Protein AF-A0A9D5FPD2-F1 (afdb_monomer_lite)

Foldseek 3Di:
DDDDDDDDDDDDPPPPPPPPPPPPPPPPPPVDDFADWQFQPDFAAADPAFDWPFFKDWDWDDDPNATKIKIKTFTPTQFKKWKFFAAPVRFGQARFAIATAEQLGTPPADHHGRIGIGMDRCAGLLRDRDPTWKIKMFTAKDWWFDDWAQFDDDPLQFDDDPNHTFGGPVVHFLPDDPVLLVQLVWDWFAFPVGRTFTFQDLAGFFDVPDPSNVVSVVSSCVSRCVVPVPPGFPFDDDDDPHQPCLDPDDQFDLQWAAKAADQGQRWMWGTAQFIWIARNVVSDTPPQQPRGGQGFWQHWYQASNQKIKTQGFPPRQSQKIWIDHPNRHTDAQDPDQPQCVPDDPDPPDPPRPPDCQRRDPPSGNPDGSRGMAGLQADDDFLQSQQQWEHESLQKIKGKHAAGHPVVCVVQVHDPCSRHRQWIFMWMDGNSHHTLHSGAQHIGNQWFYQWYAYNSGKIKTWRFQKAAAPDQPAHRTDPDGQVPSRNQGWTKTWIAGRDDSDDHRQADFAGAINVGGGRRTSDIHGQFTNTDTPDRRSQGAHWDADNNRWIFTCRLNFQWTFIAHPSGYTNDTAEGDGEPSHDIRHASGFGHWYDHNFWIWTCRNSNRIITIITMDGPDMDMYTHD

Secondary structure (DSSP, 8-state):
---------------------------------PPP-PPP----BPPS---EEEEEEEEEEEETTEEEEEEEEEESSS-EEEEEEE-TTS-EEEEEEEEE-STTPPTTSPTT-SEEEEEE-SB-TTSSBP---EEEEEEEEEEEEEEEES----GGGEEEETTEEEEE-SSPPTTS-HHHHHHTT-EEEEBTT--EEEE-BTTBS--TT-HHHHHHHHHHHHHHHHHHTT---SSPPP----S---TT--SSSTTT--EEE-TTT--EEE-SSSBEEE-TTT--B-TT-TTTTBTTEEEEEE-TTS-EEEEE-GGG---EEEEE-TTS-B---SS----GGG----TT--GGGS-GGGSSTTSS--S-TTS-EE--B-S--TT-SS-EEEETTTEEEEEEESB-HHHHHHTT--GGGGSTT-EEEEEEETTS-EEES-SS--BTTB-S--EE-TT--EEEEEET--BTT--B-TTBSS-BTTSTTSS-EEEEEEEPPBTB---SS-SSEEEETTEEEETEEEEEEEEES--SSS--TT--B-EE-TT--EEEEEGGGTEEEEE-TTS-EEEEE-EE--TTSSSSEES-EEEEEE-SSEEEEEETTTTEEEEEEEEEEEEEEEE--

pLDDT: mean 80.16, std 19.78, range [22.2, 98.88]

Radius of gyration: 26.08 Å; chains: 1; bounding box: 73×92×73 Å

Sequence (625 aa):
MRSFVCCTVGVVFLLVVQSIAGEASKPAATGSQLAPVNEFKGAQDRTEVFAFAKKPSVRSVRSNGSARYEITFETTAKCDATVAILNKDGKVIRHLASGVLGVNAPYPFRQDSLSQKLEWDGLTDDFRVGTGTTVRVSLGLQAKHERDIGWMPVKTNCLEKDGKYFRTLWPPPAETPPEKLKEAGMRLATTTSGEKIPVSGWFGTYAPHCSEDEKLKPKALEILKPLFSDKAPPRKMDPTPAIPEVKGMPWYGSHNNRITADPFSDKFFYGATSVCRFDGKTGELDKTWPLNGMNHLSEYDYGPDGLIYFGCGPMGYSKYLFRTDTSGKLVPFTEDSEPTSNFVPRPDAGWWDHFPDQCYPNGKNPYTLKEVVRTGVKGHSNVHEKGFDVSVGGRIAWLYEGLDAGWAATNKAAKDATRGDVRGVAVRSMDGKLLTADAIGAARNWGHGMRMDRDGNIYIVAAGVMPAGQKKLDGITDVDIGYRVFGGHGSLVKFRGRGDSYPLNTGAGFKMDKGEMPGVLWAYGGMSNQMNPDCSCNHTRHDMDGFARSWIPARQLCSVVVLDSNGNRIARIGKYGNVDDEGIRFAHPRATAASDTALFVVDDANRRILKAALSYAVEENVTVQ

Structure (mmCIF, N/CA/C/O backbone):
data_AF-A0A9D5FPD2-F1
#
_entry.id   AF-A0A9D5FPD2-F1
#
loop_
_atom_site.group_PDB
_atom_site.id
_atom_site.type_symbol
_atom_site.label_atom_id
_atom_site.label_alt_id
_atom_site.label_comp_id
_atom_site.label_asym_id
_atom_site.label_entity_id
_atom_site.label_seq_id
_atom_site.pdbx_PDB_ins_code
_atom_site.Cartn_x
_atom_site.Cartn_y
_atom_site.Cartn_z
_atom_site.occupancy
_atom_site.B_iso_or_equiv
_atom_site.auth_seq_id
_atom_site.auth_comp_id
_atom_site.auth_asym_id
_atom_site.auth_atom_id
_atom_site.pdbx_PDB_model_num
ATOM 1 N N . MET A 1 1 ? -44.090 68.790 36.636 1.00 31.81 1 MET A N 1
ATOM 2 C CA . MET A 1 1 ? -43.567 69.676 35.569 1.00 31.81 1 MET A CA 1
ATOM 3 C C . MET A 1 1 ? -42.730 68.776 34.658 1.00 31.81 1 MET A C 1
ATOM 5 O O . MET A 1 1 ? -41.848 68.124 35.188 1.00 31.81 1 MET A O 1
ATOM 9 N N . ARG A 1 2 ? -43.149 68.420 33.426 1.00 27.70 2 ARG A N 1
ATOM 10 C CA . ARG A 1 2 ? -42.925 69.179 32.163 1.00 27.70 2 ARG A CA 1
ATOM 11 C C . ARG A 1 2 ? -41.494 69.754 32.140 1.00 27.70 2 ARG A C 1
ATOM 13 O O . ARG A 1 2 ? -41.195 70.512 33.048 1.00 27.70 2 ARG A O 1
ATOM 20 N N . SER A 1 3 ? -40.566 69.494 31.214 1.00 26.14 3 SER A N 1
ATOM 21 C CA . SER A 1 3 ? -40.598 69.194 29.768 1.00 26.14 3 SER A CA 1
ATOM 22 C C . SER A 1 3 ? -39.099 69.124 29.320 1.00 26.14 3 SER A C 1
ATOM 24 O O . SER A 1 3 ? -38.314 69.881 29.873 1.00 26.14 3 SER A O 1
ATOM 26 N N . PHE A 1 4 ? -38.611 68.150 28.528 1.00 25.72 4 PHE A N 1
ATOM 27 C CA . PHE A 1 4 ? -38.388 68.143 27.052 1.00 25.72 4 PHE A CA 1
ATOM 28 C C . PHE A 1 4 ? -36.917 68.311 26.562 1.00 25.72 4 PHE A C 1
ATOM 30 O O . PHE A 1 4 ? -36.205 69.166 27.070 1.00 25.72 4 PHE A O 1
ATOM 37 N N . VAL A 1 5 ? -36.601 67.590 25.458 1.00 26.64 5 VAL A N 1
ATOM 38 C CA . VAL A 1 5 ? -35.606 67.855 24.368 1.00 26.64 5 VAL A CA 1
ATOM 39 C C . VAL A 1 5 ? -34.102 67.659 24.719 1.00 26.64 5 VAL A C 1
ATOM 41 O O . VAL A 1 5 ? -33.676 68.061 25.786 1.00 26.64 5 VAL A O 1
ATOM 44 N N . CYS A 1 6 ? -33.194 67.061 23.922 1.00 23.09 6 CYS A N 1
ATOM 45 C CA . CYS A 1 6 ? -33.144 66.650 22.508 1.00 23.09 6 CYS A CA 1
ATOM 46 C C . CYS A 1 6 ? -32.185 65.459 22.309 1.00 23.09 6 CYS A C 1
ATOM 48 O O . CYS A 1 6 ? -31.279 65.229 23.106 1.00 23.09 6 CYS A O 1
ATOM 50 N N . CYS A 1 7 ? -32.351 64.790 21.171 1.00 22.20 7 CYS A N 1
ATOM 51 C CA . CYS A 1 7 ? -31.483 63.770 20.596 1.00 22.20 7 CYS A CA 1
ATOM 52 C C . CYS A 1 7 ? -30.140 64.327 20.098 1.00 22.20 7 CYS A C 1
ATOM 54 O O . CYS A 1 7 ? -30.121 65.395 19.489 1.00 22.20 7 CYS A O 1
ATOM 56 N N . THR A 1 8 ? -29.096 63.492 20.146 1.00 25.83 8 THR A N 1
ATOM 57 C CA . THR A 1 8 ? -28.123 63.406 19.046 1.00 25.83 8 THR A CA 1
ATOM 58 C C . THR A 1 8 ? -27.790 61.941 18.782 1.00 25.83 8 THR A C 1
ATOM 60 O O . THR A 1 8 ? -27.460 61.177 19.685 1.00 25.83 8 THR A O 1
ATOM 63 N N . VAL A 1 9 ? -27.958 61.563 17.521 1.00 26.06 9 VAL A N 1
ATOM 64 C CA . VAL A 1 9 ? -27.841 60.219 16.963 1.00 26.06 9 VAL A CA 1
ATOM 65 C C . VAL A 1 9 ? -26.369 59.908 16.686 1.00 26.06 9 VAL A C 1
ATOM 67 O O . VAL A 1 9 ? -25.708 60.657 15.973 1.00 26.06 9 VAL A O 1
ATOM 70 N N . GLY A 1 10 ? -25.879 58.783 17.203 1.00 24.28 10 GLY A N 1
ATOM 71 C CA . GLY A 1 10 ? -24.633 58.146 16.778 1.00 24.28 10 GLY A CA 1
ATOM 72 C C . GLY A 1 10 ? -24.927 56.698 16.407 1.00 24.28 10 GLY A C 1
ATOM 73 O O . GLY A 1 10 ? -25.006 55.836 17.276 1.00 24.28 10 GLY A O 1
ATOM 74 N N . VAL A 1 11 ? -25.156 56.442 15.119 1.00 25.19 11 VAL A N 1
ATOM 75 C CA . VAL A 1 11 ? -25.341 55.091 14.578 1.00 25.19 11 VAL A CA 1
ATOM 76 C C . VAL A 1 11 ? -23.979 54.399 14.558 1.00 25.19 11 VAL A C 1
ATOM 78 O O . VAL A 1 11 ? -23.129 54.732 13.738 1.00 25.19 11 VAL A O 1
ATOM 81 N N . VAL A 1 12 ? -23.776 53.422 15.442 1.00 25.66 12 VAL A N 1
ATOM 82 C CA . VAL A 1 12 ? -22.717 52.417 15.296 1.00 25.66 12 VAL A CA 1
ATOM 83 C C . VAL A 1 12 ? -23.383 51.150 14.774 1.00 25.66 12 VAL A C 1
ATOM 85 O O . VAL A 1 12 ? -24.119 50.478 15.494 1.00 25.66 12 VAL A O 1
ATOM 88 N N . PHE A 1 13 ? -23.152 50.842 13.498 1.00 23.50 13 PHE A N 1
ATOM 89 C CA . PHE A 1 13 ? -23.469 49.540 12.918 1.00 23.50 13 PHE A CA 1
ATOM 90 C C . PHE A 1 13 ? -22.569 48.491 13.584 1.00 23.50 13 PHE A C 1
ATOM 92 O O . PHE A 1 13 ? -21.401 48.343 13.226 1.00 23.50 13 PHE A O 1
ATOM 99 N N . LEU A 1 14 ? -23.101 47.764 14.568 1.00 23.72 14 LEU A N 1
ATOM 100 C CA . LEU A 1 14 ? -22.480 46.536 15.049 1.00 23.72 14 LEU A CA 1
ATOM 101 C C . LEU A 1 14 ? -22.782 45.438 14.018 1.00 23.72 14 LEU A C 1
ATOM 103 O O . LEU A 1 14 ? -23.853 44.833 14.016 1.00 23.72 14 LEU A O 1
ATOM 107 N N . LEU A 1 15 ? -21.845 45.213 13.098 1.00 24.27 15 LEU A N 1
ATOM 108 C CA . LEU A 1 15 ? -21.803 44.002 12.284 1.00 24.27 15 LEU A CA 1
ATOM 109 C C . LEU A 1 15 ? -21.573 42.815 13.227 1.00 24.27 15 LEU A C 1
ATOM 111 O O . LEU A 1 15 ? -20.451 42.551 13.655 1.00 24.27 15 LEU A O 1
ATOM 115 N N . VAL A 1 16 ? -22.648 42.101 13.563 1.00 24.67 16 VAL A N 1
ATOM 116 C CA . VAL A 1 16 ? -22.565 40.771 14.169 1.00 24.67 16 VAL A CA 1
ATOM 117 C C . VAL A 1 16 ? -22.064 39.820 13.084 1.00 24.67 16 VAL A C 1
ATOM 119 O O . VAL A 1 16 ? -22.839 39.217 12.347 1.00 24.67 16 VAL A O 1
ATOM 122 N N . VAL A 1 17 ? -20.743 39.706 12.954 1.00 25.19 17 VAL A N 1
ATOM 123 C CA . VAL A 1 17 ? -20.131 38.571 12.267 1.00 25.19 17 VAL A CA 1
ATOM 124 C C . VAL A 1 17 ? -20.227 37.398 13.236 1.00 25.19 17 VAL A C 1
ATOM 126 O O . VAL A 1 17 ? -19.428 37.274 14.162 1.00 25.19 17 VAL A O 1
ATOM 129 N N . GLN A 1 18 ? -21.241 36.552 13.053 1.00 23.97 18 GLN A N 1
ATOM 130 C CA . GLN A 1 18 ? -21.248 35.216 13.638 1.00 23.97 18 GLN A CA 1
ATOM 131 C C . GLN A 1 18 ? -20.057 34.449 13.056 1.00 23.97 18 GLN A C 1
ATOM 133 O O . GLN A 1 18 ? -20.115 33.900 11.959 1.00 23.97 18 GLN A O 1
ATOM 138 N N . SER A 1 19 ? -18.949 34.442 13.795 1.00 25.19 19 SER A N 1
ATOM 139 C CA . SER A 1 19 ? -17.886 33.467 13.607 1.00 25.19 19 SER A CA 1
ATOM 140 C C . SER A 1 19 ? -18.461 32.094 13.939 1.00 25.19 19 SER A C 1
ATOM 142 O O . SER A 1 19 ? -18.546 31.709 15.102 1.00 25.19 19 SER A O 1
ATOM 144 N N . ILE A 1 20 ? -18.850 31.355 12.904 1.00 28.42 20 ILE A N 1
ATOM 145 C CA . ILE A 1 20 ? -19.026 29.899 12.922 1.00 28.42 20 ILE A CA 1
ATOM 146 C C . ILE A 1 20 ? -17.641 29.257 13.101 1.00 28.42 20 ILE A C 1
ATOM 148 O O . ILE A 1 20 ? -17.074 28.655 12.196 1.00 28.42 20 ILE A O 1
ATOM 152 N N . ALA A 1 21 ? -17.067 29.429 14.289 1.00 26.83 21 ALA A N 1
ATOM 153 C CA . ALA A 1 21 ? -16.080 28.507 14.812 1.00 26.83 21 ALA A CA 1
ATOM 154 C C . ALA A 1 21 ? -16.895 27.385 15.451 1.00 26.83 21 ALA A C 1
ATOM 156 O O . ALA A 1 21 ? -17.377 27.520 16.572 1.00 26.83 21 ALA A O 1
ATOM 157 N N . GLY A 1 22 ? -17.141 26.315 14.693 1.00 26.09 22 GLY A N 1
ATOM 158 C CA . GLY A 1 22 ? -17.620 25.079 15.292 1.00 26.09 22 GLY A CA 1
ATOM 159 C C . GLY A 1 22 ? -16.583 24.649 16.321 1.00 26.09 22 GLY A C 1
ATOM 160 O O . GLY A 1 22 ? -15.460 24.314 15.949 1.00 26.09 22 GLY A O 1
ATOM 161 N N . GLU A 1 23 ? -16.936 24.719 17.603 1.00 25.64 23 GLU A N 1
ATOM 162 C CA . GLU A 1 23 ? -16.193 24.038 18.653 1.00 25.64 23 GLU A CA 1
ATOM 163 C C . GLU A 1 23 ? -16.089 22.573 18.235 1.00 25.64 23 GLU A C 1
ATOM 165 O O . GLU A 1 23 ? -17.083 21.846 18.188 1.00 25.64 23 GLU A O 1
ATOM 170 N N . ALA A 1 24 ? -14.882 22.148 17.866 1.00 29.27 24 ALA A N 1
ATOM 171 C CA . ALA A 1 24 ? -14.565 20.741 17.779 1.00 29.27 24 ALA A CA 1
ATOM 172 C C . ALA A 1 24 ? -14.770 20.183 19.189 1.00 29.27 24 ALA A C 1
ATOM 174 O O . ALA A 1 24 ? -13.946 20.391 20.080 1.00 29.27 24 ALA A O 1
ATOM 175 N N . SER A 1 25 ? -15.918 19.546 19.420 1.00 28.22 25 SER A N 1
ATOM 176 C CA . SER A 1 25 ? -16.164 18.810 20.649 1.00 28.22 25 SER A CA 1
ATOM 177 C C . SER A 1 25 ? -15.017 17.821 20.807 1.00 28.22 25 SER A C 1
ATOM 179 O O . SER A 1 25 ? -14.863 16.925 19.972 1.00 28.22 25 SER A O 1
ATOM 181 N N . LYS A 1 26 ? -14.196 18.012 21.847 1.00 29.12 26 LYS A N 1
ATOM 182 C CA . LYS A 1 26 ? -13.166 17.052 22.246 1.00 29.12 26 LYS A CA 1
ATOM 183 C C . LYS A 1 26 ? -13.781 15.653 22.215 1.00 29.12 26 LYS A C 1
ATOM 185 O O . LYS A 1 26 ? -14.861 15.489 22.795 1.00 29.12 26 LYS A O 1
ATOM 190 N N . PRO A 1 27 ? -13.131 14.643 21.610 1.00 32.03 27 PRO A N 1
ATOM 191 C CA . PRO A 1 27 ? -13.539 13.284 21.880 1.00 32.03 27 PRO A CA 1
ATOM 192 C C . PRO A 1 27 ? -13.389 13.102 23.386 1.00 32.03 27 PRO A C 1
ATOM 194 O O . PRO A 1 27 ? -12.298 13.225 23.949 1.00 32.03 27 PRO A O 1
ATOM 197 N N . ALA A 1 28 ? -14.515 12.884 24.061 1.00 25.94 28 ALA A N 1
ATOM 198 C CA . ALA A 1 28 ? -14.471 12.320 25.387 1.00 25.94 28 ALA A CA 1
ATOM 199 C C . ALA A 1 28 ? -13.601 11.069 25.268 1.00 25.94 28 ALA A C 1
ATOM 201 O O . ALA A 1 28 ? -13.852 10.213 24.418 1.00 25.94 28 ALA A O 1
ATOM 202 N N . ALA A 1 29 ? -12.584 10.972 26.118 1.00 31.52 29 ALA A N 1
ATOM 203 C CA . ALA A 1 29 ? -11.957 9.708 26.444 1.00 31.52 29 ALA A CA 1
ATOM 204 C C . ALA A 1 29 ? -13.018 8.829 27.132 1.00 31.52 29 ALA A C 1
ATOM 206 O O . ALA A 1 29 ? -12.962 8.565 28.328 1.00 31.52 29 ALA A O 1
ATOM 207 N N . THR A 1 30 ? -14.054 8.419 26.398 1.00 31.03 30 THR A N 1
ATOM 208 C CA . THR A 1 30 ? -14.843 7.258 26.766 1.00 31.03 30 THR A CA 1
ATOM 209 C C . THR A 1 30 ? -13.841 6.130 26.742 1.00 31.03 30 THR A C 1
ATOM 211 O O . THR A 1 30 ? -13.256 5.889 25.688 1.00 31.03 30 THR A O 1
ATOM 214 N N . GLY A 1 31 ? -13.575 5.523 27.899 1.00 34.94 31 GLY A N 1
ATOM 215 C CA . GLY A 1 31 ? -12.672 4.388 28.030 1.00 34.94 31 GLY A CA 1
ATOM 216 C C . GLY A 1 31 ? -13.087 3.286 27.064 1.00 34.94 31 GLY A C 1
ATOM 217 O O . GLY A 1 31 ? -13.904 2.433 27.402 1.00 34.94 31 GLY A O 1
ATOM 218 N N . SER A 1 32 ? -12.573 3.346 25.835 1.00 42.88 32 SER A N 1
ATOM 219 C CA . SER A 1 32 ? -12.909 2.401 24.793 1.00 42.88 32 SER A CA 1
ATOM 220 C C . SER A 1 32 ? -12.255 1.105 25.218 1.00 42.88 32 SER A C 1
ATOM 222 O O . SER A 1 32 ? -11.025 0.999 25.239 1.00 42.88 32 SER A O 1
ATOM 224 N N . GLN A 1 33 ? -13.076 0.133 25.601 1.00 54.69 33 GLN A N 1
ATOM 225 C CA . GLN A 1 33 ? -12.655 -1.254 25.638 1.00 54.69 33 GLN A CA 1
ATOM 226 C C . GLN A 1 33 ? -11.865 -1.523 24.353 1.00 54.69 33 GLN A C 1
ATOM 228 O O . GLN A 1 33 ? -12.334 -1.180 23.267 1.00 54.69 33 GLN A O 1
ATOM 233 N N . LEU A 1 34 ? -10.636 -2.030 24.498 1.00 67.88 34 LEU A N 1
ATOM 234 C CA . LEU A 1 34 ? -9.750 -2.291 23.364 1.00 67.88 34 LEU A CA 1
ATOM 235 C C . LEU A 1 34 ? -10.527 -3.038 22.285 1.00 67.88 34 LEU A C 1
ATOM 237 O O . LEU A 1 34 ? -11.207 -4.017 22.612 1.00 67.88 34 LEU A O 1
ATOM 241 N N . ALA A 1 35 ? -10.420 -2.585 21.033 1.00 69.06 35 ALA A N 1
ATOM 242 C CA . ALA A 1 35 ? -11.030 -3.290 19.918 1.00 69.06 35 ALA A CA 1
ATOM 243 C C . ALA A 1 35 ? -10.630 -4.778 19.998 1.00 69.06 35 ALA A C 1
ATOM 245 O O . ALA A 1 35 ? -9.447 -5.088 20.219 1.00 69.06 35 ALA A O 1
ATOM 246 N N . PRO A 1 36 ? -11.593 -5.713 19.904 1.00 82.62 36 PRO A N 1
ATOM 247 C CA . PRO A 1 36 ? -11.269 -7.121 19.788 1.00 82.62 36 PRO A CA 1
ATOM 248 C C . PRO A 1 36 ? -10.309 -7.331 18.619 1.00 82.62 36 PRO A C 1
ATOM 250 O O . PRO A 1 36 ? -10.413 -6.680 17.585 1.00 82.62 36 PRO A O 1
ATOM 253 N N . VAL A 1 37 ? -9.370 -8.254 18.783 1.00 81.06 37 VAL A N 1
ATOM 254 C CA . VAL A 1 37 ? -8.472 -8.649 17.702 1.00 81.06 37 VAL A CA 1
ATOM 255 C C . VAL A 1 37 ? -8.711 -10.120 17.441 1.00 81.06 37 VAL A C 1
ATOM 257 O O . VAL A 1 37 ? -8.620 -10.935 18.359 1.00 81.06 37 VAL A O 1
ATOM 260 N N . ASN A 1 38 ? -9.033 -10.438 16.193 1.00 91.44 38 ASN A N 1
ATOM 261 C CA . ASN A 1 38 ? -9.143 -11.812 15.738 1.00 91.44 38 ASN A CA 1
ATOM 262 C C . ASN A 1 38 ? -7.765 -12.484 15.796 1.00 91.44 38 ASN A C 1
ATOM 264 O O . ASN A 1 38 ? -6.758 -11.896 15.404 1.00 91.44 38 ASN A O 1
ATOM 268 N N . GLU A 1 39 ? -7.715 -13.711 16.311 1.00 92.62 39 GLU A N 1
ATOM 269 C CA . GLU A 1 39 ? -6.466 -14.462 16.423 1.00 92.62 39 GLU A CA 1
ATOM 270 C C . GLU A 1 39 ? -5.934 -14.820 15.030 1.00 92.62 39 GLU A C 1
ATOM 272 O O . GLU A 1 39 ? -6.699 -15.190 14.141 1.00 92.62 39 GLU A O 1
ATOM 277 N N . PHE A 1 40 ? -4.620 -14.752 14.832 1.00 95.44 40 PHE A N 1
ATOM 278 C CA . PHE A 1 40 ? -4.012 -15.193 13.583 1.00 95.44 40 PHE A CA 1
ATOM 279 C C . PHE A 1 40 ? -4.052 -16.727 13.468 1.00 95.44 40 PHE A C 1
ATOM 281 O O . PHE A 1 40 ? -3.460 -17.439 14.276 1.00 95.44 40 PHE A O 1
ATOM 288 N N . LYS A 1 41 ? -4.733 -17.239 12.441 1.00 95.31 41 LYS A N 1
ATOM 289 C CA . LYS A 1 41 ? -4.901 -18.670 12.128 1.00 95.31 41 LYS A CA 1
ATOM 290 C C . LYS A 1 41 ? -4.060 -19.134 10.933 1.00 95.31 41 LYS A C 1
ATOM 292 O O . LYS A 1 41 ? -4.254 -20.242 10.440 1.00 95.31 41 LYS A O 1
ATOM 297 N N . GLY A 1 42 ? -3.112 -18.307 10.494 1.00 93.69 42 GLY A N 1
ATOM 298 C CA . GLY A 1 42 ? -2.339 -18.520 9.273 1.00 93.69 42 GLY A CA 1
ATOM 299 C C . GLY A 1 42 ? -2.947 -17.766 8.094 1.00 93.69 42 GLY A C 1
ATOM 300 O O . GLY A 1 42 ? -4.164 -17.734 7.926 1.00 93.69 42 GLY A O 1
ATOM 301 N N . ALA A 1 43 ? -2.087 -17.149 7.285 1.00 92.88 43 ALA A N 1
ATOM 302 C CA . ALA A 1 43 ? -2.515 -16.397 6.114 1.00 92.88 43 ALA A CA 1
ATOM 303 C C . ALA A 1 43 ? -3.282 -17.301 5.136 1.00 92.88 43 ALA A C 1
ATOM 305 O O . ALA A 1 43 ? -2.883 -18.439 4.886 1.00 92.88 43 ALA A O 1
ATOM 306 N N . GLN A 1 44 ? -4.357 -16.770 4.560 1.00 95.25 44 GLN A N 1
ATOM 307 C CA . GLN A 1 44 ? -5.094 -17.394 3.461 1.00 95.25 44 GLN A CA 1
ATOM 308 C C . GLN A 1 44 ? -5.125 -16.472 2.241 1.00 95.25 44 GLN A C 1
ATOM 310 O O . GLN A 1 44 ? -5.046 -15.248 2.362 1.00 95.25 44 GLN A O 1
ATOM 315 N N . ASP A 1 45 ? -5.278 -17.079 1.069 1.00 95.94 45 ASP A N 1
ATOM 316 C CA . ASP A 1 45 ? -5.619 -16.375 -0.162 1.00 95.94 45 ASP A CA 1
ATOM 317 C C . ASP A 1 45 ? -7.146 -16.371 -0.343 1.00 95.94 45 ASP A C 1
ATOM 319 O O . ASP A 1 45 ? -7.862 -17.248 0.161 1.00 95.94 45 ASP A O 1
ATOM 323 N N . ARG A 1 46 ? -7.662 -15.379 -1.070 1.00 96.31 46 ARG A N 1
ATOM 324 C CA . ARG A 1 46 ? -9.080 -15.337 -1.443 1.00 96.31 46 ARG A CA 1
ATOM 325 C C . ARG A 1 46 ? -9.438 -16.402 -2.483 1.00 96.31 46 ARG A C 1
ATOM 327 O O . ARG A 1 46 ? -8.624 -16.796 -3.312 1.00 96.31 46 ARG A O 1
ATOM 334 N N . THR A 1 47 ? -10.703 -16.813 -2.489 1.00 97.44 47 THR A N 1
ATOM 335 C CA . THR A 1 47 ? -11.306 -17.542 -3.616 1.00 97.44 47 THR A CA 1
ATOM 336 C C . THR A 1 47 ? -11.780 -16.550 -4.680 1.00 97.44 47 THR A C 1
ATOM 338 O O . THR A 1 47 ? -12.472 -15.591 -4.347 1.00 97.44 47 THR A O 1
ATOM 341 N N . GLU A 1 48 ? -11.476 -16.807 -5.956 1.00 97.19 48 GLU A N 1
ATOM 342 C CA . GLU A 1 48 ? -11.899 -15.990 -7.112 1.00 97.19 48 GLU A CA 1
ATOM 343 C C . GLU A 1 48 ? -13.376 -16.247 -7.499 1.00 97.19 48 GLU A C 1
ATOM 345 O O . GLU A 1 48 ? -13.713 -16.527 -8.647 1.00 97.19 48 GLU A O 1
ATOM 350 N N . VAL A 1 49 ? -14.268 -16.203 -6.504 1.00 98.19 49 VAL A N 1
ATOM 351 C CA . VAL A 1 49 ? -15.726 -16.333 -6.640 1.00 98.19 49 VAL A CA 1
ATOM 352 C C . VAL A 1 49 ? -16.364 -15.208 -5.832 1.00 98.19 49 VAL A C 1
ATOM 354 O O . VAL A 1 49 ? -16.333 -15.228 -4.603 1.00 98.19 49 VAL A O 1
ATOM 357 N N . PHE A 1 50 ? -16.949 -14.232 -6.525 1.00 98.50 50 PHE A N 1
ATOM 358 C CA . PHE A 1 50 ? -17.475 -13.005 -5.925 1.00 98.50 50 PHE A CA 1
ATOM 359 C C . PHE A 1 50 ? -18.989 -12.960 -6.095 1.00 98.50 50 PHE A C 1
ATOM 361 O O . PHE A 1 50 ? -19.493 -12.551 -7.137 1.00 98.50 50 PHE A O 1
ATOM 368 N N . ALA A 1 51 ? -19.722 -13.429 -5.089 1.00 98.56 51 ALA A N 1
ATOM 369 C CA . ALA A 1 51 ? -21.177 -13.373 -5.090 1.00 98.56 51 ALA A CA 1
ATOM 370 C C . ALA A 1 51 ? -21.735 -13.346 -3.665 1.00 98.56 51 ALA A C 1
ATOM 372 O O . ALA A 1 51 ? -21.175 -13.939 -2.737 1.00 98.56 51 ALA A O 1
ATOM 373 N N . PHE A 1 52 ? -22.875 -12.676 -3.515 1.00 98.75 52 PHE A N 1
ATOM 374 C CA . PHE A 1 52 ? -23.650 -12.672 -2.283 1.00 98.75 52 PHE A CA 1
ATOM 375 C C . PHE A 1 52 ? -24.611 -13.865 -2.260 1.00 98.75 52 PHE A C 1
ATOM 377 O O . PHE A 1 52 ? -25.446 -14.009 -3.149 1.00 98.75 52 PHE A O 1
ATOM 384 N N . ALA A 1 53 ? -24.528 -14.685 -1.214 1.00 98.62 53 ALA A N 1
ATOM 385 C CA . ALA A 1 53 ? -25.580 -15.637 -0.861 1.00 98.62 53 ALA A CA 1
ATOM 386 C C . ALA A 1 53 ? -26.774 -14.908 -0.220 1.00 98.62 53 ALA A C 1
ATOM 388 O O . ALA A 1 53 ? -27.928 -15.266 -0.447 1.00 98.62 53 ALA A O 1
ATOM 389 N N . LYS A 1 54 ? -26.497 -13.841 0.545 1.00 98.69 54 LYS A N 1
ATOM 390 C CA . LYS A 1 54 ? -27.489 -12.877 1.036 1.00 98.69 54 LYS A CA 1
ATOM 391 C C . LYS A 1 54 ? -26.970 -11.469 0.799 1.00 98.69 54 LYS A C 1
ATOM 393 O O . LYS A 1 54 ? -25.868 -11.133 1.242 1.00 98.69 54 LYS A O 1
ATOM 398 N N . LYS A 1 55 ? -27.774 -10.663 0.101 1.00 98.38 55 LYS A N 1
ATOM 399 C CA . LYS A 1 55 ? -27.466 -9.255 -0.155 1.00 98.38 55 LYS A CA 1
ATOM 400 C C . LYS A 1 55 ? -27.279 -8.489 1.159 1.00 98.38 55 LYS A C 1
ATOM 402 O O . LYS A 1 55 ? -27.895 -8.864 2.162 1.00 98.38 55 LYS A O 1
ATOM 407 N N . PRO A 1 56 ? -26.466 -7.422 1.158 1.00 98.38 56 PRO A N 1
ATOM 408 C CA . PRO A 1 56 ? -26.299 -6.604 2.339 1.00 98.38 56 PRO A CA 1
ATOM 409 C C . PRO A 1 56 ? -27.613 -5.992 2.827 1.00 98.38 56 PRO A C 1
ATOM 411 O O . PRO A 1 56 ? -28.491 -5.650 2.036 1.00 98.38 56 PRO A O 1
ATOM 414 N N . SER A 1 57 ? -27.728 -5.820 4.138 1.00 97.38 57 SER A N 1
ATOM 415 C CA . SER A 1 57 ? -28.800 -5.059 4.774 1.00 97.38 57 SER A CA 1
ATOM 416 C C . SER A 1 57 ? -28.247 -4.232 5.928 1.00 97.38 57 SER A C 1
ATOM 418 O O . SER A 1 57 ? -27.240 -4.604 6.534 1.00 97.38 57 SER A O 1
ATOM 420 N N . VAL A 1 58 ? -28.903 -3.111 6.226 1.00 95.50 58 VAL A N 1
ATOM 421 C CA . VAL A 1 58 ? -28.585 -2.252 7.368 1.00 95.50 58 VAL A CA 1
ATOM 422 C C . VAL A 1 58 ? -29.853 -1.983 8.165 1.00 95.50 58 VAL A C 1
ATOM 424 O O . VAL A 1 58 ? -30.911 -1.737 7.588 1.00 95.50 58 VAL A O 1
ATOM 427 N N . ARG A 1 59 ? -29.755 -2.027 9.493 1.00 92.25 59 ARG A N 1
ATOM 428 C CA . ARG A 1 59 ? -30.834 -1.599 10.390 1.00 92.25 59 ARG A CA 1
ATOM 429 C C . ARG A 1 59 ? -30.291 -0.744 11.522 1.00 92.25 59 ARG A C 1
ATOM 431 O O . ARG A 1 59 ? -29.214 -1.023 12.052 1.00 92.25 59 ARG A O 1
ATOM 438 N N . SER A 1 60 ? -31.048 0.276 11.906 1.00 87.31 60 SER A N 1
ATOM 439 C CA . SER A 1 60 ? -30.747 1.054 13.100 1.00 87.31 60 SER A CA 1
ATOM 440 C C . SER A 1 60 ? -31.072 0.240 14.354 1.00 87.31 60 SER A C 1
ATOM 442 O O . SER A 1 60 ? -32.066 -0.484 14.442 1.00 87.31 60 SER A O 1
ATOM 444 N N . VAL A 1 61 ? -30.191 0.340 15.338 1.00 85.00 61 VAL A N 1
ATOM 445 C CA . VAL A 1 61 ? -30.292 -0.315 16.637 1.00 85.00 61 VAL A CA 1
ATOM 446 C C . VAL A 1 61 ? -30.070 0.759 17.694 1.00 85.00 61 VAL A C 1
ATOM 448 O O . VAL A 1 61 ? -29.167 1.590 17.571 1.00 85.00 61 VAL A O 1
ATOM 451 N N . ARG A 1 62 ? -30.897 0.782 18.741 1.00 74.75 62 ARG A N 1
ATOM 452 C CA . ARG A 1 62 ? -30.670 1.687 19.875 1.00 74.75 62 ARG A CA 1
ATOM 453 C C . ARG A 1 62 ? -29.728 1.028 20.872 1.00 74.75 62 ARG A C 1
ATOM 455 O O . ARG A 1 62 ? -30.018 -0.062 21.354 1.00 74.75 62 ARG A O 1
ATOM 462 N N . SER A 1 63 ? -28.644 1.717 21.216 1.00 61.75 63 SER A N 1
ATOM 463 C CA . SER A 1 63 ? -27.749 1.321 22.304 1.00 61.75 63 SER A CA 1
ATOM 464 C C . SER A 1 63 ? -27.357 2.558 23.107 1.00 61.75 63 SER A C 1
ATOM 466 O O . SER A 1 63 ? -26.846 3.526 22.547 1.00 61.75 63 SER A O 1
ATOM 468 N N . ASN A 1 64 ? -27.648 2.559 24.412 1.00 60.38 64 ASN A N 1
ATOM 469 C CA . ASN A 1 64 ? -27.297 3.633 25.355 1.00 60.38 64 ASN A CA 1
ATOM 470 C C . ASN A 1 64 ? -27.676 5.064 24.908 1.00 60.38 64 ASN A C 1
ATOM 472 O O . ASN A 1 64 ? -26.961 6.016 25.202 1.00 60.38 64 ASN A O 1
ATOM 476 N N . GLY A 1 65 ? -28.795 5.232 24.195 1.00 63.28 65 GLY A N 1
ATOM 477 C CA . GLY A 1 65 ? -29.272 6.546 23.739 1.00 63.28 65 GLY A CA 1
ATOM 478 C C . GLY A 1 65 ? -28.650 7.063 22.435 1.00 63.28 65 GLY A C 1
ATOM 479 O O . GLY A 1 65 ? -29.130 8.068 21.917 1.00 63.28 65 GLY A O 1
ATOM 480 N N . SER A 1 66 ? -27.672 6.356 21.858 1.00 66.75 66 SER A N 1
ATOM 481 C CA . SER A 1 66 ? -27.071 6.680 20.556 1.00 66.75 66 SER A CA 1
ATOM 482 C C . SER A 1 66 ? -27.544 5.710 19.469 1.00 66.75 66 SER A C 1
ATOM 484 O O . SER A 1 66 ? -27.756 4.520 19.725 1.00 66.75 66 SER A O 1
ATOM 486 N N . ALA A 1 67 ? -27.708 6.209 18.241 1.00 71.94 67 ALA A N 1
ATOM 487 C CA . ALA A 1 67 ? -27.984 5.361 17.084 1.00 71.94 67 ALA A CA 1
ATOM 488 C C . ALA A 1 67 ? -26.741 4.521 16.747 1.00 71.94 67 ALA A C 1
ATOM 490 O O . ALA A 1 67 ? -25.646 5.056 16.587 1.00 71.94 67 ALA A O 1
ATOM 491 N N . ARG A 1 68 ? -26.914 3.202 16.653 1.00 86.31 68 ARG A N 1
ATOM 492 C CA . ARG A 1 68 ? -25.941 2.252 16.099 1.00 86.31 68 ARG A CA 1
ATOM 493 C C . ARG A 1 68 ? -26.546 1.611 14.862 1.00 86.31 68 ARG A C 1
ATOM 495 O O . ARG A 1 68 ? -27.767 1.516 14.761 1.00 86.31 68 ARG A O 1
ATOM 502 N N . TYR A 1 69 ? -25.714 1.151 13.941 1.00 91.38 69 TYR A N 1
ATOM 503 C CA . TYR A 1 69 ? -26.184 0.506 12.718 1.00 91.38 69 TYR A CA 1
ATOM 504 C C . TYR A 1 69 ? -25.600 -0.894 12.621 1.00 91.38 69 TYR A C 1
ATOM 506 O O . TYR A 1 69 ? -24.384 -1.065 12.675 1.00 91.38 69 TYR A O 1
ATOM 514 N N . GLU A 1 70 ? -26.471 -1.889 12.491 1.00 95.12 70 GLU A N 1
ATOM 515 C CA . GLU A 1 70 ? -26.075 -3.276 12.265 1.00 95.12 70 GLU A CA 1
ATOM 516 C C . GLU A 1 70 ? -26.121 -3.560 10.767 1.00 95.12 70 GLU A C 1
ATOM 518 O O . GLU A 1 70 ? -27.162 -3.386 10.131 1.00 95.12 70 GLU A O 1
ATOM 523 N N . ILE A 1 71 ? -24.989 -3.991 10.217 1.00 97.25 71 ILE A N 1
ATOM 524 C CA . ILE A 1 71 ? -24.805 -4.319 8.804 1.00 97.25 71 ILE A CA 1
ATOM 525 C C . ILE A 1 71 ? -24.644 -5.830 8.696 1.00 97.25 71 ILE A C 1
ATOM 527 O O . ILE A 1 71 ? -23.766 -6.395 9.347 1.00 97.25 71 ILE A O 1
ATOM 531 N N . THR A 1 72 ? -25.450 -6.490 7.866 1.00 98.44 72 THR A N 1
ATOM 532 C CA . THR A 1 72 ? -25.336 -7.939 7.631 1.00 98.44 72 THR A CA 1
ATOM 533 C C . THR A 1 72 ? -25.228 -8.265 6.155 1.00 98.44 72 THR A C 1
ATOM 535 O O . THR A 1 72 ? -25.828 -7.578 5.337 1.00 98.44 72 THR A O 1
ATOM 538 N N . PHE A 1 73 ? -24.474 -9.307 5.811 1.00 98.81 73 PHE A N 1
ATOM 539 C CA . PHE A 1 73 ? -24.401 -9.878 4.463 1.00 98.81 73 PHE A CA 1
ATOM 540 C C . PHE A 1 73 ? -23.860 -11.312 4.529 1.00 98.81 73 PHE A C 1
ATOM 542 O O . PHE A 1 73 ? -23.348 -11.744 5.563 1.00 98.81 73 PHE A O 1
ATOM 549 N N . GLU A 1 74 ? -23.963 -12.066 3.438 1.00 98.81 74 GLU A N 1
ATOM 550 C CA . GLU A 1 74 ? -23.372 -13.404 3.340 1.00 98.81 74 GLU A CA 1
ATOM 551 C C . GLU A 1 74 ? -22.791 -13.630 1.947 1.00 98.81 74 GLU A C 1
ATOM 553 O O . GLU A 1 74 ? -23.464 -13.347 0.955 1.00 98.81 74 GLU A O 1
ATOM 558 N N . THR A 1 75 ? -21.562 -14.140 1.859 1.00 98.75 75 THR A N 1
ATOM 559 C CA . THR A 1 75 ? -20.912 -14.484 0.583 1.00 98.75 75 THR A CA 1
ATOM 560 C C . THR A 1 75 ? -21.052 -15.971 0.264 1.00 98.75 75 THR A C 1
ATOM 562 O O . THR A 1 75 ? -21.254 -16.799 1.148 1.00 98.75 75 THR A O 1
ATOM 565 N N . THR A 1 76 ? -20.928 -16.336 -1.012 1.00 98.44 76 THR A N 1
ATOM 566 C CA . THR A 1 76 ? -20.955 -17.747 -1.443 1.00 98.44 76 THR A CA 1
ATOM 567 C C . THR A 1 76 ? -19.607 -18.454 -1.280 1.00 98.44 76 THR A C 1
ATOM 569 O O . THR A 1 76 ? -19.540 -19.678 -1.364 1.00 98.44 76 THR A O 1
ATOM 572 N N . ALA A 1 77 ? -18.522 -17.699 -1.092 1.00 98.06 77 ALA A N 1
ATOM 573 C CA . ALA A 1 77 ? -17.160 -18.212 -1.010 1.00 98.06 77 ALA A CA 1
ATOM 574 C C . ALA A 1 77 ? -16.285 -17.367 -0.071 1.00 98.06 77 ALA A C 1
ATOM 576 O O . ALA A 1 77 ? -16.655 -16.262 0.333 1.00 98.06 77 ALA A O 1
ATOM 577 N N . LYS A 1 78 ? -15.090 -17.888 0.236 1.00 98.06 78 LYS A N 1
ATOM 578 C CA . LYS A 1 78 ? -14.028 -17.223 1.012 1.00 98.06 78 LYS A CA 1
ATOM 579 C C . LYS A 1 78 ? -13.319 -16.147 0.172 1.00 98.06 78 LYS A C 1
ATOM 581 O O . LYS A 1 78 ? -12.118 -16.234 -0.078 1.00 98.06 78 LYS A O 1
ATOM 586 N N . CYS A 1 79 ? -14.077 -15.192 -0.358 1.00 98.38 79 CYS A N 1
ATOM 587 C CA . CYS A 1 79 ? -13.551 -14.051 -1.102 1.00 98.38 79 CYS A CA 1
ATOM 588 C C . CYS A 1 79 ? -13.186 -12.892 -0.162 1.00 98.38 79 CYS A C 1
ATOM 590 O O . CYS A 1 79 ? -13.447 -12.949 1.042 1.00 98.38 79 CYS A O 1
ATOM 592 N N . ASP A 1 80 ? -12.581 -11.834 -0.702 1.00 98.69 80 ASP A N 1
ATOM 593 C CA . ASP A 1 80 ? -12.450 -10.573 0.022 1.00 98.69 80 ASP A CA 1
ATOM 594 C C . ASP A 1 80 ? -13.756 -9.773 0.012 1.00 98.69 80 ASP A C 1
ATOM 596 O O . ASP A 1 80 ? -14.530 -9.834 -0.947 1.00 98.69 80 ASP A O 1
ATOM 600 N N . ALA A 1 81 ? -13.981 -9.037 1.099 1.00 98.81 81 ALA A N 1
ATOM 601 C CA . ALA A 1 81 ? -15.073 -8.091 1.258 1.00 98.81 81 ALA A CA 1
ATOM 602 C C . ALA A 1 81 ? -14.549 -6.767 1.824 1.00 98.81 81 ALA A C 1
ATOM 604 O O . ALA A 1 81 ? -13.691 -6.764 2.710 1.00 98.81 81 ALA A O 1
ATOM 605 N N . THR A 1 82 ? -15.106 -5.654 1.355 1.00 98.81 82 THR A N 1
ATOM 606 C CA . THR A 1 82 ? -14.853 -4.301 1.862 1.00 98.81 82 THR A CA 1
ATOM 607 C C . THR A 1 82 ? -16.183 -3.641 2.210 1.00 98.81 82 THR A C 1
ATOM 609 O O . THR A 1 82 ? -17.114 -3.665 1.408 1.00 98.81 82 THR A O 1
ATOM 612 N N . VAL A 1 83 ? -16.280 -3.053 3.403 1.00 98.56 83 VAL A N 1
ATOM 613 C CA . VAL A 1 83 ? -17.477 -2.360 3.897 1.00 98.56 83 VAL A CA 1
ATOM 614 C C . VAL A 1 83 ? -17.138 -0.901 4.170 1.00 98.56 83 VAL A C 1
ATOM 616 O O . VAL A 1 83 ? -16.254 -0.605 4.976 1.00 98.56 83 VAL A O 1
ATOM 619 N N . ALA A 1 84 ? -17.858 0.006 3.517 1.00 97.38 84 ALA A N 1
ATOM 620 C CA . ALA A 1 84 ? -17.664 1.448 3.614 1.00 97.38 84 ALA A CA 1
ATOM 621 C C . ALA A 1 84 ? -18.993 2.165 3.869 1.00 97.38 84 ALA A C 1
ATOM 623 O O . ALA A 1 84 ? -20.043 1.707 3.416 1.00 97.38 84 ALA A O 1
ATOM 624 N N . ILE A 1 85 ? -18.946 3.313 4.544 1.00 95.94 85 ILE A N 1
ATOM 625 C CA . ILE A 1 85 ? -20.094 4.222 4.639 1.00 95.94 85 ILE A CA 1
ATOM 626 C C . ILE A 1 85 ? -19.845 5.408 3.727 1.00 95.94 85 ILE A C 1
ATOM 628 O O . ILE A 1 85 ? -18.770 6.013 3.776 1.00 95.94 85 ILE A O 1
ATOM 632 N N . LEU A 1 86 ? -20.844 5.738 2.915 1.00 95.00 86 LEU A N 1
ATOM 633 C CA . LEU A 1 86 ? -20.784 6.817 1.945 1.00 95.00 86 LEU A CA 1
ATOM 634 C C . LEU A 1 86 ? -21.680 7.987 2.357 1.00 95.00 86 LEU A C 1
ATOM 636 O O . LEU A 1 86 ? -22.751 7.807 2.949 1.00 95.00 86 LEU A O 1
ATOM 640 N N . ASN A 1 87 ? -21.256 9.196 1.997 1.00 91.62 87 ASN A N 1
ATOM 641 C CA . ASN A 1 87 ? -22.129 10.365 2.013 1.00 91.62 87 ASN A CA 1
ATOM 642 C C . ASN A 1 87 ? -23.040 10.409 0.769 1.00 91.62 87 ASN A C 1
ATOM 644 O O . ASN A 1 87 ? -22.953 9.573 -0.131 1.00 91.62 87 ASN A O 1
ATOM 648 N N . LYS A 1 88 ? -23.891 11.438 0.695 1.00 90.56 88 LYS A N 1
ATOM 649 C CA . LYS A 1 88 ? -24.799 11.688 -0.439 1.00 90.56 88 LYS A CA 1
ATOM 650 C C . LYS A 1 88 ? -24.103 11.863 -1.799 1.00 90.56 88 LYS A C 1
ATOM 652 O O . LYS A 1 88 ? -24.744 11.663 -2.823 1.00 90.56 88 LYS A O 1
ATOM 657 N N . ASP A 1 89 ? -22.824 12.236 -1.801 1.00 89.69 89 ASP A N 1
ATOM 658 C CA . ASP A 1 89 ? -22.024 12.455 -3.010 1.00 89.69 89 ASP A CA 1
ATOM 659 C C . ASP A 1 89 ? -21.263 11.177 -3.423 1.00 89.69 89 ASP A C 1
ATOM 661 O O . ASP A 1 89 ? -20.453 11.208 -4.348 1.00 89.69 89 ASP A O 1
ATOM 665 N N . GLY A 1 90 ? -21.485 10.057 -2.720 1.00 90.44 90 GLY A N 1
ATOM 666 C CA . GLY A 1 90 ? -20.832 8.772 -2.974 1.00 90.44 90 GLY A CA 1
ATOM 667 C C . GLY A 1 90 ? -19.397 8.667 -2.447 1.00 90.44 90 GLY A C 1
ATOM 668 O O . GLY A 1 90 ? -18.720 7.684 -2.740 1.00 90.44 90 GLY A O 1
ATOM 669 N N . LYS A 1 91 ? -18.914 9.645 -1.668 1.00 90.94 91 LYS A N 1
ATOM 670 C CA . LYS A 1 91 ? -17.574 9.603 -1.061 1.00 90.94 91 LYS A CA 1
ATOM 671 C C . LYS A 1 91 ? -17.574 8.771 0.209 1.00 90.94 91 LYS A C 1
ATOM 673 O O . LYS A 1 91 ? -18.511 8.884 1.003 1.00 90.94 91 LYS A O 1
ATOM 678 N N . VAL A 1 92 ? -16.508 8.003 0.431 1.00 93.38 92 VAL A N 1
ATOM 679 C CA . VAL A 1 92 ? -16.307 7.293 1.695 1.00 93.38 92 VAL A CA 1
ATOM 680 C C . VAL A 1 92 ? -16.112 8.318 2.807 1.00 93.38 92 VAL A C 1
ATOM 682 O O . VAL A 1 92 ? -15.291 9.224 2.708 1.00 93.38 92 VAL A O 1
ATOM 685 N N . ILE A 1 93 ? -16.907 8.179 3.860 1.00 92.25 93 ILE A N 1
ATOM 686 C CA . ILE A 1 93 ? -16.776 8.951 5.101 1.00 92.25 93 ILE A CA 1
ATOM 687 C C . ILE A 1 93 ? -16.419 8.062 6.288 1.00 92.25 93 ILE A C 1
ATOM 689 O O . ILE A 1 93 ? -16.083 8.569 7.357 1.00 92.25 93 ILE A O 1
ATOM 693 N N . ARG A 1 94 ? -16.548 6.740 6.118 1.00 93.25 94 ARG A N 1
ATOM 694 C CA . ARG A 1 94 ? -16.120 5.748 7.093 1.00 93.25 94 ARG A CA 1
ATOM 695 C C . ARG A 1 94 ? -15.565 4.515 6.400 1.00 93.25 94 ARG A C 1
ATOM 697 O O . ARG A 1 94 ? -16.300 3.795 5.717 1.00 93.25 94 ARG A O 1
ATOM 704 N N . HIS A 1 95 ? -14.304 4.228 6.673 1.00 95.06 95 HIS A N 1
ATOM 705 C CA . HIS A 1 95 ? -13.671 2.963 6.332 1.00 95.06 95 HIS A CA 1
ATOM 706 C C . HIS A 1 95 ? -13.975 1.934 7.428 1.00 95.06 95 HIS A C 1
ATOM 708 O O . HIS A 1 95 ? -13.422 2.034 8.523 1.00 95.06 95 HIS A O 1
ATOM 714 N N . LEU A 1 96 ? -14.911 0.999 7.212 1.00 94.75 96 LEU A N 1
ATOM 715 C CA . LEU A 1 96 ? -15.392 0.126 8.295 1.00 94.75 96 LEU A CA 1
ATOM 716 C C . LEU A 1 96 ? -14.615 -1.191 8.400 1.00 94.75 96 LEU A C 1
ATOM 718 O O . LEU A 1 96 ? -14.220 -1.571 9.499 1.00 94.75 96 LEU A O 1
ATOM 722 N N . ALA A 1 97 ? -14.423 -1.895 7.283 1.00 96.94 97 ALA A N 1
ATOM 723 C CA . ALA A 1 97 ? -13.731 -3.184 7.263 1.00 96.94 97 ALA A CA 1
ATOM 724 C C . ALA A 1 97 ? -13.219 -3.532 5.864 1.00 96.94 97 ALA A C 1
ATOM 726 O O . ALA A 1 97 ? -13.876 -3.212 4.874 1.00 96.94 97 ALA A O 1
ATOM 727 N N . SER A 1 98 ? -12.101 -4.255 5.776 1.00 98.31 98 SER A N 1
ATOM 728 C CA . SER A 1 98 ? -11.700 -4.944 4.549 1.00 98.31 98 SER A CA 1
ATOM 729 C C . SER A 1 98 ? -10.852 -6.179 4.839 1.00 98.31 98 SER A C 1
ATOM 731 O O . SER A 1 98 ? -10.001 -6.151 5.724 1.00 98.31 98 SER A O 1
ATOM 733 N N . GLY A 1 99 ? -11.042 -7.245 4.059 1.00 98.38 99 GLY A N 1
ATOM 734 C CA . GLY A 1 99 ? -10.209 -8.444 4.140 1.00 98.38 99 GLY A CA 1
ATOM 735 C C . GLY A 1 99 ? -10.858 -9.715 3.624 1.00 98.38 99 GLY A C 1
ATOM 736 O O . GLY A 1 99 ? -11.993 -9.698 3.150 1.00 98.38 99 GLY A O 1
ATOM 737 N N . VAL A 1 100 ? -10.112 -10.818 3.697 1.00 98.81 100 VAL A N 1
ATOM 738 C CA . VAL A 1 100 ? -10.545 -12.126 3.189 1.00 98.81 100 VAL A CA 1
ATOM 739 C C . VAL A 1 100 ? -11.423 -12.827 4.222 1.00 98.81 100 VAL A C 1
ATOM 741 O O . VAL A 1 100 ? -11.019 -13.015 5.367 1.00 98.81 100 VAL A O 1
ATOM 744 N N . LEU A 1 101 ? -12.625 -13.248 3.824 1.00 98.69 101 LEU A N 1
ATOM 745 C CA . LEU A 1 101 ? -13.536 -13.988 4.697 1.00 98.69 101 LEU A CA 1
ATOM 746 C C . LEU A 1 101 ? -13.093 -15.447 4.874 1.00 98.69 101 LEU A C 1
ATOM 748 O O . LEU A 1 101 ? -12.469 -16.049 3.999 1.00 98.69 101 LEU A O 1
ATOM 752 N N . GLY A 1 102 ? -13.451 -16.049 6.007 1.00 97.19 102 GLY A N 1
ATOM 753 C CA . GLY A 1 102 ? -13.086 -17.424 6.347 1.00 97.19 102 GLY A CA 1
ATOM 754 C C . GLY A 1 102 ? -12.334 -17.527 7.669 1.00 97.19 102 GLY A C 1
ATOM 755 O O . GLY A 1 102 ? -12.537 -16.722 8.576 1.00 97.19 102 GLY A O 1
ATOM 756 N N . VAL A 1 103 ? -11.491 -18.553 7.791 1.00 97.31 103 VAL A N 1
ATOM 757 C CA . VAL A 1 103 ? -10.882 -18.980 9.062 1.00 97.31 103 VAL A CA 1
ATOM 758 C C . VAL A 1 103 ? -10.015 -17.879 9.676 1.00 97.31 103 VAL A C 1
ATOM 760 O O . VAL A 1 103 ? -10.081 -17.662 10.881 1.00 97.31 103 VAL A O 1
ATOM 763 N N . ASN A 1 104 ? -9.251 -17.151 8.858 1.00 97.81 104 ASN A N 1
ATOM 764 C CA . ASN A 1 104 ? -8.345 -16.096 9.314 1.00 97.81 104 ASN A CA 1
ATOM 765 C C . ASN A 1 104 ? -8.887 -14.675 9.066 1.00 97.81 104 ASN A C 1
ATOM 767 O O . ASN A 1 104 ? -8.106 -13.724 9.008 1.00 97.81 104 ASN A O 1
ATOM 771 N N . ALA A 1 105 ? -10.203 -14.497 8.912 1.00 98.06 105 ALA A N 1
ATOM 772 C CA . ALA A 1 105 ? -10.780 -13.185 8.608 1.00 98.06 105 ALA A CA 1
ATOM 773 C C . ALA A 1 105 ? -10.369 -12.102 9.632 1.00 98.06 105 ALA A C 1
ATOM 775 O O . ALA A 1 105 ? -10.333 -12.387 10.838 1.00 98.06 105 ALA A O 1
ATOM 776 N N . PRO A 1 106 ? -10.051 -10.869 9.193 1.00 96.88 106 PRO A N 1
ATOM 777 C CA . PRO A 1 106 ? -9.676 -9.787 10.096 1.00 96.88 106 PRO A CA 1
ATOM 778 C C . PRO A 1 106 ? -10.883 -9.239 10.852 1.00 96.88 106 PRO A C 1
ATOM 780 O O . PRO A 1 106 ? -12.004 -9.268 10.354 1.00 96.88 106 PRO A O 1
ATOM 783 N N . TYR A 1 107 ? -10.651 -8.682 12.038 1.00 94.06 107 TYR A N 1
ATOM 784 C CA . TYR A 1 107 ? -11.682 -7.910 12.733 1.00 94.06 107 TYR A CA 1
ATOM 785 C C . TYR A 1 107 ? -12.064 -6.676 11.882 1.00 94.06 107 TYR A C 1
ATOM 787 O O . TYR A 1 107 ? -11.171 -6.090 11.264 1.00 94.06 107 TYR A O 1
ATOM 795 N N . PRO A 1 108 ? -13.346 -6.265 11.813 1.00 95.25 108 PRO A N 1
ATOM 796 C CA . PRO A 1 108 ? -14.516 -6.777 12.537 1.00 95.25 108 PRO A CA 1
ATOM 797 C C . PRO A 1 108 ? -15.261 -7.938 11.862 1.00 95.25 108 PRO A C 1
ATOM 799 O O . PRO A 1 108 ? -16.357 -8.285 12.302 1.00 95.25 108 PRO A O 1
ATOM 802 N N . PHE A 1 109 ? -14.714 -8.559 10.814 1.00 97.88 109 PHE A N 1
ATOM 803 C CA . PHE A 1 109 ? -15.340 -9.758 10.265 1.00 97.88 109 PHE A CA 1
ATOM 804 C C . PHE A 1 109 ? -15.285 -10.907 11.268 1.00 97.88 109 PHE A C 1
ATOM 806 O O . PHE A 1 109 ? -14.306 -11.124 11.985 1.00 97.88 109 PHE A O 1
ATOM 813 N N . ARG A 1 110 ? -16.363 -11.681 11.301 1.00 97.38 110 ARG A N 1
ATOM 814 C CA . ARG A 1 110 ? -16.442 -12.917 12.060 1.00 97.38 110 ARG A CA 1
ATOM 815 C C . ARG A 1 110 ? -15.567 -13.971 11.384 1.00 97.38 110 ARG A C 1
ATOM 817 O O . ARG A 1 110 ? -15.813 -14.324 10.228 1.00 97.38 110 ARG A O 1
ATOM 824 N N . GLN A 1 111 ? -14.595 -14.495 12.129 1.00 97.25 111 GLN A N 1
ATOM 825 C CA . GLN A 1 111 ? -13.793 -15.641 11.703 1.00 97.25 111 GLN A CA 1
ATOM 826 C C . GLN A 1 111 ? -14.642 -16.893 11.506 1.00 97.25 111 GLN A C 1
ATOM 828 O O . GLN A 1 111 ? -15.672 -17.083 12.154 1.00 97.25 111 GLN A O 1
ATOM 833 N N . ASP A 1 112 ? -14.164 -17.740 10.601 1.00 96.88 112 ASP A N 1
ATOM 834 C CA . ASP A 1 112 ? -14.758 -19.020 10.220 1.00 96.88 112 ASP A CA 1
ATOM 835 C C . ASP A 1 112 ? -16.238 -18.909 9.812 1.00 96.88 112 ASP A C 1
ATOM 837 O O . ASP A 1 112 ? -17.069 -19.769 10.090 1.00 96.88 112 ASP A O 1
ATOM 841 N N . SER A 1 113 ? -16.589 -17.798 9.159 1.00 98.12 113 SER A N 1
ATOM 842 C CA . SER A 1 113 ? -17.946 -17.535 8.693 1.00 98.12 113 SER A CA 1
ATOM 843 C C . SER A 1 113 ? -17.941 -16.797 7.360 1.00 98.12 113 SER A C 1
ATOM 845 O O . SER A 1 113 ? -17.138 -15.893 7.133 1.00 98.12 113 SER A O 1
ATOM 847 N N . LEU A 1 114 ? -18.882 -17.151 6.485 1.00 98.56 114 LEU A N 1
ATOM 848 C CA . LEU A 1 114 ? -19.223 -16.357 5.298 1.00 98.56 114 LEU A CA 1
ATOM 849 C C . LEU A 1 114 ? -20.392 -15.400 5.564 1.00 98.56 114 LEU A C 1
ATOM 851 O O . LEU A 1 114 ? -20.575 -14.436 4.828 1.00 98.56 114 LEU A O 1
ATOM 855 N N . SER A 1 115 ? -21.151 -15.637 6.640 1.00 98.69 115 SER A N 1
ATOM 856 C CA . SER A 1 115 ? -22.203 -14.748 7.126 1.00 98.69 115 SER A CA 1
ATOM 857 C C . SER A 1 115 ? -21.611 -13.742 8.108 1.00 98.69 115 SER A C 1
ATOM 859 O O . SER A 1 115 ? -21.016 -14.118 9.125 1.00 98.69 115 SER A O 1
ATOM 861 N N . GLN A 1 116 ? -21.746 -12.465 7.777 1.00 98.69 116 GLN A N 1
ATOM 862 C CA . GLN A 1 116 ? -21.083 -11.361 8.448 1.00 98.69 116 GLN A CA 1
ATOM 863 C C . GLN A 1 116 ? -22.103 -10.432 9.091 1.00 98.69 116 GLN A C 1
ATOM 865 O O . GLN A 1 116 ? -23.184 -10.195 8.551 1.00 98.69 116 GLN A O 1
ATOM 870 N N . LYS A 1 117 ? -21.732 -9.916 10.263 1.00 97.81 117 LYS A N 1
ATOM 871 C CA . LYS A 1 117 ? -22.495 -8.930 11.021 1.00 97.81 117 LYS A CA 1
ATOM 872 C C . LYS A 1 117 ? -21.527 -7.928 11.629 1.00 97.81 117 LYS A C 1
ATOM 874 O O . LYS A 1 117 ? -20.710 -8.311 12.460 1.00 97.81 117 LYS A O 1
ATOM 879 N N . LEU A 1 118 ? -21.614 -6.680 11.193 1.00 95.88 118 LEU A N 1
ATOM 880 C CA . LEU A 1 118 ? -20.748 -5.590 11.623 1.00 95.88 118 LEU A CA 1
ATOM 881 C C . LEU A 1 118 ? -21.585 -4.501 12.283 1.00 95.88 118 LEU A C 1
ATOM 883 O O . LEU A 1 118 ? -22.765 -4.335 11.974 1.00 95.88 118 LEU A O 1
ATOM 887 N N . GLU A 1 119 ? -20.947 -3.733 13.155 1.00 93.06 119 GLU A N 1
ATOM 888 C CA . GLU A 1 119 ? -21.555 -2.574 13.794 1.00 93.06 119 GLU A CA 1
ATOM 889 C C . GLU A 1 119 ? -20.855 -1.294 13.349 1.00 93.06 119 GLU A C 1
ATOM 891 O O . GLU A 1 119 ? -19.626 -1.215 13.315 1.00 93.06 119 GLU A O 1
ATOM 896 N N . TRP A 1 120 ? -21.652 -0.274 13.047 1.00 92.12 120 TRP A N 1
ATOM 897 C CA . TRP A 1 120 ? -21.186 1.088 12.841 1.00 92.12 120 TRP A CA 1
ATOM 898 C C . TRP A 1 120 ? -21.719 2.001 13.949 1.00 92.12 120 TRP A C 1
ATOM 900 O O . TRP A 1 120 ? -22.882 1.937 14.354 1.00 92.12 120 TRP A O 1
ATOM 910 N N . ASP A 1 121 ? -20.828 2.846 14.459 1.00 88.62 121 ASP A N 1
ATOM 911 C CA . ASP A 1 121 ? -21.042 3.789 15.555 1.00 88.62 121 ASP A CA 1
ATOM 912 C C . ASP A 1 121 ? -21.772 5.075 15.151 1.00 88.62 121 ASP A C 1
ATOM 914 O O . ASP A 1 121 ? -22.073 5.893 16.016 1.00 88.62 121 ASP A O 1
ATOM 918 N N . GLY A 1 122 ? -22.062 5.251 13.860 1.00 88.44 122 GLY A N 1
ATOM 919 C CA . GLY A 1 122 ? -22.607 6.495 13.324 1.00 88.44 122 GLY A CA 1
ATOM 920 C C . GLY A 1 122 ? -21.548 7.583 13.128 1.00 88.44 122 GLY A C 1
ATOM 921 O O . GLY A 1 122 ? -21.903 8.700 12.756 1.00 88.44 122 GLY A O 1
ATOM 922 N N . LEU A 1 123 ? -20.265 7.286 13.368 1.00 88.81 123 LEU A N 1
ATOM 923 C CA . LEU A 1 123 ? -19.176 8.249 13.242 1.00 88.81 123 LEU A CA 1
ATOM 924 C C . LEU A 1 123 ? -18.432 8.105 11.915 1.00 88.81 123 LEU A C 1
ATOM 926 O O . LEU A 1 123 ? -18.295 7.013 11.357 1.00 88.81 123 LEU A O 1
ATOM 930 N N . THR A 1 124 ? -17.927 9.222 11.422 1.00 89.88 124 THR A N 1
ATOM 931 C CA . THR A 1 124 ? -16.989 9.302 10.302 1.00 89.88 124 THR A CA 1
ATOM 932 C C . THR A 1 124 ? -15.561 8.980 10.746 1.00 89.88 124 THR A C 1
ATOM 934 O O . THR A 1 124 ? -15.286 8.711 11.919 1.00 89.88 124 THR A O 1
ATOM 937 N N . ASP A 1 125 ? -14.631 8.950 9.799 1.00 88.75 125 ASP A N 1
ATOM 938 C CA . ASP A 1 125 ? -13.203 8.750 10.061 1.00 88.75 125 ASP A CA 1
ATOM 939 C C . ASP A 1 125 ? -12.573 9.887 10.879 1.00 88.75 125 ASP A C 1
ATOM 941 O O . ASP A 1 125 ? -11.690 9.631 11.689 1.00 88.75 125 ASP A O 1
ATOM 945 N N . ASP A 1 126 ? -13.072 11.117 10.736 1.00 84.19 126 ASP A N 1
ATOM 946 C CA . ASP A 1 126 ? -12.667 12.297 11.515 1.00 84.19 126 ASP A CA 1
ATOM 947 C C . ASP A 1 126 ? -13.432 12.437 12.845 1.00 84.19 126 ASP A C 1
ATOM 949 O O . ASP A 1 126 ? -13.452 13.509 13.452 1.00 84.19 126 ASP A O 1
ATOM 953 N N . PHE A 1 127 ? -14.056 11.348 13.311 1.00 84.31 127 PHE A N 1
ATOM 954 C CA . PHE A 1 127 ? -14.757 11.248 14.597 1.00 84.31 127 PHE A CA 1
ATOM 955 C C . PHE A 1 127 ? -15.963 12.187 14.756 1.00 84.31 127 PHE A C 1
ATOM 957 O O . PHE A 1 127 ? -16.404 12.454 15.876 1.00 84.31 127 PHE A O 1
ATOM 964 N N . ARG A 1 128 ? -16.538 12.667 13.649 1.00 86.31 128 ARG A N 1
ATOM 965 C CA . ARG A 1 128 ? -17.770 13.467 13.642 1.00 86.31 128 ARG A CA 1
ATOM 966 C C . ARG A 1 128 ? -18.993 12.574 13.448 1.00 86.31 128 ARG A C 1
ATOM 968 O O . ARG A 1 128 ? -18.892 11.451 12.963 1.00 86.31 128 ARG A O 1
ATOM 975 N N . VAL A 1 129 ? -20.174 13.067 13.819 1.00 85.25 129 VAL A N 1
ATOM 976 C CA . VAL A 1 129 ? -21.431 12.370 13.501 1.00 85.25 129 VAL A CA 1
ATOM 977 C C . VAL A 1 129 ? -21.617 12.380 11.987 1.00 85.25 129 VAL A C 1
ATOM 979 O O . VAL A 1 129 ? -21.713 13.441 11.369 1.00 85.25 129 VAL A O 1
ATOM 982 N N . GLY A 1 130 ? -21.661 11.195 11.388 1.00 74.62 130 GLY A N 1
ATOM 983 C CA . GLY A 1 130 ? -21.854 11.046 9.958 1.00 74.62 130 GLY A CA 1
ATOM 984 C C . GLY A 1 130 ? -23.303 11.290 9.566 1.00 74.62 130 GLY A C 1
ATOM 985 O O . GLY A 1 130 ? -24.218 10.687 10.115 1.00 74.62 130 GLY A O 1
ATOM 986 N N . THR A 1 131 ? -23.514 12.097 8.530 1.00 70.31 131 THR A N 1
ATOM 987 C CA . THR A 1 131 ? -24.788 12.169 7.792 1.00 70.31 131 THR A CA 1
ATOM 988 C C . THR A 1 131 ? -24.859 11.092 6.699 1.00 70.31 131 THR A C 1
ATOM 990 O O . THR A 1 131 ? -25.489 11.285 5.660 1.00 70.31 131 THR A O 1
ATOM 993 N N . GLY A 1 132 ? -24.150 9.975 6.913 1.00 65.88 132 GLY A N 1
ATOM 994 C CA . GLY A 1 132 ? -23.970 8.890 5.954 1.00 65.88 132 GLY A CA 1
ATOM 995 C C . GLY A 1 132 ? -25.299 8.310 5.505 1.00 65.88 132 GLY A C 1
ATOM 996 O O . GLY A 1 132 ? -26.155 7.995 6.326 1.00 65.88 132 GLY A O 1
ATOM 997 N N . THR A 1 133 ? -25.464 8.177 4.194 1.00 78.31 133 THR A N 1
ATOM 998 C CA . THR A 1 133 ? -26.737 7.769 3.593 1.00 78.31 133 THR A CA 1
ATOM 999 C C . THR A 1 133 ? -26.705 6.336 3.093 1.00 78.31 133 THR A C 1
ATOM 1001 O O . THR A 1 133 ? -27.763 5.757 2.875 1.00 78.31 133 THR A O 1
ATOM 1004 N N . THR A 1 134 ? -25.515 5.760 2.887 1.00 94.81 134 THR A N 1
ATOM 1005 C CA . THR A 1 134 ? -25.365 4.484 2.181 1.00 94.81 134 THR A CA 1
ATOM 1006 C C . THR A 1 134 ? -24.269 3.623 2.796 1.00 94.81 134 THR A C 1
ATOM 1008 O O . THR A 1 134 ? -23.142 4.078 2.979 1.00 94.81 134 THR A O 1
ATOM 1011 N N . VAL A 1 135 ? -24.589 2.361 3.067 1.00 97.00 135 VAL A N 1
ATOM 1012 C CA . VAL A 1 135 ? -23.620 1.293 3.322 1.00 97.00 135 VAL A CA 1
ATOM 1013 C C . VAL A 1 135 ? -23.279 0.642 1.991 1.00 97.00 135 VAL A C 1
ATOM 1015 O O . VAL A 1 135 ? -24.165 0.117 1.318 1.00 97.00 135 VAL A O 1
ATOM 1018 N N . ARG A 1 136 ? -21.998 0.643 1.635 1.00 98.25 136 ARG A N 1
ATOM 1019 C CA . ARG A 1 136 ? -21.470 -0.068 0.474 1.00 98.25 136 ARG A CA 1
ATOM 1020 C C . ARG A 1 136 ? -20.757 -1.333 0.927 1.00 98.25 136 ARG A C 1
ATOM 1022 O O . ARG A 1 136 ? -19.845 -1.249 1.751 1.00 98.25 136 ARG A O 1
ATOM 1029 N N . VAL A 1 137 ? -21.133 -2.477 0.359 1.00 98.75 137 VAL A N 1
ATOM 1030 C CA . VAL A 1 137 ? -20.386 -3.734 0.502 1.00 98.75 137 VAL A CA 1
ATOM 1031 C C . VAL A 1 137 ? -19.897 -4.174 -0.869 1.00 98.75 137 VAL A C 1
ATOM 1033 O O . VAL A 1 137 ? -20.697 -4.415 -1.774 1.00 98.75 137 VAL A O 1
ATOM 1036 N N . SER A 1 138 ? -18.583 -4.303 -1.000 1.00 98.81 138 SER A N 1
ATOM 1037 C CA . SER A 1 138 ? -17.923 -4.651 -2.254 1.00 98.81 138 SER A CA 1
ATOM 1038 C C . SER A 1 138 ? -17.123 -5.945 -2.104 1.00 98.81 138 SER A C 1
ATOM 1040 O O . SER A 1 138 ? -16.499 -6.167 -1.067 1.00 98.81 138 SER A O 1
ATOM 1042 N N . LEU A 1 139 ? -17.145 -6.804 -3.125 1.00 98.88 139 LEU A N 1
ATOM 1043 C CA . LEU A 1 139 ? -16.435 -8.085 -3.166 1.00 98.88 139 LEU A CA 1
ATOM 1044 C C . LEU A 1 139 ? -15.450 -8.112 -4.334 1.00 98.88 139 LEU A C 1
ATOM 1046 O O . LEU A 1 139 ? -15.785 -7.684 -5.441 1.00 98.88 139 LEU A O 1
ATOM 1050 N N . GLY A 1 140 ? -14.267 -8.683 -4.114 1.00 98.50 140 GLY A N 1
ATOM 1051 C CA . GLY A 1 140 ? -13.298 -8.923 -5.179 1.00 98.50 140 GLY A CA 1
ATOM 1052 C C . GLY A 1 140 ? -12.598 -7.662 -5.650 1.00 98.50 140 GLY A C 1
ATOM 1053 O O . GLY A 1 140 ? -12.846 -7.218 -6.768 1.00 98.50 140 GLY A O 1
ATOM 1054 N N . LEU A 1 141 ? -11.711 -7.100 -4.824 1.00 98.69 141 LEU A N 1
ATOM 1055 C CA . LEU A 1 141 ? -10.858 -5.971 -5.195 1.00 98.69 141 LEU A CA 1
ATOM 1056 C C . LEU A 1 141 ? -10.117 -6.255 -6.511 1.00 98.69 141 LEU A C 1
ATOM 1058 O O . LEU A 1 141 ? -9.468 -7.297 -6.673 1.00 98.69 141 LEU A O 1
ATOM 1062 N N . GLN A 1 142 ? -10.196 -5.296 -7.426 1.00 98.19 142 GLN A N 1
ATOM 1063 C CA . GLN A 1 142 ? -9.594 -5.306 -8.751 1.00 98.19 142 GLN A CA 1
ATOM 1064 C C . GLN A 1 142 ? -8.768 -4.041 -8.971 1.00 98.19 142 GLN A C 1
ATOM 1066 O O . GLN A 1 142 ? -9.012 -2.996 -8.370 1.00 98.19 142 GLN A O 1
ATOM 1071 N N . ALA A 1 143 ? -7.796 -4.149 -9.873 1.00 98.38 143 ALA A N 1
ATOM 1072 C CA . ALA A 1 143 ? -7.006 -3.023 -10.335 1.00 98.38 143 ALA A CA 1
ATOM 1073 C C . ALA A 1 143 ? -6.845 -3.090 -11.852 1.00 98.38 143 ALA A C 1
ATOM 1075 O O . ALA A 1 143 ? -6.551 -4.151 -12.410 1.00 98.38 143 ALA A O 1
ATOM 1076 N N . LYS A 1 144 ? -6.989 -1.946 -12.517 1.00 97.75 144 LYS A N 1
ATOM 1077 C CA . LYS A 1 144 ? -6.768 -1.804 -13.957 1.00 97.75 144 LYS A CA 1
ATOM 1078 C C . LYS A 1 144 ? -5.779 -0.678 -14.206 1.00 97.75 144 LYS A C 1
ATOM 1080 O O . LYS A 1 144 ? -5.897 0.380 -13.601 1.00 97.75 144 LYS A O 1
ATOM 1085 N N . HIS A 1 145 ? -4.814 -0.895 -15.101 1.00 96.00 145 HIS A N 1
ATOM 1086 C CA . HIS A 1 145 ? -3.933 0.185 -15.551 1.00 96.00 145 HIS A CA 1
ATOM 1087 C C . HIS A 1 145 ? -4.784 1.349 -16.080 1.00 96.00 145 HIS A C 1
ATOM 1089 O O . HIS A 1 145 ? -5.666 1.136 -16.913 1.00 96.00 145 HIS A O 1
ATOM 1095 N N . GLU A 1 146 ? -4.547 2.548 -15.550 1.00 93.56 146 GLU A N 1
ATOM 1096 C CA . GLU A 1 146 ? -5.248 3.762 -15.969 1.00 93.56 146 GLU A CA 1
ATOM 1097 C C . GLU A 1 146 ? -4.306 4.678 -16.747 1.00 93.56 146 GLU A C 1
ATOM 1099 O O . GLU A 1 146 ? -4.634 5.114 -17.849 1.00 93.56 146 GLU A O 1
ATOM 1104 N N . ARG A 1 147 ? -3.130 4.977 -16.180 1.00 90.19 147 ARG A N 1
ATOM 1105 C CA . ARG A 1 147 ? -2.134 5.850 -16.810 1.00 90.19 147 ARG A CA 1
ATOM 1106 C C . ARG A 1 147 ? -0.761 5.717 -16.181 1.00 90.19 147 ARG A C 1
ATOM 1108 O O . ARG A 1 147 ? -0.586 5.142 -15.112 1.00 90.19 147 ARG A O 1
ATOM 1115 N N . ASP A 1 148 ? 0.201 6.323 -16.851 1.00 88.25 148 ASP A N 1
ATOM 1116 C CA . ASP A 1 148 ? 1.532 6.560 -16.326 1.00 88.25 148 ASP A CA 1
ATOM 1117 C C . ASP A 1 148 ? 1.762 8.063 -16.219 1.00 88.25 148 ASP A C 1
ATOM 1119 O O . ASP A 1 148 ? 1.317 8.832 -17.071 1.00 88.25 148 ASP A O 1
ATOM 1123 N N . ILE A 1 149 ? 2.432 8.473 -15.153 1.00 86.19 149 ILE A N 1
ATOM 1124 C CA . ILE A 1 149 ? 2.623 9.865 -14.775 1.00 86.19 149 ILE A CA 1
ATOM 1125 C C . ILE A 1 149 ? 4.122 10.127 -14.670 1.00 86.19 149 ILE A C 1
ATOM 1127 O O . ILE A 1 149 ? 4.863 9.364 -14.045 1.00 86.19 149 ILE A O 1
ATOM 1131 N N . GLY A 1 150 ? 4.557 11.222 -15.296 1.00 80.06 150 GLY A N 1
ATOM 1132 C CA . GLY A 1 150 ? 5.907 11.749 -15.141 1.00 80.06 150 GLY A CA 1
ATOM 1133 C C . GLY A 1 150 ? 7.015 10.888 -15.741 1.00 80.06 150 GLY A C 1
ATOM 1134 O O . GLY A 1 150 ? 8.133 10.912 -15.223 1.00 80.06 150 GLY A O 1
ATOM 1135 N N . TRP A 1 151 ? 6.725 10.105 -16.783 1.00 84.62 151 TRP A N 1
ATOM 1136 C CA . TRP A 1 151 ? 7.715 9.197 -17.356 1.00 84.62 151 TRP A CA 1
ATOM 1137 C C . TRP A 1 151 ? 8.943 9.931 -17.890 1.00 84.62 151 TRP A C 1
ATOM 1139 O O . TRP A 1 151 ? 8.829 10.929 -18.602 1.00 84.62 151 TRP A O 1
ATOM 1149 N N . MET A 1 152 ? 10.127 9.410 -17.564 1.00 79.31 152 MET A N 1
ATOM 1150 C CA . MET A 1 152 ? 11.395 10.012 -17.962 1.00 79.31 152 MET A CA 1
ATOM 1151 C C . MET A 1 152 ? 12.315 8.968 -18.620 1.00 79.31 152 MET A C 1
ATOM 1153 O O . MET A 1 152 ? 13.059 8.272 -17.916 1.00 79.31 152 MET A O 1
ATOM 1157 N N . PRO A 1 153 ? 12.295 8.838 -19.963 1.00 78.81 153 PRO A N 1
ATOM 1158 C CA . PRO A 1 153 ? 13.081 7.826 -20.659 1.00 78.81 153 PRO A CA 1
ATOM 1159 C C . PRO A 1 153 ? 14.582 8.069 -20.513 1.00 78.81 153 PRO A C 1
ATOM 1161 O O . PRO A 1 153 ? 15.079 9.193 -20.610 1.00 78.81 153 PRO A O 1
ATOM 1164 N N . VAL A 1 154 ? 15.339 6.984 -20.364 1.00 79.25 154 VAL A N 1
ATOM 1165 C CA . VAL A 1 154 ? 16.795 7.016 -20.534 1.00 79.25 154 VAL A CA 1
ATOM 1166 C C . VAL A 1 154 ? 17.089 6.753 -22.001 1.00 79.25 154 VAL A C 1
ATOM 1168 O O . VAL A 1 154 ? 16.830 5.653 -22.484 1.00 79.25 154 VAL A O 1
ATOM 1171 N N . LYS A 1 155 ? 17.667 7.725 -22.714 1.00 80.81 155 LYS A N 1
ATOM 1172 C CA . LYS A 1 155 ? 17.955 7.586 -24.155 1.00 80.81 155 LYS A CA 1
ATOM 1173 C C . LYS A 1 155 ? 18.735 6.309 -24.487 1.00 80.81 155 LYS A C 1
ATOM 1175 O O . LYS A 1 155 ? 18.382 5.595 -25.413 1.00 80.81 155 LYS A O 1
ATOM 1180 N N . THR A 1 156 ? 19.736 5.957 -23.674 1.00 83.94 156 THR A N 1
ATOM 1181 C CA . THR A 1 156 ? 20.544 4.738 -23.880 1.00 83.94 156 THR A CA 1
ATOM 1182 C C . THR A 1 156 ? 19.795 3.428 -23.616 1.00 83.94 156 THR A C 1
ATOM 1184 O O . THR A 1 156 ? 20.323 2.364 -23.923 1.00 83.94 156 THR A O 1
ATOM 1187 N N . ASN A 1 157 ? 18.584 3.483 -23.058 1.00 86.88 157 ASN A N 1
ATOM 1188 C CA . ASN A 1 157 ? 17.720 2.322 -22.846 1.00 86.88 157 ASN A CA 1
ATOM 1189 C C . ASN A 1 157 ? 16.725 2.103 -23.990 1.00 86.88 157 ASN A C 1
ATOM 1191 O O . ASN A 1 157 ? 16.014 1.099 -23.976 1.00 86.88 157 ASN A O 1
ATOM 1195 N N . CYS A 1 158 ? 16.621 3.040 -24.930 1.00 88.62 158 CYS A N 1
ATOM 1196 C CA . CYS A 1 158 ? 15.555 3.063 -25.919 1.00 88.62 158 CYS A CA 1
ATOM 1197 C C . CYS A 1 158 ? 16.109 2.912 -27.338 1.00 88.62 158 CYS A C 1
ATOM 1199 O O . CYS A 1 158 ? 17.260 3.243 -27.622 1.00 88.62 158 CYS A O 1
ATOM 1201 N N . LEU A 1 159 ? 15.260 2.427 -28.236 1.00 90.12 159 LEU A N 1
ATOM 1202 C CA . LEU A 1 159 ? 15.403 2.591 -29.671 1.00 90.12 159 LEU A CA 1
ATOM 1203 C C . LEU A 1 159 ? 14.712 3.882 -30.090 1.00 90.12 159 LEU A C 1
ATOM 1205 O O . LEU A 1 159 ? 13.591 4.174 -29.660 1.00 90.12 159 LEU A O 1
ATOM 1209 N N . GLU A 1 160 ? 15.372 4.614 -30.977 1.00 89.25 160 GLU A N 1
ATOM 1210 C CA . GLU A 1 160 ? 14.795 5.744 -31.690 1.00 89.25 160 GLU A CA 1
ATOM 1211 C C . GLU A 1 160 ? 14.686 5.395 -33.177 1.00 89.25 160 GLU A C 1
ATOM 1213 O O . GLU A 1 160 ? 15.545 4.707 -33.731 1.00 89.25 160 GLU A O 1
ATOM 1218 N N . LYS A 1 161 ? 13.623 5.879 -33.819 1.00 87.69 161 LYS A N 1
ATOM 1219 C CA . LYS A 1 161 ? 13.413 5.804 -35.265 1.00 87.69 161 LYS A CA 1
ATOM 1220 C C . LYS A 1 161 ? 13.028 7.195 -35.750 1.00 87.69 161 LYS A C 1
ATOM 1222 O O . LYS A 1 161 ? 12.160 7.831 -35.154 1.00 87.69 161 LYS A O 1
ATOM 1227 N N . ASP A 1 162 ? 13.727 7.691 -36.767 1.00 88.38 162 ASP A N 1
ATOM 1228 C CA . ASP A 1 162 ? 13.532 9.038 -37.325 1.00 88.38 162 ASP A CA 1
ATOM 1229 C C . ASP A 1 162 ? 13.611 10.160 -36.266 1.00 88.38 162 ASP A C 1
ATOM 1231 O O . ASP A 1 162 ? 12.832 11.114 -36.270 1.00 88.38 162 ASP A O 1
ATOM 1235 N N . GLY A 1 163 ? 14.529 10.014 -35.301 1.00 84.12 163 GLY A N 1
ATOM 1236 C CA . GLY A 1 163 ? 14.729 10.971 -34.205 1.00 84.12 163 GLY A CA 1
ATOM 1237 C C . GLY A 1 163 ? 13.609 10.993 -33.158 1.00 84.12 163 GLY A C 1
ATOM 1238 O O . GLY A 1 163 ? 13.536 11.924 -32.357 1.00 84.12 163 GLY A O 1
ATOM 1239 N N . LYS A 1 164 ? 12.714 9.998 -33.164 1.00 86.00 164 LYS A N 1
ATOM 1240 C CA . LYS A 1 164 ? 11.611 9.865 -32.205 1.00 86.00 164 LYS A CA 1
ATOM 1241 C C . LYS A 1 164 ? 11.714 8.559 -31.436 1.00 86.00 164 LYS A C 1
ATOM 1243 O O . LYS A 1 164 ? 12.173 7.549 -31.965 1.00 86.00 164 LYS A O 1
ATOM 1248 N N . TYR A 1 165 ? 11.204 8.570 -30.205 1.00 88.31 165 TYR A N 1
ATOM 1249 C CA . TYR A 1 165 ? 11.039 7.359 -29.406 1.00 88.31 165 TYR A CA 1
ATOM 1250 C C . TYR A 1 165 ? 10.303 6.272 -30.204 1.00 88.31 165 TYR A C 1
ATOM 1252 O O . TYR A 1 165 ? 9.196 6.492 -30.722 1.00 88.31 165 TYR A O 1
ATOM 1260 N N . PHE A 1 166 ? 10.932 5.101 -30.292 1.00 89.81 166 PHE A N 1
ATOM 1261 C CA . PHE A 1 166 ? 10.358 3.916 -30.911 1.00 89.81 166 PHE A CA 1
ATOM 1262 C C . PHE A 1 166 ? 9.977 2.873 -29.861 1.00 89.81 166 PHE A C 1
ATOM 1264 O O . PHE A 1 166 ? 8.827 2.437 -29.859 1.00 89.81 166 PHE A O 1
ATOM 1271 N N . ARG A 1 167 ? 10.917 2.490 -28.983 1.00 91.44 167 ARG A N 1
ATOM 1272 C CA . ARG A 1 167 ? 10.716 1.393 -28.024 1.00 91.44 167 ARG A CA 1
ATOM 1273 C C . ARG A 1 167 ? 11.706 1.403 -26.862 1.00 91.44 167 ARG A C 1
ATOM 1275 O O . ARG A 1 167 ? 12.875 1.717 -27.060 1.00 91.44 167 ARG A O 1
ATOM 1282 N N . THR A 1 168 ? 11.287 0.956 -25.685 1.00 91.75 168 THR A N 1
ATOM 1283 C CA . THR A 1 168 ? 12.169 0.663 -24.548 1.00 91.75 168 THR A CA 1
ATOM 1284 C C . THR A 1 168 ? 12.757 -0.748 -24.654 1.00 91.75 168 THR A C 1
ATOM 1286 O O . THR A 1 168 ? 12.034 -1.733 -24.799 1.00 91.75 168 THR A O 1
ATOM 1289 N N . LEU A 1 169 ? 14.085 -0.855 -24.550 1.00 91.38 169 LEU A N 1
ATOM 1290 C CA . LEU A 1 169 ? 14.832 -2.120 -24.480 1.00 91.38 169 LEU A CA 1
ATOM 1291 C C . LEU A 1 169 ? 15.382 -2.419 -23.083 1.00 91.38 169 LEU A C 1
ATOM 1293 O O . LEU A 1 169 ? 15.772 -3.553 -22.813 1.00 91.38 169 LEU A O 1
ATOM 1297 N N . TRP A 1 170 ? 15.466 -1.409 -22.212 1.00 87.81 170 TRP A N 1
ATOM 1298 C CA . TRP A 1 170 ? 15.924 -1.578 -20.837 1.00 87.81 170 TRP A CA 1
ATOM 1299 C C . TRP A 1 170 ? 15.042 -0.802 -19.840 1.00 87.81 170 TRP A C 1
ATOM 1301 O O . TRP A 1 170 ? 15.005 0.429 -19.905 1.00 87.81 170 TRP A O 1
ATOM 1311 N N . PRO A 1 171 ? 14.375 -1.471 -18.884 1.00 90.50 171 PRO A N 1
ATOM 1312 C CA . PRO A 1 171 ? 14.337 -2.921 -18.667 1.00 90.50 171 PRO A CA 1
ATOM 1313 C C . PRO A 1 171 ? 13.882 -3.710 -19.916 1.00 90.50 171 PRO A C 1
ATOM 1315 O O . PRO A 1 171 ? 13.128 -3.164 -20.725 1.00 90.50 171 PRO A O 1
ATOM 1318 N N . PRO A 1 172 ? 14.377 -4.945 -20.125 1.00 92.44 172 PRO A N 1
ATOM 1319 C CA . PRO A 1 172 ? 13.948 -5.812 -21.215 1.00 92.44 172 PRO A CA 1
ATOM 1320 C C . PRO A 1 172 ? 12.419 -5.915 -21.292 1.00 92.44 172 PRO A C 1
ATOM 1322 O O . PRO A 1 172 ? 11.763 -5.974 -20.251 1.00 92.44 172 PRO A O 1
ATOM 1325 N N . PRO A 1 173 ? 11.835 -5.942 -22.501 1.00 94.00 173 PRO A N 1
ATOM 1326 C CA . PRO A 1 173 ? 10.407 -6.202 -22.670 1.00 94.00 173 PRO A CA 1
ATOM 1327 C C . PRO A 1 173 ? 9.992 -7.530 -22.027 1.00 94.00 173 PRO A C 1
ATOM 1329 O O . PRO A 1 173 ? 10.762 -8.495 -22.068 1.00 94.00 173 PRO A O 1
ATOM 1332 N N . ALA A 1 174 ? 8.768 -7.623 -21.504 1.00 93.81 174 ALA A N 1
ATOM 1333 C CA . ALA A 1 174 ? 8.251 -8.863 -20.913 1.00 93.81 174 ALA A CA 1
ATOM 1334 C C . ALA A 1 174 ? 8.219 -10.034 -21.912 1.00 93.81 174 ALA A C 1
ATOM 1336 O O . ALA A 1 174 ? 8.357 -11.190 -21.518 1.00 93.81 174 ALA A O 1
ATOM 1337 N N . GLU A 1 175 ? 8.081 -9.736 -23.207 1.00 94.06 175 GLU A N 1
ATOM 1338 C CA . GLU A 1 175 ? 8.129 -10.717 -24.299 1.00 94.06 175 GLU A CA 1
ATOM 1339 C C . GLU A 1 175 ? 9.544 -11.225 -24.631 1.00 94.06 175 GLU A C 1
ATOM 1341 O O . GLU A 1 175 ? 9.711 -12.046 -25.533 1.00 94.06 175 GLU A O 1
ATOM 1346 N N . THR A 1 176 ? 10.577 -10.752 -23.925 1.00 94.50 176 THR A N 1
ATOM 1347 C CA . THR A 1 176 ? 11.949 -11.218 -24.144 1.00 94.50 176 THR A CA 1
ATOM 1348 C C . THR A 1 176 ? 12.074 -12.695 -23.765 1.00 94.50 176 THR A C 1
ATOM 1350 O O . THR A 1 176 ? 11.808 -13.054 -22.613 1.00 94.50 176 THR A O 1
ATOM 1353 N N . PRO A 1 177 ? 12.547 -13.560 -24.678 1.00 94.62 177 PRO A N 1
ATOM 1354 C CA . PRO A 1 177 ? 12.697 -14.972 -24.372 1.00 94.62 177 PRO A CA 1
ATOM 1355 C C . PRO A 1 177 ? 13.687 -15.235 -23.215 1.00 94.62 177 PRO A C 1
ATOM 1357 O O . PRO A 1 177 ? 14.771 -14.635 -23.181 1.00 94.62 177 PRO A O 1
ATOM 1360 N N . PRO A 1 178 ? 13.368 -16.143 -22.269 1.00 92.50 178 PRO A N 1
ATOM 1361 C CA . PRO A 1 178 ? 14.220 -16.458 -21.120 1.00 92.50 178 PRO A CA 1
ATOM 1362 C C . PRO A 1 178 ? 15.669 -16.829 -21.463 1.00 92.50 178 PRO A C 1
ATOM 1364 O O . PRO A 1 178 ? 16.588 -16.500 -20.714 1.00 92.50 178 PRO A O 1
ATOM 1367 N N . GLU A 1 179 ? 15.899 -17.517 -22.578 1.00 94.25 179 GLU A N 1
ATOM 1368 C CA . GLU A 1 179 ? 17.228 -17.893 -23.057 1.00 94.25 179 GLU A CA 1
ATOM 1369 C C . GLU A 1 179 ? 18.061 -16.680 -23.479 1.00 94.25 179 GLU A C 1
ATOM 1371 O O . GLU A 1 179 ? 19.255 -16.649 -23.193 1.00 94.25 179 GLU A O 1
ATOM 1376 N N . LYS A 1 180 ? 17.433 -15.644 -24.050 1.00 94.06 180 LYS A N 1
ATOM 1377 C CA . LYS A 1 180 ? 18.107 -14.385 -24.398 1.00 94.06 180 LYS A CA 1
ATOM 1378 C C . LYS A 1 180 ? 18.467 -13.569 -23.164 1.00 94.06 180 LYS A C 1
ATOM 1380 O O . LYS A 1 180 ? 19.550 -12.993 -23.100 1.00 94.06 180 LYS A O 1
ATOM 1385 N N . LEU A 1 181 ? 17.614 -13.588 -22.140 1.00 90.81 181 LEU A N 1
ATOM 1386 C CA . LEU A 1 181 ? 17.925 -12.981 -20.842 1.00 90.81 181 LEU A CA 1
ATOM 1387 C C . LEU A 1 181 ? 19.118 -13.683 -20.171 1.00 90.81 181 LEU A C 1
ATOM 1389 O O . LEU A 1 181 ? 20.021 -13.022 -19.659 1.00 90.81 181 LEU A O 1
ATOM 1393 N N . LYS A 1 182 ? 19.177 -15.019 -20.228 1.00 90.44 182 LYS A N 1
ATOM 1394 C CA . LYS A 1 182 ? 20.333 -15.788 -19.732 1.00 90.44 182 LYS A CA 1
ATOM 1395 C C . LYS A 1 182 ? 21.600 -15.525 -20.545 1.00 90.44 182 LYS A C 1
ATOM 1397 O O . LYS A 1 182 ? 22.667 -15.370 -19.959 1.00 90.44 182 LYS A O 1
ATOM 1402 N N . GLU A 1 183 ? 21.492 -15.434 -21.871 1.00 91.56 183 GLU A N 1
ATOM 1403 C CA . GLU A 1 183 ? 22.599 -15.067 -22.767 1.00 91.56 183 GLU A CA 1
ATOM 1404 C C . GLU A 1 183 ? 23.175 -13.691 -22.391 1.00 91.56 183 GLU A C 1
ATOM 1406 O O . GLU A 1 183 ? 24.395 -13.527 -22.303 1.00 91.56 183 GLU A O 1
ATOM 1411 N N . ALA A 1 184 ? 22.307 -12.738 -22.036 1.00 85.69 184 ALA A N 1
ATOM 1412 C CA . ALA A 1 184 ? 22.677 -11.423 -21.513 1.00 85.69 184 ALA A CA 1
ATOM 1413 C C . ALA A 1 184 ? 23.293 -11.449 -20.097 1.00 85.69 184 ALA A C 1
ATOM 1415 O O . ALA A 1 184 ? 23.728 -10.412 -19.606 1.00 85.69 184 ALA A O 1
ATOM 1416 N N . GLY A 1 185 ? 23.376 -12.616 -19.448 1.00 84.75 185 GLY A N 1
ATOM 1417 C CA . GLY A 1 185 ? 23.951 -12.793 -18.112 1.00 84.75 185 GLY A CA 1
ATOM 1418 C C . GLY A 1 185 ? 22.960 -12.595 -16.963 1.00 84.75 185 GLY A C 1
ATOM 1419 O O . GLY A 1 185 ? 23.373 -12.551 -15.804 1.00 84.75 185 GLY A O 1
ATOM 1420 N N . MET A 1 186 ? 21.661 -12.483 -17.255 1.00 84.44 186 MET A N 1
ATOM 1421 C CA . MET A 1 186 ? 20.631 -12.294 -16.234 1.00 84.44 186 MET A CA 1
ATOM 1422 C C . MET A 1 186 ? 20.258 -13.616 -15.560 1.00 84.44 186 MET A C 1
ATOM 1424 O O . MET A 1 186 ? 20.236 -14.681 -16.184 1.00 84.44 186 MET A O 1
ATOM 1428 N N . ARG A 1 187 ? 19.904 -13.542 -14.274 1.00 84.75 187 ARG A N 1
ATOM 1429 C CA . ARG A 1 187 ? 19.308 -14.668 -13.540 1.00 84.75 187 ARG A CA 1
ATOM 1430 C C . ARG A 1 187 ? 17.792 -14.607 -13.663 1.00 84.75 187 ARG A C 1
ATOM 1432 O O . ARG A 1 187 ? 17.236 -13.534 -13.867 1.00 84.75 187 ARG A O 1
ATOM 1439 N N . LEU A 1 188 ? 17.128 -15.747 -13.503 1.00 87.88 188 LEU A N 1
ATOM 1440 C CA . LEU A 1 188 ? 15.670 -15.821 -13.461 1.00 87.88 188 LEU A CA 1
ATOM 1441 C C . LEU A 1 188 ? 15.239 -16.406 -12.119 1.00 87.88 188 LEU A C 1
ATOM 1443 O O . LEU A 1 188 ? 15.782 -17.429 -11.709 1.00 87.88 188 LEU A O 1
ATOM 1447 N N . ALA A 1 189 ? 14.267 -15.768 -11.477 1.00 89.00 189 ALA A N 1
ATOM 1448 C CA . ALA A 1 189 ? 13.520 -16.337 -10.362 1.00 89.00 189 ALA A CA 1
ATOM 1449 C C . ALA A 1 189 ? 12.163 -16.846 -10.862 1.00 89.00 189 ALA A C 1
ATOM 1451 O O . ALA A 1 189 ? 11.604 -16.299 -11.816 1.00 89.00 189 ALA A O 1
ATOM 1452 N N . THR A 1 190 ? 11.636 -17.883 -10.222 1.00 92.56 190 THR A N 1
ATOM 1453 C CA . THR A 1 190 ? 10.336 -18.472 -10.543 1.00 92.56 190 THR A CA 1
ATOM 1454 C C . THR A 1 190 ? 9.333 -18.146 -9.452 1.00 92.56 190 THR A C 1
ATOM 1456 O O . THR A 1 190 ? 9.597 -18.348 -8.263 1.00 92.56 190 THR A O 1
ATOM 1459 N N . THR A 1 191 ? 8.171 -17.639 -9.855 1.00 93.38 191 THR A N 1
ATOM 1460 C CA . THR A 1 191 ? 7.073 -17.386 -8.923 1.00 93.38 191 THR A CA 1
ATOM 1461 C C . THR A 1 191 ? 6.279 -18.659 -8.635 1.00 93.38 191 THR A C 1
ATOM 1463 O O . THR A 1 191 ? 6.339 -19.635 -9.384 1.00 93.38 191 THR A O 1
ATOM 1466 N N . THR A 1 192 ? 5.445 -18.638 -7.597 1.00 92.25 192 THR A N 1
ATOM 1467 C CA . THR A 1 192 ? 4.474 -19.712 -7.315 1.00 92.25 192 THR A CA 1
ATOM 1468 C C . THR A 1 192 ? 3.467 -19.935 -8.445 1.00 92.25 192 THR A C 1
ATOM 1470 O O . THR A 1 192 ? 2.936 -21.034 -8.572 1.00 92.25 192 THR A O 1
ATOM 1473 N N . SER A 1 193 ? 3.239 -18.933 -9.301 1.00 89.75 193 SER A N 1
ATOM 1474 C CA . SER A 1 193 ? 2.425 -19.048 -10.518 1.00 89.75 193 SER A CA 1
ATOM 1475 C C . SER A 1 193 ? 3.210 -19.519 -11.753 1.00 89.75 193 SER A C 1
ATOM 1477 O O . SER A 1 193 ? 2.641 -19.603 -12.838 1.00 89.75 193 SER A O 1
ATOM 1479 N N . GLY A 1 194 ? 4.507 -19.819 -11.616 1.00 92.62 194 GLY A N 1
ATOM 1480 C CA . GLY A 1 194 ? 5.376 -20.294 -12.699 1.00 92.62 194 GLY A CA 1
ATOM 1481 C C . GLY A 1 194 ? 5.991 -19.195 -13.574 1.00 92.62 194 GLY A C 1
ATOM 1482 O O . GLY A 1 194 ? 6.710 -19.505 -14.525 1.00 92.62 194 GLY A O 1
ATOM 1483 N N . GLU A 1 195 ? 5.754 -17.918 -13.264 1.00 92.50 195 GLU A N 1
ATOM 1484 C CA . GLU A 1 195 ? 6.300 -16.783 -14.017 1.00 92.50 195 GLU A CA 1
ATOM 1485 C C . GLU A 1 195 ? 7.815 -16.687 -13.823 1.00 92.50 195 GLU A C 1
ATOM 1487 O O . GLU A 1 195 ? 8.327 -16.933 -12.729 1.00 92.50 195 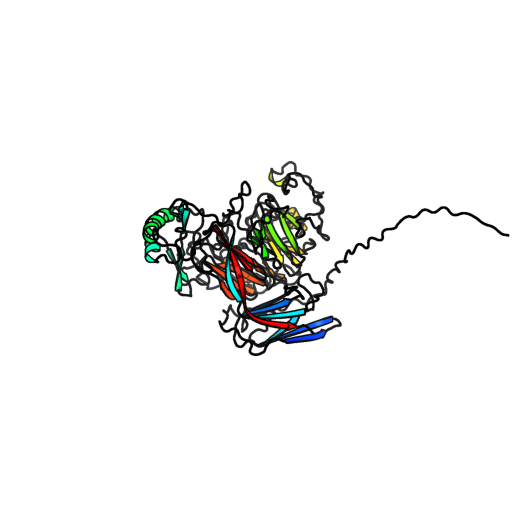GLU A O 1
ATOM 1492 N N . LYS A 1 196 ? 8.537 -16.302 -14.881 1.00 91.12 196 LYS A N 1
ATOM 1493 C CA . LYS A 1 196 ? 9.984 -16.071 -14.833 1.00 91.12 196 LYS A CA 1
ATOM 1494 C C . LYS A 1 196 ? 10.263 -14.582 -14.698 1.00 91.12 196 LYS A C 1
ATOM 1496 O O . LYS A 1 196 ? 9.925 -13.806 -15.585 1.00 91.12 196 LYS A O 1
ATOM 1501 N N . ILE A 1 197 ? 10.892 -14.202 -13.594 1.00 90.00 197 ILE A N 1
ATOM 1502 C CA . ILE A 1 197 ? 11.236 -12.819 -13.274 1.00 90.00 197 ILE A CA 1
ATOM 1503 C C . ILE A 1 197 ? 12.738 -12.623 -13.495 1.00 90.00 197 ILE A C 1
ATOM 1505 O O . ILE A 1 197 ? 13.530 -13.310 -12.840 1.00 90.00 197 ILE A O 1
ATOM 1509 N N . PRO A 1 198 ? 13.163 -11.723 -14.396 1.00 87.81 198 PRO A N 1
ATOM 1510 C CA . PRO A 1 198 ? 14.574 -11.442 -14.586 1.00 87.81 198 PRO A CA 1
ATOM 1511 C C . PRO A 1 198 ? 15.141 -10.614 -13.444 1.00 87.81 198 PRO A C 1
ATOM 1513 O O . PRO A 1 198 ? 14.569 -9.612 -13.021 1.00 87.81 198 PRO A O 1
ATOM 1516 N N . VAL A 1 199 ? 16.313 -11.026 -12.979 1.00 79.75 199 VAL A N 1
ATOM 1517 C CA . VAL A 1 199 ? 17.036 -10.385 -11.889 1.00 79.75 199 VAL A CA 1
ATOM 1518 C C . VAL A 1 199 ? 18.413 -9.959 -12.381 1.00 79.75 199 VAL A C 1
ATOM 1520 O O . VAL A 1 199 ? 19.174 -10.776 -12.909 1.00 79.75 199 VAL A O 1
ATOM 1523 N N . SER A 1 200 ? 18.717 -8.669 -12.228 1.00 65.56 200 SER A N 1
ATOM 1524 C CA . SER A 1 200 ? 19.877 -8.012 -12.840 1.00 65.56 200 SER A CA 1
ATOM 1525 C C . SER A 1 200 ? 21.040 -7.761 -11.875 1.00 65.56 200 SER A C 1
ATOM 1527 O O . SER A 1 200 ? 22.103 -7.329 -12.302 1.00 65.56 200 SER A O 1
ATOM 1529 N N . GLY A 1 201 ? 20.915 -8.110 -10.590 1.00 63.28 201 GLY A N 1
ATOM 1530 C CA . GLY A 1 201 ? 22.046 -8.007 -9.674 1.00 63.28 201 GLY A CA 1
ATOM 1531 C C . GLY A 1 201 ? 21.682 -8.109 -8.201 1.00 63.28 201 GLY A C 1
ATOM 1532 O O . GLY A 1 201 ? 20.728 -8.778 -7.810 1.00 63.28 201 GLY A O 1
ATOM 1533 N N . TRP A 1 202 ? 22.491 -7.436 -7.383 1.00 55.19 202 TRP A N 1
ATOM 1534 C CA . TRP A 1 202 ? 22.467 -7.518 -5.921 1.00 55.19 202 TRP A CA 1
ATOM 1535 C C . TRP A 1 202 ? 21.194 -6.947 -5.283 1.00 55.19 202 TRP A C 1
ATOM 1537 O O . TRP A 1 202 ? 20.839 -7.324 -4.174 1.00 55.19 202 TRP A O 1
ATOM 1547 N N . PHE A 1 203 ? 20.490 -6.053 -5.978 1.00 54.28 203 PHE A N 1
ATOM 1548 C CA . PHE A 1 203 ? 19.295 -5.380 -5.463 1.00 54.28 203 PHE A CA 1
ATOM 1549 C C . PHE A 1 203 ? 17.972 -5.938 -6.012 1.00 54.28 203 PHE A C 1
ATOM 1551 O O . PHE A 1 203 ? 16.924 -5.392 -5.702 1.00 54.28 203 PHE A O 1
ATOM 1558 N N . GLY A 1 204 ? 17.959 -7.024 -6.787 1.00 60.78 204 GLY A N 1
ATOM 1559 C CA . GLY A 1 204 ? 16.724 -7.523 -7.406 1.00 60.78 204 GLY A CA 1
ATOM 1560 C C . GLY A 1 204 ? 16.548 -7.069 -8.842 1.00 60.78 204 GLY A C 1
ATOM 1561 O O . GLY A 1 204 ? 17.511 -6.925 -9.594 1.00 60.78 204 GLY A O 1
ATOM 1562 N N . THR A 1 205 ? 15.291 -6.914 -9.246 1.00 55.69 205 THR A N 1
ATOM 1563 C CA . THR A 1 205 ? 14.919 -6.484 -10.590 1.00 55.69 205 THR A CA 1
ATOM 1564 C C . THR A 1 205 ? 15.302 -5.014 -10.776 1.00 55.69 205 THR A C 1
ATOM 1566 O O . THR A 1 205 ? 14.746 -4.144 -10.108 1.00 55.69 205 THR A O 1
ATOM 1569 N N . TYR A 1 206 ? 16.291 -4.748 -11.630 1.00 62.91 206 TYR A N 1
ATOM 1570 C CA . TYR A 1 206 ? 16.703 -3.440 -12.157 1.00 62.91 206 TYR A CA 1
ATOM 1571 C C . TYR A 1 206 ? 16.809 -2.323 -11.105 1.00 62.91 206 TYR A C 1
ATOM 1573 O O . TYR A 1 206 ? 15.841 -1.634 -10.789 1.00 62.91 206 TYR A O 1
ATOM 1581 N N . ALA A 1 207 ? 17.991 -2.122 -10.531 1.00 58.91 207 ALA A N 1
ATOM 1582 C CA . ALA A 1 207 ? 18.275 -0.992 -9.655 1.00 58.91 207 ALA A CA 1
ATOM 1583 C C . ALA A 1 207 ? 19.072 0.065 -10.436 1.00 58.91 207 ALA A C 1
ATOM 1585 O O . ALA A 1 207 ? 20.275 -0.132 -10.646 1.00 58.91 207 ALA A O 1
ATOM 1586 N N . PRO A 1 208 ? 18.462 1.205 -10.829 1.00 51.41 208 PRO A N 1
ATOM 1587 C CA . PRO A 1 208 ? 19.252 2.316 -11.344 1.00 51.41 208 PRO A CA 1
ATOM 1588 C C . PRO A 1 208 ? 20.325 2.659 -10.298 1.00 51.41 208 PRO A C 1
ATOM 1590 O O . PRO A 1 208 ? 20.025 2.715 -9.106 1.00 51.41 208 PRO A O 1
ATOM 1593 N N . HIS A 1 209 ? 21.576 2.836 -10.735 1.00 53.34 209 HIS A N 1
ATOM 1594 C CA . HIS A 1 209 ? 22.760 3.064 -9.884 1.00 53.34 209 HIS A CA 1
ATOM 1595 C C . HIS A 1 209 ? 23.384 1.825 -9.209 1.00 53.34 209 HIS A C 1
ATOM 1597 O O . HIS A 1 209 ? 24.299 1.977 -8.400 1.00 53.34 209 HIS A O 1
ATOM 1603 N N . CYS A 1 210 ? 22.971 0.599 -9.557 1.00 59.94 210 CYS A N 1
ATOM 1604 C CA . CYS A 1 210 ? 23.732 -0.602 -9.201 1.00 59.94 210 CYS A CA 1
ATOM 1605 C C . CYS A 1 210 ? 24.822 -0.890 -10.244 1.00 59.94 210 CYS A C 1
ATOM 1607 O O . CYS A 1 210 ? 24.553 -0.948 -11.442 1.00 59.94 210 CYS A O 1
ATOM 1609 N N . SER A 1 211 ? 26.052 -1.128 -9.783 1.00 58.75 211 SER A N 1
ATOM 1610 C CA . SER A 1 211 ? 27.202 -1.430 -10.646 1.00 58.75 211 SER A CA 1
ATOM 1611 C C . SER A 1 211 ? 27.036 -2.705 -11.479 1.00 58.75 211 SER A C 1
ATOM 1613 O O . SER A 1 211 ? 27.682 -2.831 -12.513 1.00 58.75 211 SER A O 1
ATOM 1615 N N . GLU A 1 212 ? 26.187 -3.645 -11.061 1.00 67.56 212 GLU A N 1
ATOM 1616 C CA . GLU A 1 212 ? 25.923 -4.883 -11.805 1.00 67.56 212 GLU A CA 1
ATOM 1617 C C . GLU A 1 212 ? 25.000 -4.650 -13.011 1.00 67.56 212 GLU A C 1
ATOM 1619 O O . GLU A 1 212 ? 25.280 -5.150 -14.100 1.00 67.56 212 GLU A O 1
ATOM 1624 N N . ASP A 1 213 ? 23.970 -3.812 -12.867 1.00 69.88 213 ASP A N 1
ATOM 1625 C CA . ASP A 1 213 ? 23.088 -3.443 -13.980 1.00 69.88 213 ASP A CA 1
ATOM 1626 C C . ASP A 1 213 ? 23.872 -2.725 -15.086 1.00 69.88 213 ASP A C 1
ATOM 1628 O O . ASP A 1 213 ? 23.702 -3.032 -16.266 1.00 69.88 213 ASP A O 1
ATOM 1632 N N . GLU A 1 214 ? 24.781 -1.820 -14.709 1.00 73.56 214 GLU A N 1
ATOM 1633 C CA . GLU A 1 214 ? 25.656 -1.107 -15.652 1.00 73.56 214 GLU A CA 1
ATOM 1634 C C . GLU A 1 214 ? 26.627 -2.049 -16.389 1.00 73.56 214 GLU A C 1
ATOM 1636 O O . GLU A 1 214 ? 27.006 -1.773 -17.527 1.00 73.56 214 GLU A O 1
ATOM 1641 N N . LYS A 1 215 ? 26.995 -3.193 -15.792 1.00 77.94 215 LYS A N 1
ATOM 1642 C CA . LYS A 1 215 ? 27.820 -4.224 -16.451 1.00 77.94 215 LYS A CA 1
ATOM 1643 C C . LYS A 1 215 ? 27.013 -5.098 -17.411 1.00 77.94 215 LYS A C 1
ATOM 1645 O O . LYS A 1 215 ? 27.517 -5.455 -18.473 1.00 77.94 215 LYS A O 1
ATOM 1650 N N . LEU A 1 216 ? 25.786 -5.474 -17.044 1.00 81.38 216 LEU A N 1
ATOM 1651 C CA . LEU A 1 216 ? 24.944 -6.367 -17.853 1.00 81.38 216 LEU A CA 1
ATOM 1652 C C . LEU A 1 216 ? 24.291 -5.646 -19.033 1.00 81.38 216 LEU A C 1
ATOM 1654 O O . LEU A 1 216 ? 24.128 -6.222 -20.111 1.00 81.38 216 LEU A O 1
ATOM 1658 N N . LYS A 1 217 ? 23.915 -4.380 -18.836 1.00 84.88 217 LYS A N 1
ATOM 1659 C CA . LYS A 1 217 ? 23.132 -3.607 -19.798 1.00 84.88 217 LYS A CA 1
ATOM 1660 C C . LYS A 1 217 ? 23.763 -3.537 -21.199 1.00 84.88 217 LYS A C 1
ATOM 1662 O O . LYS A 1 217 ? 23.016 -3.766 -22.147 1.00 84.88 217 LYS A O 1
ATOM 1667 N N . PRO A 1 218 ? 25.073 -3.278 -21.400 1.00 88.88 218 PRO A N 1
ATOM 1668 C CA . PRO A 1 218 ? 25.656 -3.243 -22.744 1.00 88.88 218 PRO A CA 1
ATOM 1669 C C . PRO A 1 218 ? 25.447 -4.550 -23.520 1.00 88.88 218 PRO A C 1
ATOM 1671 O O . PRO A 1 218 ? 24.961 -4.518 -24.650 1.00 88.88 218 PRO A O 1
ATOM 1674 N N . LYS A 1 219 ? 25.719 -5.693 -22.875 1.00 89.44 219 LYS A N 1
ATOM 1675 C CA . LYS A 1 219 ? 25.531 -7.026 -23.460 1.00 89.44 219 LYS A CA 1
ATOM 1676 C C . LYS A 1 219 ? 24.058 -7.317 -23.744 1.00 89.44 219 LYS A C 1
ATOM 1678 O O . LYS A 1 219 ? 23.716 -7.839 -24.800 1.00 89.44 219 LYS A O 1
ATOM 1683 N N . ALA A 1 220 ? 23.170 -6.950 -22.819 1.00 88.75 220 ALA A N 1
ATOM 1684 C CA . ALA A 1 220 ? 21.735 -7.086 -23.033 1.00 88.75 220 ALA A CA 1
ATOM 1685 C C . ALA A 1 220 ? 21.277 -6.268 -24.247 1.00 88.75 220 ALA A C 1
ATOM 1687 O O . ALA A 1 220 ? 20.587 -6.789 -25.113 1.00 88.75 220 ALA A O 1
ATOM 1688 N N . LEU A 1 221 ? 21.698 -5.009 -24.364 1.00 91.12 221 LEU A N 1
ATOM 1689 C CA . LEU A 1 221 ? 21.323 -4.163 -25.495 1.00 91.12 221 LEU A CA 1
ATOM 1690 C C . LEU A 1 221 ? 21.853 -4.699 -26.833 1.00 91.12 221 LEU A C 1
ATOM 1692 O O . LEU A 1 221 ? 21.146 -4.584 -27.828 1.00 91.12 221 LEU A O 1
ATOM 1696 N N . GLU A 1 222 ? 23.043 -5.301 -26.876 1.00 93.62 222 GLU A N 1
ATOM 1697 C CA . GLU A 1 222 ? 23.572 -5.965 -28.079 1.00 93.62 222 GLU A CA 1
ATOM 1698 C C . GLU A 1 222 ? 22.661 -7.105 -28.562 1.00 93.62 222 GLU A C 1
ATOM 1700 O O . GLU A 1 222 ? 22.381 -7.206 -29.754 1.00 93.62 222 GLU A O 1
ATOM 1705 N N . ILE A 1 223 ? 22.127 -7.904 -27.634 1.00 93.88 223 ILE A N 1
ATOM 1706 C CA . ILE A 1 223 ? 21.221 -9.025 -27.928 1.00 93.88 223 ILE A CA 1
ATOM 1707 C C . ILE A 1 223 ? 19.807 -8.535 -28.280 1.00 93.88 223 ILE A C 1
ATOM 1709 O O . ILE A 1 223 ? 19.165 -9.060 -29.190 1.00 93.88 223 ILE A O 1
ATOM 1713 N N . LEU A 1 224 ? 19.296 -7.537 -27.551 1.00 93.75 224 LEU A N 1
ATOM 1714 C CA . LEU A 1 224 ? 17.900 -7.096 -27.649 1.00 93.75 224 LEU A CA 1
ATOM 1715 C C . LEU A 1 224 ? 17.647 -6.172 -28.844 1.00 93.75 224 LEU A C 1
ATOM 1717 O O . LEU A 1 224 ? 16.564 -6.219 -29.424 1.00 93.75 224 LEU A O 1
ATOM 1721 N N . LYS A 1 225 ? 18.627 -5.351 -29.241 1.00 94.38 225 LYS A N 1
ATOM 1722 C CA . LYS A 1 225 ? 18.504 -4.455 -30.404 1.00 94.38 225 LYS A CA 1
ATOM 1723 C C . LYS A 1 225 ? 18.074 -5.185 -31.685 1.00 94.38 225 LYS A C 1
ATOM 1725 O O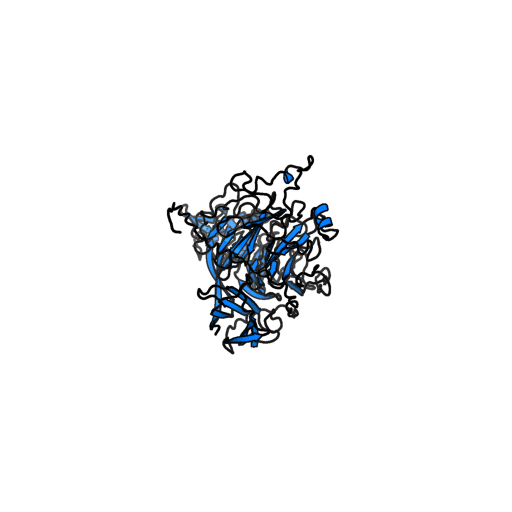 . LYS A 1 225 ? 17.045 -4.794 -32.225 1.00 94.38 225 LYS A O 1
ATOM 1730 N N . PRO A 1 226 ? 18.771 -6.235 -32.166 1.00 94.50 226 PRO A N 1
ATOM 1731 C CA . PRO A 1 226 ? 18.360 -6.943 -33.381 1.00 94.50 226 PRO A CA 1
ATOM 1732 C C . PRO A 1 226 ? 17.049 -7.722 -33.207 1.00 94.50 226 PRO A C 1
ATOM 1734 O O . PRO A 1 226 ? 16.353 -7.981 -34.182 1.00 94.50 226 PRO A O 1
ATOM 1737 N N . LEU A 1 227 ? 16.680 -8.093 -31.975 1.00 94.56 227 LEU A N 1
ATOM 1738 C CA . LEU A 1 227 ? 15.438 -8.821 -31.706 1.00 94.56 227 LEU A CA 1
ATOM 1739 C C . LEU A 1 227 ? 14.187 -7.937 -31.856 1.00 94.56 227 LEU A C 1
ATOM 1741 O O . LEU A 1 227 ? 13.110 -8.442 -32.195 1.00 94.56 227 LEU A O 1
ATOM 1745 N N . PHE A 1 228 ? 14.332 -6.636 -31.584 1.00 94.50 228 PHE A N 1
ATOM 1746 C CA . PHE A 1 228 ? 13.223 -5.689 -31.464 1.00 94.50 228 PHE A CA 1
ATOM 1747 C C . PHE A 1 228 ? 13.325 -4.458 -32.378 1.00 94.50 228 PHE A C 1
ATOM 1749 O O . PHE A 1 228 ? 12.410 -3.637 -32.352 1.00 94.50 228 PHE A O 1
ATOM 1756 N N . SER A 1 229 ? 14.375 -4.326 -33.200 1.00 89.94 229 SER A N 1
ATOM 1757 C CA . SER A 1 229 ? 14.603 -3.175 -34.096 1.00 89.94 229 SER A CA 1
ATOM 1758 C C . SER A 1 229 ? 13.405 -2.839 -34.978 1.00 89.94 229 SER A C 1
ATOM 1760 O O . SER A 1 229 ? 13.087 -1.668 -35.167 1.00 89.94 229 SER A O 1
ATOM 1762 N N . ASP A 1 230 ? 12.713 -3.870 -35.461 1.00 89.62 230 ASP A N 1
ATOM 1763 C CA . ASP A 1 230 ? 11.601 -3.745 -36.406 1.00 89.62 230 ASP A CA 1
ATOM 1764 C C . ASP A 1 230 ? 10.243 -4.096 -35.785 1.00 89.62 230 ASP A C 1
ATOM 1766 O O . ASP A 1 230 ? 9.222 -4.124 -36.470 1.00 89.62 230 ASP A O 1
ATOM 1770 N N . LYS A 1 231 ? 10.208 -4.349 -34.470 1.00 91.56 231 LYS A N 1
ATOM 1771 C CA . LYS A 1 231 ? 8.989 -4.712 -33.741 1.00 91.56 231 LYS A CA 1
ATOM 1772 C C . LYS A 1 231 ? 8.498 -3.531 -32.920 1.00 91.56 231 LYS A C 1
ATOM 1774 O O . LYS A 1 231 ? 9.122 -3.162 -31.924 1.00 91.56 231 LYS A O 1
ATOM 1779 N N . ALA A 1 232 ? 7.351 -2.978 -33.301 1.00 90.38 232 ALA A N 1
ATOM 1780 C CA . ALA A 1 232 ? 6.670 -1.977 -32.489 1.00 90.38 232 ALA A CA 1
ATOM 1781 C C . ALA A 1 232 ? 6.309 -2.550 -31.101 1.00 90.38 232 ALA A C 1
ATOM 1783 O O . ALA A 1 232 ? 6.032 -3.749 -30.994 1.00 90.38 232 ALA A O 1
ATOM 1784 N N . PRO A 1 233 ? 6.336 -1.729 -30.037 1.00 91.25 233 PRO A N 1
ATOM 1785 C CA . PRO A 1 233 ? 5.891 -2.165 -28.722 1.00 91.25 233 PRO A CA 1
ATOM 1786 C C . PRO A 1 233 ? 4.380 -2.463 -28.695 1.00 91.25 233 PRO A C 1
ATOM 1788 O O . PRO A 1 233 ? 3.636 -1.793 -29.416 1.00 91.25 233 PRO A O 1
ATOM 1791 N N . PRO A 1 234 ? 3.913 -3.397 -27.837 1.00 88.94 234 PRO A N 1
ATOM 1792 C CA . PRO A 1 234 ? 2.485 -3.670 -27.637 1.00 88.94 234 PRO A CA 1
ATOM 1793 C C . PRO A 1 234 ? 1.697 -2.411 -27.272 1.00 88.94 234 PRO A C 1
ATOM 1795 O O . PRO A 1 234 ? 0.635 -2.135 -27.824 1.00 88.94 234 PRO A O 1
ATOM 1798 N N . ARG A 1 235 ? 2.274 -1.593 -26.390 1.00 87.56 235 ARG A N 1
ATOM 1799 C CA . ARG A 1 235 ? 1.779 -0.271 -26.046 1.00 87.56 235 ARG A CA 1
ATOM 1800 C C . ARG A 1 235 ? 2.888 0.739 -26.288 1.00 87.56 235 ARG A C 1
ATOM 1802 O O . ARG A 1 235 ? 3.949 0.657 -25.682 1.00 87.56 235 ARG A O 1
ATOM 1809 N N . LYS A 1 236 ? 2.639 1.736 -27.137 1.00 78.12 236 LYS A N 1
ATOM 1810 C CA . LYS A 1 236 ? 3.559 2.866 -27.274 1.00 78.12 236 LYS A CA 1
ATOM 1811 C C . LYS A 1 236 ? 3.270 3.876 -26.176 1.00 78.12 236 LYS A C 1
ATOM 1813 O O . LYS A 1 236 ? 2.162 4.403 -26.104 1.00 78.12 236 LYS A O 1
ATOM 1818 N N . MET A 1 237 ? 4.249 4.141 -25.321 1.00 75.81 237 MET A N 1
ATOM 1819 C CA . MET A 1 237 ? 4.093 5.210 -24.349 1.00 75.81 237 MET A CA 1
ATOM 1820 C C . MET A 1 237 ? 4.226 6.584 -25.014 1.00 75.81 237 MET A C 1
ATOM 1822 O O . MET A 1 237 ? 5.191 6.841 -25.738 1.00 75.81 237 MET A O 1
ATOM 1826 N N . ASP A 1 238 ? 3.278 7.474 -24.727 1.00 66.25 238 ASP A N 1
ATOM 1827 C CA . ASP A 1 238 ? 3.407 8.885 -25.064 1.00 66.25 238 ASP A CA 1
ATOM 1828 C C . ASP A 1 238 ? 4.345 9.566 -24.057 1.00 66.25 238 ASP A C 1
ATOM 1830 O O . ASP A 1 238 ? 4.103 9.486 -22.845 1.00 66.25 238 ASP A O 1
ATOM 1834 N N . PRO A 1 239 ? 5.409 10.254 -24.515 1.00 61.31 239 PRO A N 1
ATOM 1835 C CA . PRO A 1 239 ? 6.226 11.077 -23.641 1.00 61.31 239 PRO A CA 1
ATOM 1836 C C . PRO A 1 239 ? 5.345 12.173 -23.042 1.00 61.31 239 PRO A C 1
ATOM 1838 O O . PRO A 1 239 ? 4.955 13.119 -23.724 1.00 61.31 239 PRO A O 1
ATOM 1841 N N . THR A 1 240 ? 5.010 12.050 -21.762 1.00 60.31 240 THR A N 1
ATOM 1842 C CA . THR A 1 240 ? 4.447 13.172 -21.010 1.00 60.31 240 THR A CA 1
ATOM 1843 C C . THR A 1 240 ? 5.567 14.189 -20.794 1.00 60.31 240 THR A C 1
ATOM 1845 O O . THR A 1 240 ? 6.730 13.778 -20.703 1.00 60.31 240 THR A O 1
ATOM 1848 N N . PRO A 1 241 ? 5.281 15.507 -20.730 1.00 52.16 241 PRO A N 1
ATOM 1849 C CA . PRO A 1 241 ? 6.296 16.469 -20.329 1.00 52.16 241 PRO A CA 1
ATOM 1850 C C . PRO A 1 241 ? 6.888 15.949 -19.027 1.00 52.16 241 PRO A C 1
ATOM 1852 O O . PRO A 1 241 ? 6.138 15.685 -18.081 1.00 52.16 241 PRO A O 1
ATOM 1855 N N . ALA A 1 242 ? 8.203 15.711 -19.030 1.00 52.88 242 ALA A N 1
ATOM 1856 C CA . ALA A 1 242 ? 8.918 15.280 -17.845 1.00 52.88 242 ALA A CA 1
ATOM 1857 C C . ALA A 1 242 ? 8.438 16.144 -16.682 1.00 52.88 242 ALA A C 1
ATOM 1859 O O . ALA A 1 242 ? 8.217 17.349 -16.864 1.00 52.88 242 ALA A O 1
ATOM 1860 N N . ILE A 1 243 ? 8.234 15.527 -15.51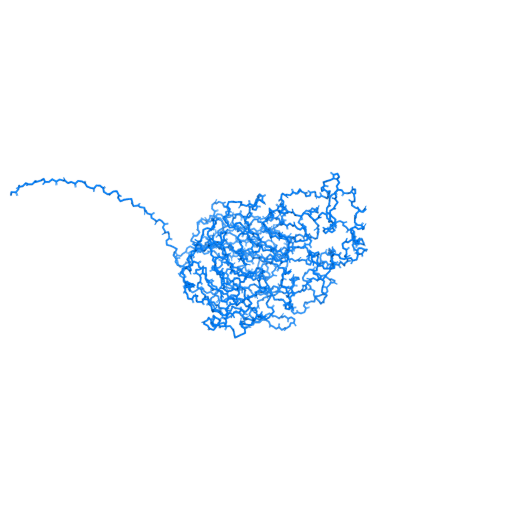8 1.00 57.72 243 ILE A N 1
ATOM 1861 C CA . ILE A 1 243 ? 7.926 16.291 -14.317 1.00 57.72 243 ILE A CA 1
ATOM 1862 C C . ILE A 1 243 ? 8.964 17.419 -14.268 1.00 57.72 243 ILE A C 1
ATOM 1864 O O . ILE A 1 243 ? 10.155 17.092 -14.343 1.00 57.72 243 ILE A O 1
ATOM 1868 N N . PRO A 1 244 ? 8.554 18.708 -14.308 1.00 52.59 244 PRO A N 1
ATOM 1869 C CA . PRO A 1 244 ? 9.481 19.794 -14.592 1.00 52.59 244 PRO A CA 1
ATOM 1870 C C . PRO A 1 244 ? 10.689 19.649 -13.681 1.00 52.59 244 PRO A C 1
ATOM 1872 O O . PRO A 1 244 ? 10.523 19.298 -12.513 1.00 52.59 244 PRO A O 1
ATOM 1875 N N . GLU A 1 245 ? 11.894 19.826 -14.226 1.00 50.31 245 GLU A N 1
ATOM 1876 C CA . GLU A 1 245 ? 13.123 19.784 -13.439 1.00 50.31 245 GLU A CA 1
ATOM 1877 C C . GLU A 1 245 ? 12.988 20.802 -12.301 1.00 50.31 245 GLU A C 1
ATOM 1879 O O . GLU A 1 245 ? 13.217 21.999 -12.471 1.00 50.31 245 GLU A O 1
ATOM 1884 N N . VAL A 1 246 ? 12.565 20.340 -11.125 1.00 50.44 246 VAL A N 1
ATOM 1885 C CA . VAL A 1 246 ? 12.665 21.121 -9.903 1.00 50.44 246 VAL A CA 1
ATOM 1886 C C . VAL A 1 246 ? 14.161 21.198 -9.666 1.00 50.44 246 VAL A C 1
ATOM 1888 O O . VAL A 1 246 ? 14.816 20.183 -9.429 1.00 50.44 246 VAL A O 1
ATOM 1891 N N . LYS A 1 247 ? 14.716 22.391 -9.888 1.00 39.59 247 LYS A N 1
ATOM 1892 C CA . LYS A 1 247 ? 16.153 22.668 -9.941 1.00 39.59 247 LYS A CA 1
ATOM 1893 C C . LYS A 1 247 ? 16.888 21.935 -8.808 1.00 39.59 247 LYS A C 1
ATOM 1895 O O . LYS A 1 247 ? 16.709 22.270 -7.643 1.00 39.59 247 LYS A O 1
ATOM 1900 N N . GLY A 1 248 ? 17.712 20.944 -9.164 1.00 42.31 248 GLY A N 1
ATOM 1901 C CA . GLY A 1 248 ? 18.512 20.152 -8.218 1.00 42.31 248 GLY A CA 1
ATOM 1902 C C . GLY A 1 248 ? 17.913 18.815 -7.754 1.00 42.31 248 GLY A C 1
ATOM 1903 O O . GLY A 1 248 ? 18.560 18.139 -6.959 1.00 42.31 248 GLY A O 1
ATOM 1904 N N . MET A 1 249 ? 16.736 18.397 -8.240 1.00 46.91 249 MET A N 1
ATOM 1905 C CA . MET A 1 249 ? 16.076 17.172 -7.774 1.00 46.91 249 MET A CA 1
ATOM 1906 C C . MET A 1 249 ? 15.957 16.099 -8.875 1.00 46.91 249 MET A C 1
ATOM 1908 O O . MET A 1 249 ? 15.174 16.263 -9.811 1.00 46.91 249 MET A O 1
ATOM 1912 N N . PRO A 1 250 ? 16.682 14.966 -8.786 1.00 55.66 250 PRO A N 1
ATOM 1913 C CA . PRO A 1 250 ? 16.400 13.822 -9.645 1.00 55.66 250 PRO A CA 1
ATOM 1914 C C . PRO A 1 250 ? 15.084 13.163 -9.200 1.00 55.66 250 PRO A C 1
ATOM 1916 O O . PRO A 1 250 ? 14.999 12.633 -8.094 1.00 55.66 250 PRO A O 1
ATOM 1919 N N . TRP A 1 251 ? 14.057 13.190 -10.056 1.00 54.94 251 TRP A N 1
ATOM 1920 C CA . TRP A 1 251 ? 12.726 12.601 -9.805 1.00 54.94 251 TRP A CA 1
ATOM 1921 C C . TRP A 1 251 ? 12.730 11.080 -9.605 1.00 54.94 251 TRP A C 1
ATOM 1923 O O . TRP A 1 251 ? 11.765 10.529 -9.081 1.00 54.94 251 TRP A O 1
ATOM 1933 N N . TYR A 1 252 ? 13.818 10.422 -10.005 1.00 60.78 252 TYR A N 1
ATOM 1934 C CA . TYR A 1 252 ? 14.028 8.985 -9.897 1.00 60.78 252 TYR A CA 1
ATOM 1935 C C . TYR A 1 252 ? 15.411 8.738 -9.301 1.00 60.78 252 TYR A C 1
ATOM 1937 O O . TYR A 1 252 ? 16.411 9.238 -9.824 1.00 60.78 252 TYR A O 1
ATOM 1945 N N . GLY A 1 253 ? 15.461 8.014 -8.184 1.00 57.12 253 GLY A N 1
ATOM 1946 C CA . GLY A 1 253 ? 16.695 7.755 -7.452 1.00 57.12 253 GLY A CA 1
ATOM 1947 C C . GLY A 1 253 ? 16.464 7.393 -5.987 1.00 57.12 253 GLY A C 1
ATOM 1948 O O . GLY A 1 253 ? 15.408 7.643 -5.403 1.00 57.12 253 GLY A O 1
ATOM 1949 N N . SER A 1 254 ? 17.499 6.827 -5.367 1.00 57.06 254 SER A N 1
ATOM 1950 C CA . SER A 1 254 ? 17.431 6.175 -4.054 1.00 57.06 254 SER A CA 1
ATOM 1951 C C . SER A 1 254 ? 16.871 7.053 -2.920 1.00 57.06 254 SER A C 1
ATOM 1953 O O . SER A 1 254 ? 16.234 6.561 -1.992 1.00 57.06 254 SER A O 1
ATOM 1955 N N . HIS A 1 255 ? 17.013 8.372 -2.998 1.00 60.50 255 HIS A N 1
ATOM 1956 C CA . HIS A 1 255 ? 16.617 9.256 -1.900 1.00 60.50 255 HIS A CA 1
ATOM 1957 C C . HIS A 1 255 ? 15.227 9.894 -2.084 1.00 60.50 255 HIS A C 1
ATOM 1959 O O . HIS A 1 255 ? 14.674 10.372 -1.100 1.00 60.50 255 HIS A O 1
ATOM 1965 N N . ASN A 1 256 ? 14.616 9.845 -3.283 1.00 64.25 256 ASN A N 1
ATOM 1966 C CA . ASN A 1 256 ? 13.528 10.771 -3.657 1.00 64.25 256 ASN A CA 1
ATOM 1967 C C . ASN A 1 256 ? 12.123 10.166 -3.834 1.00 64.25 256 ASN A C 1
ATOM 1969 O O . ASN A 1 256 ? 11.154 10.904 -3.990 1.00 64.25 256 ASN A O 1
ATOM 1973 N N . ASN A 1 257 ? 11.983 8.842 -3.738 1.00 74.50 257 ASN A N 1
ATOM 1974 C CA . ASN A 1 257 ? 10.734 8.140 -4.072 1.00 74.50 257 ASN A CA 1
ATOM 1975 C C . ASN A 1 257 ? 9.724 8.069 -2.899 1.00 74.50 257 ASN A C 1
ATOM 1977 O O . ASN A 1 257 ? 9.340 6.966 -2.496 1.00 74.50 257 ASN A O 1
ATOM 1981 N N . ARG A 1 258 ? 9.368 9.197 -2.271 1.00 81.69 258 ARG A N 1
ATOM 1982 C CA . ARG A 1 258 ? 8.288 9.247 -1.258 1.00 81.69 258 ARG A CA 1
ATOM 1983 C C . ARG A 1 258 ? 6.987 9.632 -1.947 1.00 81.69 258 ARG A C 1
ATOM 1985 O O . ARG A 1 258 ? 7.013 10.476 -2.836 1.00 81.69 258 ARG A O 1
ATOM 1992 N N . ILE A 1 259 ? 5.893 8.973 -1.576 1.00 87.88 259 ILE A N 1
ATOM 1993 C CA . ILE A 1 259 ? 4.576 9.196 -2.170 1.00 87.88 259 ILE A CA 1
ATOM 1994 C C . ILE A 1 259 ? 3.480 9.000 -1.123 1.00 87.88 259 ILE A C 1
ATOM 1996 O O . ILE A 1 259 ? 3.513 8.016 -0.390 1.00 87.88 259 ILE A O 1
ATOM 2000 N N . THR A 1 260 ? 2.500 9.894 -1.070 1.00 90.12 260 THR A N 1
ATOM 2001 C CA . THR A 1 260 ? 1.230 9.667 -0.356 1.00 90.12 260 THR A CA 1
ATOM 2002 C C . THR A 1 260 ? 0.078 10.198 -1.200 1.00 90.12 260 THR A C 1
ATOM 2004 O O . THR A 1 260 ? 0.284 11.095 -2.022 1.00 90.12 260 THR A O 1
ATOM 2007 N N . ALA A 1 261 ? -1.113 9.636 -1.033 1.00 92.00 261 ALA A N 1
ATOM 2008 C CA . ALA A 1 261 ? -2.309 10.035 -1.758 1.00 92.00 261 ALA A CA 1
ATOM 2009 C C . ALA A 1 261 ? -3.337 10.602 -0.779 1.00 92.00 261 ALA A C 1
ATOM 2011 O O . ALA A 1 261 ? -3.520 10.087 0.317 1.00 92.00 261 ALA A O 1
ATOM 2012 N N . ASP A 1 262 ? -4.020 11.661 -1.198 1.00 90.88 262 ASP A N 1
ATOM 2013 C CA . ASP A 1 262 ? -5.267 12.082 -0.577 1.00 90.88 262 ASP A CA 1
ATOM 2014 C C . ASP A 1 262 ? -6.328 11.013 -0.896 1.00 90.88 262 ASP A C 1
ATOM 2016 O O . ASP A 1 262 ? -6.651 10.814 -2.079 1.00 90.88 262 ASP A O 1
ATOM 2020 N N . PRO A 1 263 ? -6.881 10.331 0.123 1.00 84.69 263 PRO A N 1
ATOM 2021 C CA . PRO A 1 263 ? -7.832 9.250 -0.092 1.00 84.69 263 PRO A CA 1
ATOM 2022 C C . PRO A 1 263 ? -9.119 9.714 -0.788 1.00 84.69 263 PRO A C 1
ATOM 2024 O O . PRO A 1 263 ? -9.761 8.915 -1.465 1.00 84.69 263 PRO A O 1
ATOM 2027 N N . PHE A 1 264 ? -9.464 11.006 -0.702 1.00 81.19 264 PHE A N 1
ATOM 2028 C CA . PHE A 1 264 ? -10.755 11.546 -1.135 1.00 81.19 264 PHE A CA 1
ATOM 2029 C C . PHE A 1 264 ? -10.749 12.229 -2.505 1.00 81.19 264 PHE A C 1
ATOM 2031 O O . PHE A 1 264 ? -11.823 12.493 -3.064 1.00 81.19 264 PHE A O 1
ATOM 2038 N N . SER A 1 265 ? -9.580 12.626 -3.016 1.00 85.06 265 SER A N 1
ATOM 2039 C CA . SER A 1 265 ? -9.488 13.440 -4.239 1.00 85.06 265 SER A CA 1
ATOM 2040 C C . SER A 1 265 ? -8.594 12.867 -5.334 1.00 85.06 265 SER A C 1
ATOM 2042 O O . SER A 1 265 ? -8.531 13.463 -6.412 1.00 85.06 265 SER A O 1
ATOM 2044 N N . ASP A 1 266 ? -7.926 11.738 -5.082 1.00 86.06 266 ASP A N 1
ATOM 2045 C CA . ASP A 1 266 ? -6.861 11.169 -5.922 1.00 86.06 266 ASP A CA 1
ATOM 2046 C C . ASP A 1 266 ? -5.670 12.114 -6.148 1.00 86.06 266 ASP A C 1
ATOM 2048 O O . ASP A 1 266 ? -4.760 11.787 -6.907 1.00 86.06 266 ASP A O 1
ATOM 2052 N N . LYS A 1 267 ? -5.619 13.287 -5.508 1.00 91.50 267 LYS A N 1
ATOM 2053 C CA . LYS A 1 267 ? -4.391 14.083 -5.496 1.00 91.50 267 LYS A CA 1
ATOM 2054 C C . LYS A 1 267 ? -3.320 13.302 -4.760 1.00 91.50 267 LYS A C 1
ATOM 2056 O O . LYS A 1 267 ? -3.598 12.657 -3.758 1.00 91.50 267 LYS A O 1
ATOM 2061 N N . PHE A 1 268 ? -2.087 13.392 -5.223 1.00 91.44 268 PHE A N 1
ATOM 2062 C CA . PHE A 1 268 ? -0.978 12.746 -4.539 1.00 91.44 268 PHE A CA 1
ATOM 2063 C C . PHE A 1 268 ? 0.208 13.686 -4.427 1.00 91.44 268 PHE A C 1
ATOM 2065 O O . PHE A 1 268 ? 0.385 14.618 -5.215 1.00 91.44 268 PHE A O 1
ATOM 2072 N N . PHE A 1 269 ? 1.014 13.437 -3.410 1.00 88.94 269 PHE A N 1
ATOM 2073 C CA . PHE A 1 269 ? 2.236 14.161 -3.123 1.00 88.94 269 PHE A CA 1
ATOM 2074 C C . PHE A 1 269 ? 3.404 13.245 -3.437 1.00 88.94 269 PHE A C 1
ATOM 2076 O O . PHE A 1 269 ? 3.375 12.071 -3.069 1.00 88.94 269 PHE A O 1
ATOM 2083 N N . TYR A 1 270 ? 4.410 13.768 -4.130 1.00 86.81 270 TYR A N 1
ATOM 2084 C CA . TYR A 1 270 ? 5.594 13.011 -4.515 1.00 86.81 270 TYR A CA 1
ATOM 2085 C C . TYR A 1 270 ? 6.869 13.833 -4.330 1.00 86.81 270 TYR A C 1
ATOM 2087 O O . TYR A 1 270 ? 6.886 15.036 -4.605 1.00 86.81 270 TYR A O 1
ATOM 2095 N N . GLY A 1 271 ? 7.941 13.164 -3.904 1.00 78.44 271 GLY A N 1
ATOM 2096 C CA . GLY A 1 271 ? 9.276 13.740 -3.721 1.00 78.44 271 GLY A CA 1
ATOM 2097 C C . GLY A 1 271 ? 9.776 13.655 -2.279 1.00 78.44 271 GLY A C 1
ATOM 2098 O O . GLY A 1 271 ? 9.001 13.435 -1.355 1.00 78.44 271 GLY A O 1
ATOM 2099 N N . ALA A 1 272 ? 11.083 13.787 -2.065 1.00 69.19 272 ALA A N 1
ATOM 2100 C CA . ALA A 1 272 ? 11.677 13.699 -0.732 1.00 69.19 272 ALA A CA 1
ATOM 2101 C C . ALA A 1 272 ? 11.944 15.074 -0.131 1.00 69.19 272 ALA A C 1
ATOM 2103 O O . ALA A 1 272 ? 11.080 15.628 0.542 1.00 69.19 272 ALA A O 1
ATOM 2104 N N . THR A 1 273 ? 13.144 15.612 -0.374 1.00 63.47 273 THR A N 1
ATOM 2105 C CA . THR A 1 273 ? 13.545 16.921 0.139 1.00 63.47 273 THR A CA 1
ATOM 2106 C C . THR A 1 273 ? 12.679 18.018 -0.431 1.00 63.47 273 THR A C 1
ATOM 2108 O O . THR A 1 273 ? 12.436 18.963 0.299 1.00 63.47 273 THR A O 1
ATOM 2111 N N . SER A 1 274 ? 12.211 17.874 -1.674 1.00 69.50 274 SER A N 1
ATOM 2112 C CA . SER A 1 274 ? 11.265 18.784 -2.307 1.00 69.50 274 SER A CA 1
ATOM 2113 C C . SER A 1 274 ? 9.989 18.037 -2.678 1.00 69.50 274 SER A C 1
ATOM 2115 O O . SER A 1 274 ? 10.034 17.063 -3.426 1.00 69.50 274 SER A O 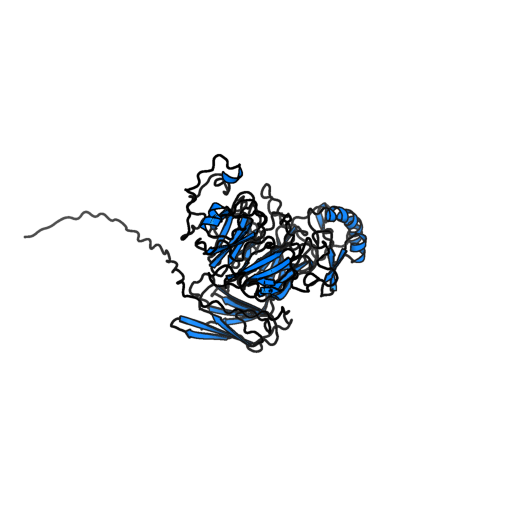1
ATOM 2117 N N . VAL A 1 275 ? 8.850 18.464 -2.133 1.00 78.06 275 VAL A N 1
ATOM 2118 C CA . VAL A 1 275 ? 7.556 17.802 -2.363 1.00 78.06 275 VAL A CA 1
ATOM 2119 C C . VAL A 1 275 ? 6.789 18.551 -3.438 1.00 78.06 275 VAL A C 1
ATOM 2121 O O . VAL A 1 275 ? 6.818 19.778 -3.497 1.00 78.06 275 VAL A O 1
ATOM 2124 N N . CYS A 1 276 ? 6.106 17.814 -4.303 1.00 81.88 276 CYS A N 1
ATOM 2125 C CA . CYS A 1 276 ? 5.207 18.349 -5.317 1.00 81.88 276 CYS A CA 1
ATOM 2126 C C . CYS A 1 276 ? 3.837 17.692 -5.196 1.00 81.88 276 CYS A C 1
ATOM 2128 O O . CYS A 1 276 ? 3.748 16.517 -4.839 1.00 81.88 276 CYS A O 1
ATOM 2130 N N . ARG A 1 277 ? 2.780 18.446 -5.511 1.00 88.38 277 ARG A N 1
ATOM 2131 C CA . ARG A 1 277 ? 1.407 17.937 -5.538 1.00 88.38 277 ARG A CA 1
ATOM 2132 C C . ARG A 1 277 ? 0.955 17.740 -6.974 1.00 88.38 277 ARG A C 1
ATOM 2134 O O . ARG A 1 277 ? 1.119 18.625 -7.808 1.00 88.38 277 ARG A O 1
ATOM 2141 N N . PHE A 1 278 ? 0.339 16.601 -7.238 1.00 89.12 278 PHE A N 1
ATOM 2142 C CA . PHE A 1 278 ? -0.168 16.221 -8.545 1.00 89.12 278 PHE A CA 1
ATOM 2143 C C . PHE A 1 278 ? -1.667 15.981 -8.473 1.00 89.12 278 PHE A C 1
ATOM 2145 O O . PHE A 1 278 ? -2.182 15.460 -7.481 1.00 89.12 278 PHE A O 1
ATOM 2152 N N . ASP A 1 279 ? -2.361 16.335 -9.546 1.00 90.06 279 ASP A N 1
ATOM 2153 C CA . ASP A 1 279 ? -3.726 15.885 -9.764 1.00 90.06 279 ASP A CA 1
ATOM 2154 C C . ASP A 1 279 ? -3.685 14.438 -10.273 1.00 90.06 279 ASP A C 1
ATOM 2156 O O . ASP A 1 279 ? -3.122 14.157 -11.330 1.00 90.06 279 ASP A O 1
ATOM 2160 N N . GLY A 1 280 ? -4.253 13.485 -9.531 1.00 86.81 280 GLY A N 1
ATOM 2161 C CA . GLY A 1 280 ? -4.221 12.082 -9.949 1.00 86.81 280 GLY A CA 1
ATOM 2162 C C . GLY A 1 280 ? -5.135 11.752 -11.123 1.00 86.81 280 GLY A C 1
ATOM 2163 O O . GLY A 1 280 ? -4.986 10.679 -11.705 1.00 86.81 280 GLY A O 1
ATOM 2164 N N . LYS A 1 281 ? -6.079 12.620 -11.503 1.00 87.56 281 LYS A N 1
ATOM 2165 C CA . LYS A 1 281 ? -6.941 12.414 -12.677 1.00 87.56 281 LYS A CA 1
ATOM 2166 C C . LYS A 1 281 ? -6.231 12.845 -13.952 1.00 87.56 281 LYS A C 1
ATOM 2168 O O . LYS A 1 281 ? -6.273 12.120 -14.943 1.00 87.56 281 LYS A O 1
ATOM 2173 N N . THR A 1 282 ? -5.569 14.001 -13.940 1.00 88.12 282 THR A N 1
ATOM 2174 C CA . THR A 1 282 ? -4.857 14.531 -15.116 1.00 88.12 282 THR A CA 1
ATOM 2175 C C . THR A 1 282 ? -3.389 14.113 -15.160 1.00 88.12 282 THR A C 1
ATOM 2177 O O . THR A 1 282 ? -2.799 14.075 -16.237 1.00 88.12 282 THR A O 1
ATOM 2180 N N . GLY A 1 283 ? -2.802 13.723 -14.028 1.00 85.69 283 GLY A N 1
ATOM 2181 C CA . GLY A 1 283 ? -1.366 13.475 -13.886 1.00 85.69 283 GLY A CA 1
ATOM 2182 C C . GLY A 1 283 ? -0.519 14.750 -13.929 1.00 85.69 283 GLY A C 1
ATOM 2183 O O . GLY A 1 283 ? 0.707 14.665 -13.971 1.00 85.69 283 GLY A O 1
ATOM 2184 N N . GLU A 1 284 ? -1.146 15.926 -13.949 1.00 86.19 284 GLU A N 1
ATOM 2185 C CA . GLU A 1 284 ? -0.447 17.202 -14.051 1.00 86.19 284 GLU A CA 1
ATOM 2186 C C . GLU A 1 284 ? 0.020 17.693 -12.679 1.00 86.19 284 GLU A C 1
ATOM 2188 O O . GLU A 1 284 ? -0.627 17.476 -11.651 1.00 86.19 284 GLU A O 1
ATOM 2193 N N . LEU A 1 285 ? 1.154 18.396 -12.676 1.00 85.06 285 LEU A N 1
ATOM 2194 C CA . LEU A 1 285 ? 1.628 19.123 -11.505 1.00 85.06 285 LEU A CA 1
ATOM 2195 C C . LEU A 1 285 ? 0.636 20.242 -11.166 1.00 85.06 285 LEU A C 1
ATOM 2197 O O . LEU A 1 285 ? 0.379 21.124 -11.990 1.00 85.06 285 LEU A O 1
ATOM 2201 N N . ASP A 1 286 ? 0.145 20.259 -9.931 1.00 86.00 286 ASP A N 1
ATOM 2202 C CA . ASP A 1 286 ? -0.723 21.319 -9.438 1.00 86.00 286 ASP A CA 1
ATOM 2203 C C . ASP A 1 286 ? 0.104 22.562 -9.101 1.00 86.00 286 ASP A C 1
ATOM 2205 O O . ASP A 1 286 ? 0.479 22.787 -7.952 1.00 86.00 286 ASP A O 1
ATOM 2209 N N . LYS A 1 287 ? 0.364 23.399 -10.108 1.00 83.00 287 LYS A N 1
ATOM 2210 C CA . LYS A 1 287 ? 1.163 24.632 -9.992 1.00 83.00 287 LYS A CA 1
ATOM 2211 C C . LYS A 1 287 ? 0.596 25.664 -9.007 1.00 83.00 287 LYS A C 1
ATOM 2213 O O . LYS A 1 287 ? 1.302 26.610 -8.673 1.00 83.00 287 LYS A O 1
ATOM 2218 N N . THR A 1 288 ? -0.651 25.509 -8.557 1.00 82.44 288 THR A N 1
ATOM 2219 C CA . THR A 1 288 ? -1.281 26.421 -7.589 1.00 82.44 288 THR A CA 1
ATOM 2220 C C . THR A 1 288 ? -0.914 26.091 -6.147 1.00 82.44 288 THR A C 1
ATOM 2222 O O . THR A 1 288 ? -1.108 26.920 -5.259 1.00 82.44 288 THR A O 1
ATOM 2225 N N . TRP A 1 289 ? -0.365 24.899 -5.895 1.00 82.44 289 TRP A N 1
ATOM 2226 C CA . TRP A 1 289 ? 0.049 24.511 -4.555 1.00 82.44 289 TRP A CA 1
ATOM 2227 C C . TRP A 1 289 ? 1.300 25.297 -4.120 1.00 82.44 289 TRP A C 1
ATOM 2229 O O . TRP A 1 289 ? 2.352 25.175 -4.757 1.00 82.44 289 TRP A O 1
ATOM 2239 N N . PRO A 1 290 ? 1.230 26.086 -3.030 1.00 72.25 290 PRO A N 1
ATOM 2240 C CA . PRO A 1 290 ? 2.298 27.018 -2.663 1.00 72.25 290 PRO A CA 1
ATOM 2241 C C . PRO A 1 290 ? 3.556 26.336 -2.115 1.00 72.25 290 PRO A C 1
ATOM 2243 O O . PRO A 1 290 ? 4.573 26.998 -1.931 1.00 72.25 290 PRO A O 1
ATOM 2246 N N . LEU A 1 291 ? 3.499 25.028 -1.848 1.00 68.38 291 LEU A N 1
ATOM 2247 C CA . LEU A 1 291 ? 4.619 24.256 -1.306 1.00 68.38 291 LEU A CA 1
ATOM 2248 C C . LEU A 1 291 ? 5.306 23.379 -2.363 1.00 68.38 291 LEU A C 1
ATOM 2250 O O . LEU A 1 291 ? 6.176 22.583 -2.013 1.00 68.38 291 LEU A O 1
ATOM 2254 N N . ASN A 1 292 ? 4.954 23.530 -3.647 1.00 70.00 292 ASN A N 1
ATOM 2255 C CA . ASN A 1 292 ? 5.669 22.859 -4.732 1.00 70.00 292 ASN A CA 1
ATOM 2256 C C . ASN A 1 292 ? 7.161 23.196 -4.677 1.00 70.00 292 ASN A C 1
ATOM 2258 O O . ASN A 1 292 ? 7.554 24.354 -4.810 1.00 70.00 292 ASN A O 1
ATOM 2262 N N . GLY A 1 293 ? 7.993 22.171 -4.517 1.00 60.94 293 GLY A N 1
ATOM 2263 C CA . GLY A 1 293 ? 9.439 22.337 -4.443 1.00 60.94 293 GLY A CA 1
ATOM 2264 C C . GLY A 1 293 ? 9.954 22.810 -3.077 1.00 60.94 293 GLY A C 1
ATOM 2265 O O . GLY A 1 293 ? 11.120 23.187 -2.985 1.00 60.94 293 GLY A O 1
ATOM 2266 N N . MET A 1 294 ? 9.131 22.793 -2.020 1.00 64.31 294 MET A N 1
ATOM 2267 C CA . MET A 1 294 ? 9.566 23.135 -0.658 1.00 64.31 294 MET A CA 1
ATOM 2268 C C . MET A 1 294 ? 10.664 22.187 -0.177 1.00 64.31 294 MET A C 1
ATOM 2270 O O . MET A 1 294 ? 10.418 20.992 -0.088 1.00 64.31 294 MET A O 1
ATOM 2274 N N . ASN A 1 295 ? 11.830 22.727 0.189 1.00 62.31 295 ASN A N 1
ATOM 2275 C CA . ASN A 1 295 ? 13.007 21.950 0.576 1.00 62.31 295 ASN A CA 1
ATOM 2276 C C . ASN A 1 295 ? 12.987 21.462 2.040 1.00 62.31 295 ASN A C 1
ATOM 2278 O O . ASN A 1 295 ? 12.333 22.046 2.899 1.00 62.31 295 ASN A O 1
ATOM 2282 N N . HIS A 1 296 ? 13.784 20.426 2.332 1.00 65.19 296 HIS A N 1
ATOM 2283 C CA . HIS A 1 296 ? 14.006 19.845 3.668 1.00 65.19 296 HIS A CA 1
ATOM 2284 C C . HIS A 1 296 ? 12.787 19.180 4.325 1.00 65.19 296 HIS A C 1
ATOM 2286 O O . HIS A 1 296 ? 12.764 18.966 5.543 1.00 65.19 296 HIS A O 1
ATOM 2292 N N . LEU A 1 297 ? 11.811 18.777 3.511 1.00 72.94 297 LEU A N 1
ATOM 2293 C CA . LEU A 1 297 ? 10.766 17.862 3.944 1.00 72.94 297 LEU A CA 1
ATOM 2294 C C . LEU A 1 297 ? 11.317 16.437 4.042 1.00 72.94 297 LEU A C 1
ATOM 2296 O O . LEU A 1 297 ? 12.153 15.977 3.256 1.00 72.94 297 LEU A O 1
ATOM 2300 N N . SER A 1 298 ? 10.888 15.749 5.087 1.00 72.06 298 SER A N 1
ATOM 2301 C CA . SER A 1 298 ? 11.424 14.443 5.471 1.00 72.06 298 SER A CA 1
ATOM 2302 C C . SER A 1 298 ? 10.431 13.325 5.281 1.00 72.06 298 SER A C 1
ATOM 2304 O O . SER A 1 298 ? 10.770 12.283 4.744 1.00 72.06 298 SER A O 1
ATOM 2306 N N . GLU A 1 299 ? 9.196 13.566 5.667 1.00 80.88 299 GLU A N 1
ATOM 2307 C CA . GLU A 1 299 ? 8.084 12.661 5.484 1.00 80.88 299 GLU A CA 1
ATOM 2308 C C . GLU A 1 299 ? 6.814 13.498 5.472 1.00 80.88 299 GLU A C 1
ATOM 2310 O O . GLU A 1 299 ? 6.814 14.642 5.940 1.00 80.88 299 GLU A O 1
ATOM 2315 N N . TYR A 1 300 ? 5.746 12.940 4.929 1.00 86.25 300 TYR A N 1
ATOM 2316 C CA . TYR A 1 300 ? 4.452 13.593 4.920 1.00 86.25 300 TYR A CA 1
ATOM 2317 C C . TYR A 1 300 ? 3.347 12.564 4.758 1.00 86.25 300 TYR A C 1
ATOM 2319 O O . TYR A 1 300 ? 3.527 11.561 4.065 1.00 86.25 300 TYR A O 1
ATOM 2327 N N . ASP A 1 301 ? 2.213 12.834 5.395 1.00 90.69 301 ASP A N 1
ATOM 2328 C CA . ASP A 1 301 ? 1.011 12.030 5.221 1.00 90.69 301 ASP A CA 1
ATOM 2329 C C . ASP A 1 301 ? -0.267 12.857 5.335 1.00 90.69 301 ASP A C 1
ATOM 2331 O O . ASP A 1 301 ? -0.269 13.962 5.890 1.00 90.69 301 ASP A O 1
ATOM 2335 N N . TYR A 1 302 ? -1.344 12.317 4.774 1.00 90.38 302 TYR A N 1
ATOM 2336 C CA . TYR A 1 302 ? -2.662 12.936 4.801 1.00 90.38 302 TYR A CA 1
ATOM 2337 C C . TYR A 1 302 ? -3.454 12.427 6.009 1.00 90.38 302 TYR A C 1
ATOM 2339 O O . TYR A 1 302 ? -3.633 11.225 6.180 1.00 90.38 302 TYR A O 1
ATOM 2347 N N . GLY A 1 303 ? -3.918 13.339 6.860 1.00 90.12 303 GLY A N 1
ATOM 2348 C CA . GLY A 1 303 ? -4.689 13.002 8.050 1.00 90.12 303 GLY A CA 1
ATOM 2349 C C . GLY A 1 303 ? -6.180 12.802 7.763 1.00 90.12 303 GLY A C 1
ATOM 2350 O O . GLY A 1 303 ? -6.720 13.375 6.812 1.00 90.12 303 GLY A O 1
ATOM 2351 N N . PRO A 1 304 ? -6.896 12.042 8.613 1.00 87.81 304 PRO A N 1
ATOM 2352 C CA . PRO A 1 304 ? -8.345 11.868 8.484 1.00 87.81 304 PRO A CA 1
ATOM 2353 C C . PRO A 1 304 ? -9.123 13.178 8.695 1.00 87.81 304 PRO A C 1
ATOM 2355 O O . PRO A 1 304 ? -10.264 13.293 8.264 1.00 87.81 304 PRO A O 1
ATOM 2358 N N . ASP A 1 305 ? -8.506 14.177 9.326 1.00 87.94 305 ASP A N 1
ATOM 2359 C CA . ASP A 1 305 ? -9.038 15.524 9.557 1.00 87.94 305 ASP A CA 1
ATOM 2360 C C . ASP A 1 305 ? -8.955 16.452 8.328 1.00 87.94 305 ASP A C 1
ATOM 2362 O O . ASP A 1 305 ? -9.383 17.608 8.393 1.00 87.94 305 ASP A O 1
ATOM 2366 N N . GLY A 1 306 ? -8.420 15.961 7.205 1.00 88.19 306 GLY A N 1
ATOM 2367 C CA . GLY A 1 306 ? -8.235 16.732 5.976 1.00 88.19 306 GLY A CA 1
ATOM 2368 C C . GLY A 1 306 ? -6.993 17.627 5.978 1.00 88.19 306 GLY A C 1
ATOM 2369 O O . GLY A 1 306 ? -6.819 18.440 5.063 1.00 88.19 306 GLY A O 1
ATOM 2370 N N . LEU A 1 307 ? -6.140 17.510 7.001 1.00 90.62 307 LEU A N 1
ATOM 2371 C CA . LEU A 1 307 ? -4.865 18.212 7.078 1.00 90.62 307 LEU A CA 1
ATOM 2372 C C . LEU A 1 307 ? -3.740 17.361 6.490 1.00 90.62 307 LEU A C 1
ATOM 2374 O O . LEU A 1 307 ? -3.796 16.135 6.449 1.00 90.62 307 LEU A O 1
ATOM 2378 N N . ILE A 1 308 ? -2.683 18.032 6.052 1.00 90.38 308 ILE A N 1
ATOM 2379 C CA . ILE A 1 308 ? -1.462 17.395 5.571 1.00 90.38 308 ILE A CA 1
ATOM 2380 C C . ILE A 1 308 ? -0.401 17.611 6.636 1.00 90.38 308 ILE A C 1
ATOM 2382 O O . ILE A 1 308 ? -0.115 18.751 7.006 1.00 90.38 308 ILE A O 1
ATOM 2386 N N . TYR A 1 309 ? 0.176 16.526 7.130 1.00 90.44 309 TYR A N 1
ATOM 2387 C CA . TYR A 1 309 ? 1.199 16.558 8.160 1.00 90.44 309 TYR A CA 1
ATOM 2388 C C . TYR A 1 309 ? 2.564 16.334 7.534 1.00 90.44 309 TYR A C 1
ATOM 2390 O O . TYR A 1 309 ? 2.716 15.517 6.630 1.00 90.44 309 TYR A O 1
ATOM 2398 N N . PHE A 1 310 ? 3.562 17.042 8.045 1.00 84.81 310 PHE A N 1
ATOM 2399 C CA . PHE A 1 310 ? 4.913 17.034 7.518 1.00 84.81 310 PHE A CA 1
ATOM 2400 C C . PHE A 1 310 ? 5.913 16.859 8.647 1.00 84.81 310 PHE A C 1
ATOM 2402 O O . PHE A 1 310 ? 5.865 17.566 9.654 1.00 84.81 310 PHE A O 1
ATOM 2409 N N . GLY A 1 311 ? 6.879 15.977 8.430 1.00 81.12 311 GLY A N 1
ATOM 2410 C CA . GLY A 1 311 ? 8.158 16.046 9.110 1.00 81.12 311 GLY A CA 1
ATOM 2411 C C . GLY A 1 311 ? 9.091 16.999 8.369 1.00 81.12 311 GLY A C 1
ATOM 2412 O O . GLY A 1 311 ? 9.242 16.894 7.144 1.00 81.12 311 GLY A O 1
ATOM 2413 N N . CYS A 1 312 ? 9.831 17.837 9.089 1.00 73.94 312 CYS A N 1
ATOM 2414 C CA . CYS A 1 312 ? 10.945 18.600 8.525 1.00 73.94 312 CYS A CA 1
ATOM 2415 C C . CYS A 1 312 ? 12.202 18.570 9.400 1.00 73.94 312 CYS A C 1
ATOM 2417 O O . CYS A 1 312 ? 12.172 18.313 10.607 1.00 73.94 312 CYS A O 1
ATOM 2419 N N . GLY A 1 313 ? 13.345 18.800 8.755 1.00 65.88 313 GLY A N 1
ATOM 2420 C CA . GLY A 1 313 ? 14.649 18.849 9.405 1.00 65.88 313 GLY A CA 1
ATOM 2421 C C . GLY A 1 313 ? 15.803 18.754 8.403 1.00 65.88 313 GLY A C 1
ATOM 2422 O O . GLY A 1 313 ? 15.596 18.330 7.261 1.00 65.88 313 GLY A O 1
ATOM 2423 N N . PRO A 1 314 ? 17.032 19.127 8.808 1.00 52.78 314 PRO A N 1
ATOM 2424 C CA . PRO A 1 314 ? 18.201 19.080 7.932 1.00 52.78 314 PRO A CA 1
ATOM 2425 C C . PRO A 1 314 ? 18.344 17.684 7.323 1.00 52.78 314 PRO A C 1
ATOM 2427 O O . PRO A 1 314 ? 18.175 16.699 8.027 1.00 52.78 314 PRO A O 1
ATOM 2430 N N . MET A 1 315 ? 18.592 17.607 6.010 1.00 51.59 315 MET A N 1
ATOM 2431 C CA . MET A 1 315 ? 18.762 16.349 5.258 1.00 51.59 315 MET A CA 1
ATOM 2432 C C . MET A 1 315 ? 17.664 15.274 5.454 1.00 51.59 315 MET A C 1
ATOM 2434 O O . MET A 1 315 ? 17.874 14.120 5.095 1.00 51.59 315 MET A O 1
ATOM 2438 N N . GLY A 1 316 ? 16.474 15.649 5.941 1.00 55.41 316 GLY A N 1
ATOM 2439 C CA . GLY A 1 316 ? 15.347 14.734 6.112 1.00 55.41 316 GLY A CA 1
ATOM 2440 C C . GLY A 1 316 ? 15.071 14.281 7.550 1.00 55.41 316 GLY A C 1
ATOM 2441 O O . GLY A 1 316 ? 14.269 13.389 7.735 1.00 55.41 316 GLY A O 1
ATOM 2442 N N . TYR A 1 317 ? 15.646 14.860 8.603 1.00 69.44 317 TYR A N 1
ATOM 2443 C CA . TYR A 1 317 ? 15.648 14.213 9.934 1.00 69.44 317 TYR A CA 1
ATOM 2444 C C . TYR A 1 317 ? 14.368 14.248 10.788 1.00 69.44 317 TYR A C 1
ATOM 2446 O O . TYR A 1 317 ? 14.481 13.998 11.986 1.00 69.44 317 TYR A O 1
ATOM 2454 N N . SER A 1 318 ? 13.184 14.549 10.227 1.00 74.50 318 SER A N 1
ATOM 2455 C CA . SER A 1 318 ? 11.888 14.659 10.939 1.00 74.50 318 SER A CA 1
ATOM 2456 C C . SER A 1 318 ? 12.011 15.257 12.347 1.00 74.50 318 SER A C 1
ATOM 2458 O O . SER A 1 318 ? 11.318 14.830 13.267 1.00 74.50 318 SER A O 1
ATOM 2460 N N . LYS A 1 319 ? 12.936 16.208 12.556 1.00 75.12 319 LYS A N 1
ATOM 2461 C CA . LYS A 1 319 ? 13.238 16.793 13.876 1.00 75.12 319 LYS A CA 1
ATOM 2462 C C . LYS A 1 319 ? 12.030 17.565 14.407 1.00 75.12 319 LYS A C 1
ATOM 2464 O O . LYS A 1 319 ? 11.872 17.742 15.618 1.00 75.12 319 LYS A O 1
ATOM 2469 N N . TYR A 1 320 ? 11.196 18.004 13.475 1.00 77.56 320 TYR A N 1
ATOM 2470 C CA . TYR A 1 320 ? 10.045 18.844 13.687 1.00 77.56 320 TYR A CA 1
ATOM 2471 C C . TYR A 1 320 ? 8.840 18.308 12.920 1.00 77.56 320 TYR A C 1
ATOM 2473 O O . TYR A 1 320 ? 8.995 17.738 11.840 1.00 77.56 320 TYR A O 1
ATOM 2481 N N . LEU A 1 321 ? 7.653 18.535 13.474 1.00 82.12 321 LEU A N 1
ATOM 2482 C CA . LEU A 1 321 ? 6.366 18.269 12.845 1.00 82.12 321 LEU A CA 1
ATOM 2483 C C . LEU A 1 321 ? 5.602 19.574 12.665 1.00 82.12 321 LEU A C 1
ATOM 2485 O O . LEU A 1 321 ? 5.534 20.383 13.590 1.00 82.12 321 LEU A O 1
ATOM 2489 N N . PHE A 1 322 ? 4.979 19.743 11.507 1.00 83.38 322 PHE A N 1
ATOM 2490 C CA . PHE A 1 322 ? 4.000 20.796 11.248 1.00 83.38 322 PHE A CA 1
ATOM 2491 C C . PHE A 1 322 ? 2.851 20.239 10.405 1.00 83.38 322 PHE A C 1
ATOM 2493 O O . PHE A 1 322 ? 2.959 19.148 9.844 1.00 83.38 322 PHE A O 1
ATOM 2500 N N . ARG A 1 323 ? 1.739 20.972 10.322 1.00 88.44 323 ARG A N 1
ATOM 2501 C CA . ARG A 1 323 ? 0.581 20.578 9.512 1.00 88.44 323 ARG A CA 1
ATOM 2502 C C . ARG A 1 323 ? -0.015 21.760 8.757 1.00 88.44 323 ARG A C 1
ATOM 2504 O O . ARG A 1 323 ? 0.071 22.901 9.216 1.00 88.44 323 ARG A O 1
ATOM 2511 N N . THR A 1 324 ? -0.611 21.490 7.6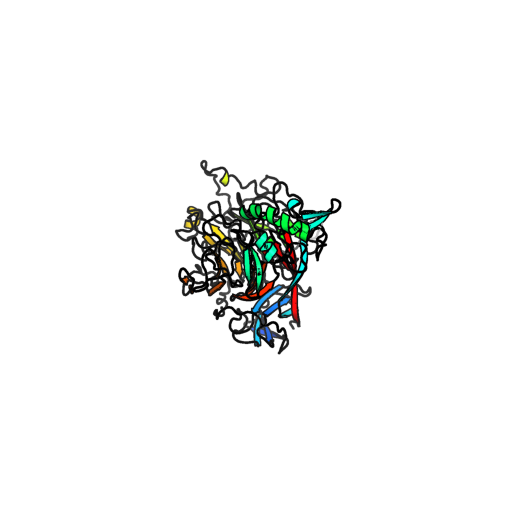01 1.00 86.94 324 THR A N 1
ATOM 2512 C CA . THR A 1 324 ? -1.288 22.489 6.765 1.00 86.94 324 THR A CA 1
ATOM 2513 C C . THR A 1 324 ? -2.683 22.035 6.373 1.00 86.94 324 THR A C 1
ATOM 2515 O O . THR A 1 324 ? -2.957 20.841 6.304 1.00 86.94 324 THR A O 1
ATOM 2518 N N . ASP A 1 325 ? -3.549 22.977 6.019 1.00 88.25 325 ASP A N 1
ATOM 2519 C CA . ASP A 1 325 ? -4.743 22.669 5.238 1.00 88.25 325 ASP A CA 1
ATOM 2520 C C . ASP A 1 325 ? -4.389 22.345 3.771 1.00 88.25 325 ASP A C 1
ATOM 2522 O O . ASP A 1 325 ? -3.232 22.420 3.336 1.00 88.25 325 ASP A O 1
ATOM 2526 N N . THR A 1 326 ? -5.400 22.013 2.967 1.00 85.31 326 THR A N 1
ATOM 2527 C CA . THR A 1 326 ? -5.222 21.691 1.544 1.00 85.31 326 THR A CA 1
ATOM 2528 C C . THR A 1 326 ? -4.789 22.882 0.684 1.00 85.31 326 THR A C 1
ATOM 2530 O O . THR A 1 326 ? -4.376 22.686 -0.460 1.00 85.31 326 THR A O 1
ATOM 2533 N N . SER A 1 327 ? -4.880 24.118 1.182 1.00 83.25 327 SER A N 1
ATOM 2534 C CA . SER A 1 327 ? -4.330 25.295 0.500 1.00 83.25 327 SER A CA 1
ATOM 2535 C C . SER A 1 327 ? -2.829 25.464 0.756 1.00 83.25 327 SER A C 1
ATOM 2537 O O . SER A 1 327 ? -2.177 26.206 0.032 1.00 83.25 327 SER A O 1
ATOM 2539 N N . GLY A 1 328 ? -2.265 24.737 1.730 1.00 78.62 328 GLY A N 1
ATOM 2540 C CA . GLY A 1 328 ? -0.883 24.893 2.189 1.00 78.62 328 GLY A CA 1
ATOM 2541 C C . GLY A 1 328 ? -0.733 25.919 3.315 1.00 78.62 328 GLY A C 1
ATOM 2542 O O . GLY A 1 328 ? 0.391 26.259 3.681 1.00 78.62 328 GLY A O 1
ATOM 2543 N N . LYS A 1 329 ? -1.841 26.415 3.879 1.00 81.94 329 LYS A N 1
ATOM 2544 C CA . LYS A 1 329 ? -1.821 27.298 5.048 1.00 81.94 329 LYS A CA 1
ATOM 2545 C C . LYS A 1 329 ? -1.590 26.471 6.311 1.00 81.94 329 LYS A C 1
ATOM 2547 O O . LYS A 1 329 ? -2.227 25.438 6.494 1.00 81.94 329 LYS A O 1
ATOM 2552 N N . LEU A 1 330 ? -0.700 26.935 7.189 1.00 77.56 330 LEU A N 1
ATOM 2553 C CA . LEU A 1 330 ? -0.399 26.260 8.453 1.00 77.56 330 LEU A CA 1
ATOM 2554 C C . LEU A 1 330 ? -1.611 26.181 9.382 1.00 77.56 330 LEU A C 1
ATOM 2556 O O . LEU A 1 330 ? -2.416 27.113 9.470 1.00 77.56 330 LEU A O 1
ATOM 2560 N N . VAL A 1 331 ? -1.683 25.072 10.116 1.00 84.75 331 VAL A N 1
ATOM 2561 C CA . VAL A 1 331 ? -2.673 24.837 11.167 1.00 84.75 331 VAL A CA 1
ATOM 2562 C C . VAL A 1 331 ? -1.934 24.483 12.467 1.00 84.75 331 VAL A C 1
ATOM 2564 O O . VAL A 1 331 ? -1.297 23.433 12.531 1.00 84.75 331 VAL A O 1
ATOM 2567 N N . PRO A 1 332 ? -1.987 25.325 13.515 1.00 81.31 332 PRO A N 1
ATOM 2568 C CA . PRO A 1 332 ? -1.247 25.085 14.755 1.00 81.31 332 PRO A CA 1
ATOM 2569 C C . PRO A 1 332 ? -1.687 23.814 15.492 1.00 81.31 332 PRO A C 1
ATOM 2571 O O . PRO A 1 332 ? -2.851 23.412 15.419 1.00 81.31 332 PRO A O 1
ATOM 2574 N N . PHE A 1 333 ? -0.773 23.208 16.249 1.00 81.12 333 PHE A N 1
ATOM 2575 C CA . PHE A 1 333 ? -1.099 22.202 17.268 1.00 81.12 333 PHE A CA 1
ATOM 2576 C C . PHE A 1 333 ? -1.658 22.882 18.527 1.00 81.12 333 PHE A C 1
ATOM 2578 O O . PHE A 1 333 ? -1.286 24.016 18.828 1.00 81.12 333 PHE A O 1
ATOM 2585 N N . THR A 1 334 ? -2.551 22.215 19.261 1.00 79.50 334 THR A N 1
ATOM 2586 C CA . THR A 1 334 ? -3.290 22.836 20.380 1.00 79.50 334 THR A CA 1
ATOM 2587 C C . THR A 1 334 ? -2.894 22.312 21.760 1.00 79.50 334 THR A C 1
ATOM 2589 O O . THR A 1 334 ? -3.106 23.027 22.737 1.00 79.50 334 THR A O 1
ATOM 2592 N N . GLU A 1 335 ? -2.302 21.115 21.874 1.00 67.81 335 GLU A N 1
ATOM 2593 C CA . GLU A 1 335 ? -2.065 20.469 23.177 1.00 67.81 335 GLU A CA 1
ATOM 2594 C 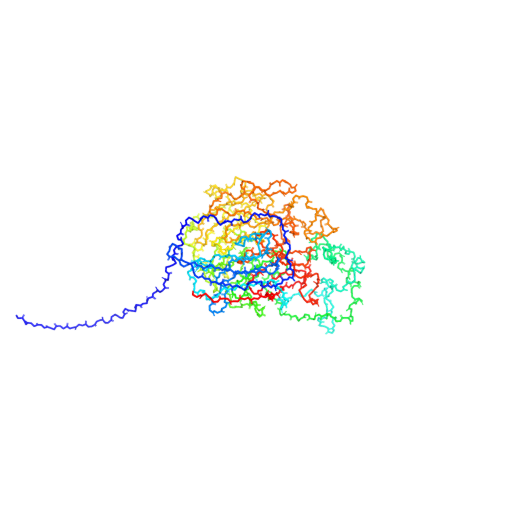C . GLU A 1 335 ? -0.585 20.282 23.558 1.00 67.81 335 GLU A C 1
ATOM 2596 O O . GLU A 1 335 ? -0.321 19.777 24.643 1.00 67.81 335 GLU A O 1
ATOM 2601 N N . ASP A 1 336 ? 0.384 20.694 22.727 1.00 58.56 336 ASP A N 1
ATOM 2602 C CA . ASP A 1 336 ? 1.810 20.411 22.993 1.00 58.56 336 ASP A CA 1
ATOM 2603 C C . ASP A 1 336 ? 2.778 21.377 22.273 1.00 58.56 336 ASP A C 1
ATOM 2605 O O . ASP A 1 336 ? 3.717 20.972 21.584 1.00 58.56 336 ASP A O 1
ATOM 2609 N N . SER A 1 337 ? 2.574 22.690 22.415 1.00 50.28 337 SER A N 1
ATOM 2610 C CA . SER A 1 337 ? 3.620 23.643 22.032 1.00 50.28 337 SER A CA 1
ATOM 2611 C C . SER A 1 337 ? 4.686 23.667 23.134 1.00 50.28 337 SER A C 1
ATOM 2613 O O . SER A 1 337 ? 4.627 24.527 24.009 1.00 50.28 337 SER A O 1
ATOM 2615 N N . GLU A 1 338 ? 5.668 22.755 23.123 1.00 51.28 338 GLU A N 1
ATOM 2616 C CA . GLU A 1 338 ? 6.999 23.161 23.596 1.00 51.28 338 GLU A CA 1
ATOM 2617 C C . GLU A 1 338 ? 7.413 24.280 22.638 1.00 51.28 338 GLU A C 1
ATOM 2619 O O . GLU A 1 338 ? 7.762 23.984 21.491 1.00 51.28 338 GLU A O 1
ATOM 2624 N N . PRO A 1 339 ? 7.300 25.565 23.017 1.00 46.31 339 PRO A N 1
ATOM 2625 C CA . PRO A 1 339 ? 7.642 26.610 22.086 1.00 46.31 339 PRO A CA 1
ATOM 2626 C C . PRO A 1 339 ? 9.145 26.474 21.871 1.00 46.31 339 PRO A C 1
ATOM 2628 O O . PRO A 1 339 ? 9.924 26.385 22.825 1.00 46.31 339 PRO A O 1
ATOM 2631 N N . THR A 1 340 ? 9.588 26.500 20.622 1.00 46.41 340 THR A N 1
ATOM 2632 C CA . THR A 1 340 ? 11.020 26.487 20.291 1.00 46.41 340 THR A CA 1
ATOM 2633 C C . THR A 1 340 ? 11.759 27.738 20.815 1.00 46.41 340 THR A C 1
ATOM 2635 O O . THR A 1 340 ? 12.950 27.901 20.572 1.00 46.41 340 THR A O 1
ATOM 2638 N N . SER A 1 341 ? 11.097 28.602 21.605 1.00 38.84 341 SER A N 1
ATOM 2639 C CA . SER A 1 341 ? 11.644 29.779 22.292 1.00 38.84 341 SER A CA 1
ATOM 2640 C C . SER A 1 341 ? 12.714 29.476 23.347 1.00 38.84 341 SER A C 1
ATOM 2642 O O . SER A 1 341 ? 13.382 30.404 23.785 1.00 38.84 341 SER A O 1
ATOM 2644 N N . ASN A 1 342 ? 12.911 28.214 23.745 1.00 35.62 342 ASN A N 1
ATOM 2645 C CA . ASN A 1 342 ? 14.035 27.806 24.604 1.00 35.62 342 ASN A CA 1
ATOM 2646 C C . ASN A 1 342 ? 15.291 27.405 23.809 1.00 35.62 342 ASN A C 1
ATOM 2648 O O . ASN A 1 342 ? 16.234 26.840 24.367 1.00 35.62 342 ASN A O 1
ATOM 2652 N N . PHE A 1 343 ? 15.324 27.682 22.504 1.00 39.91 343 PHE A N 1
ATOM 2653 C CA . PHE A 1 343 ? 16.502 27.447 21.688 1.00 39.91 343 PHE A CA 1
ATOM 2654 C C . PHE A 1 343 ? 17.546 28.547 21.916 1.00 39.91 343 PHE A C 1
ATOM 2656 O O . PHE A 1 343 ? 17.510 29.606 21.295 1.00 39.91 343 PHE A O 1
ATOM 2663 N N . VAL A 1 344 ? 18.507 28.273 22.796 1.00 35.59 344 VAL A N 1
ATOM 2664 C CA . VAL A 1 344 ? 19.835 28.883 22.704 1.00 35.59 344 VAL A CA 1
ATOM 2665 C C . VAL A 1 344 ? 20.638 27.966 21.776 1.00 35.59 344 VAL A C 1
ATOM 2667 O O . VAL A 1 344 ? 20.903 26.827 22.173 1.00 35.59 344 VAL A O 1
ATOM 2670 N N . PRO A 1 345 ? 20.998 28.391 20.547 1.00 36.47 345 PRO A N 1
ATOM 2671 C CA . PRO A 1 345 ? 21.963 27.647 19.747 1.00 36.47 345 PRO A CA 1
ATOM 2672 C C . PRO A 1 345 ? 23.198 27.447 20.622 1.00 36.47 345 PRO A C 1
ATOM 2674 O O . PRO A 1 345 ? 23.745 28.429 21.134 1.00 36.47 345 PRO A O 1
ATOM 2677 N N . ARG A 1 346 ? 23.613 26.199 20.869 1.00 32.88 346 ARG A N 1
ATOM 2678 C CA . ARG A 1 346 ? 24.844 26.009 21.635 1.00 32.88 346 ARG A CA 1
ATOM 2679 C C . ARG A 1 346 ? 26.000 26.586 20.805 1.00 32.88 346 ARG A C 1
ATOM 2681 O O . ARG A 1 346 ? 26.034 26.329 19.602 1.00 32.88 346 ARG A O 1
ATOM 2688 N N . PRO A 1 347 ? 26.933 27.351 21.395 1.00 32.28 347 PRO A N 1
ATOM 2689 C CA . PRO A 1 347 ? 28.052 27.944 20.655 1.00 32.28 347 PRO A CA 1
ATOM 2690 C C . PRO A 1 347 ? 28.971 26.917 19.971 1.00 32.28 347 PRO A C 1
ATOM 2692 O O . PRO A 1 347 ? 29.756 27.283 19.104 1.00 32.28 347 PRO A O 1
ATOM 2695 N N . ASP A 1 348 ? 28.885 25.646 20.372 1.00 34.16 348 ASP A N 1
ATOM 2696 C CA . ASP A 1 348 ? 29.637 24.503 19.849 1.00 34.16 348 ASP A CA 1
ATOM 2697 C C . ASP A 1 348 ? 28.825 23.619 18.883 1.00 34.16 348 ASP A C 1
ATOM 2699 O O . ASP A 1 348 ? 29.333 22.608 18.392 1.00 34.16 348 ASP A O 1
ATOM 2703 N N . ALA A 1 349 ? 27.570 23.975 18.593 1.00 38.91 349 ALA A N 1
ATOM 2704 C CA . ALA A 1 349 ? 26.750 23.228 17.657 1.00 38.91 349 ALA A CA 1
ATOM 2705 C C . ALA A 1 349 ? 27.253 23.456 16.223 1.00 38.91 349 ALA A C 1
ATOM 2707 O O . ALA A 1 349 ? 27.440 24.584 15.772 1.00 38.91 349 ALA A O 1
ATOM 2708 N N . GLY A 1 350 ? 27.509 22.367 15.494 1.00 37.28 350 GLY A N 1
ATOM 2709 C CA . GLY A 1 350 ? 27.920 22.449 14.094 1.00 37.28 350 GLY A CA 1
ATOM 2710 C C . GLY A 1 350 ? 26.839 23.083 13.209 1.00 37.28 350 GLY A C 1
ATOM 2711 O O . GLY A 1 350 ? 25.712 23.322 13.641 1.00 37.28 350 GLY A O 1
ATOM 2712 N N . TRP A 1 351 ? 27.157 23.266 11.923 1.00 35.25 351 TRP A N 1
ATOM 2713 C CA . TRP A 1 351 ? 26.265 23.839 10.899 1.00 35.25 351 TRP A CA 1
ATOM 2714 C C . TRP A 1 351 ? 24.817 23.293 10.937 1.00 35.25 351 TRP A C 1
ATOM 2716 O O . TRP A 1 351 ? 23.896 23.989 10.540 1.00 35.25 351 TRP A O 1
ATOM 2726 N N . TRP A 1 352 ? 24.595 22.082 11.452 1.00 38.16 352 TRP A N 1
ATOM 2727 C CA . TRP A 1 352 ? 23.331 21.337 11.495 1.00 38.16 352 TRP A CA 1
ATOM 2728 C C . TRP A 1 352 ? 22.236 21.850 12.443 1.00 38.16 352 TRP A C 1
ATOM 2730 O O . TRP A 1 352 ? 21.087 21.431 12.287 1.00 38.16 352 TRP A O 1
ATOM 2740 N N . ASP A 1 353 ? 22.552 22.716 13.408 1.00 43.47 353 ASP A N 1
ATOM 2741 C CA . ASP A 1 353 ? 21.577 23.174 14.414 1.00 43.47 353 ASP A CA 1
ATOM 2742 C C . ASP A 1 353 ? 21.127 24.638 14.221 1.00 43.47 353 ASP A C 1
ATOM 2744 O O . ASP A 1 353 ? 20.207 25.094 14.892 1.00 43.47 353 ASP A O 1
ATOM 2748 N N . HIS A 1 354 ? 21.677 25.371 13.247 1.00 42.62 354 HIS A N 1
ATOM 2749 C CA . HIS A 1 354 ? 21.368 26.794 12.998 1.00 42.62 354 HIS A CA 1
ATOM 2750 C C . HIS A 1 354 ? 20.221 27.052 11.988 1.00 42.62 354 HIS A C 1
ATOM 2752 O O . HIS A 1 354 ? 20.144 28.122 11.393 1.00 42.62 354 HIS A O 1
ATOM 2758 N N . PHE A 1 355 ? 19.336 26.077 11.754 1.00 50.38 355 PHE A N 1
ATOM 2759 C CA . PHE A 1 355 ? 18.545 25.972 10.513 1.00 50.38 355 PHE A CA 1
ATOM 2760 C C . PHE A 1 355 ? 17.029 26.317 10.494 1.00 50.38 355 PHE A C 1
ATOM 2762 O O . PHE A 1 355 ? 16.424 26.035 9.454 1.00 50.38 355 PHE A O 1
ATOM 2769 N N . PRO A 1 356 ? 16.362 26.916 11.514 1.00 50.03 356 PRO A N 1
ATOM 2770 C CA . PRO A 1 356 ? 14.923 27.205 11.416 1.00 50.03 356 PRO A CA 1
ATOM 2771 C C . PRO A 1 356 ? 14.519 27.985 10.156 1.00 50.03 356 PRO A C 1
ATOM 2773 O O . PRO A 1 356 ? 13.431 27.761 9.650 1.00 50.03 356 PRO A O 1
ATOM 2776 N N . ASP A 1 357 ? 15.396 28.827 9.600 1.00 40.62 357 ASP A N 1
ATOM 2777 C CA . ASP A 1 357 ? 15.064 29.791 8.541 1.00 40.62 357 ASP A CA 1
ATOM 2778 C C . ASP A 1 357 ? 15.091 29.226 7.098 1.00 40.62 357 ASP A C 1
ATOM 2780 O O . ASP A 1 357 ? 14.671 29.911 6.164 1.00 40.62 357 ASP A O 1
ATOM 2784 N N . GLN A 1 358 ? 15.554 27.982 6.888 1.00 42.12 358 GLN A N 1
ATOM 2785 C CA . GLN A 1 358 ? 15.730 27.379 5.547 1.00 42.12 358 GLN A CA 1
ATOM 2786 C C . GLN A 1 358 ? 14.662 26.340 5.158 1.00 42.12 358 GLN A C 1
ATOM 2788 O O . GLN A 1 358 ? 14.678 25.835 4.037 1.00 42.12 358 GLN A O 1
ATOM 2793 N N . CYS A 1 359 ? 13.697 26.043 6.032 1.00 45.62 359 CYS A N 1
ATOM 2794 C CA . CYS A 1 359 ? 12.578 25.132 5.735 1.00 45.62 359 CYS A CA 1
ATOM 2795 C C . CYS A 1 359 ? 11.447 25.802 4.926 1.00 45.62 359 CYS A C 1
ATOM 2797 O O . CYS A 1 359 ? 10.306 25.344 4.960 1.00 45.62 359 CYS A O 1
ATOM 2799 N N . TYR A 1 360 ? 11.730 26.910 4.227 1.00 51.72 360 TYR A N 1
ATOM 2800 C CA . TYR A 1 360 ? 10.702 27.815 3.713 1.00 51.72 360 TYR A CA 1
ATOM 2801 C C . TYR A 1 360 ? 10.883 28.159 2.238 1.00 51.72 360 TYR A C 1
ATOM 2803 O O . TYR A 1 360 ? 12.022 28.323 1.794 1.00 51.72 360 TYR A O 1
ATOM 2811 N N . PRO A 1 361 ? 9.783 28.381 1.491 1.00 39.09 361 PRO A N 1
ATOM 2812 C CA . PRO A 1 361 ? 9.836 28.682 0.060 1.00 39.09 361 PRO A CA 1
ATOM 2813 C C . PRO A 1 361 ? 10.673 29.919 -0.320 1.00 39.09 361 PRO A C 1
ATOM 2815 O O . PRO A 1 361 ? 10.990 30.076 -1.491 1.00 39.09 361 PRO A O 1
ATOM 2818 N N . ASN A 1 362 ? 11.055 30.782 0.639 1.00 41.72 362 ASN A N 1
ATOM 2819 C CA . ASN A 1 362 ? 11.716 32.072 0.387 1.00 41.72 362 ASN A CA 1
ATOM 2820 C C . ASN A 1 362 ? 12.893 32.420 1.334 1.00 41.72 362 ASN A C 1
ATOM 2822 O O . ASN A 1 362 ? 13.290 33.583 1.393 1.00 41.72 362 ASN A O 1
ATOM 2826 N N . GLY A 1 363 ? 13.437 31.470 2.109 1.00 40.47 363 GLY A N 1
ATOM 2827 C CA . GLY A 1 363 ? 14.639 31.695 2.944 1.00 40.47 363 GLY A CA 1
ATOM 2828 C C . GLY A 1 363 ? 14.523 32.759 4.052 1.00 40.47 363 GLY A C 1
ATOM 2829 O O . GLY A 1 363 ? 15.528 33.202 4.601 1.00 40.47 363 GLY A O 1
ATOM 2830 N N . LYS A 1 364 ? 13.304 33.197 4.372 1.00 40.09 364 LYS A N 1
ATOM 2831 C CA . LYS A 1 364 ? 12.965 33.953 5.583 1.00 40.09 364 LYS A CA 1
ATOM 2832 C C . LYS A 1 364 ? 12.079 33.059 6.427 1.00 40.09 364 LYS A C 1
ATOM 2834 O O . LYS A 1 364 ? 11.339 32.280 5.844 1.00 40.09 364 LYS A O 1
ATOM 2839 N N . ASN A 1 365 ? 12.136 33.192 7.746 1.00 43.00 365 ASN A N 1
ATOM 2840 C CA . ASN A 1 365 ? 11.249 32.510 8.682 1.00 43.00 365 ASN A CA 1
ATOM 2841 C C . ASN A 1 365 ? 9.932 33.283 8.823 1.00 43.00 365 ASN A C 1
ATOM 2843 O O . ASN A 1 365 ? 9.911 34.297 9.522 1.00 43.00 365 ASN A O 1
ATOM 2847 N N . PRO A 1 366 ? 8.844 32.895 8.130 1.00 36.22 366 PRO A N 1
ATOM 2848 C CA . PRO A 1 366 ? 7.565 33.580 8.272 1.00 36.22 366 PRO A CA 1
ATOM 2849 C C . PRO A 1 366 ? 6.786 33.117 9.511 1.00 36.22 366 PRO A C 1
ATOM 2851 O O . PRO A 1 366 ? 5.716 33.665 9.766 1.00 36.22 366 PRO A O 1
ATOM 2854 N N . TYR A 1 367 ? 7.267 32.112 10.254 1.00 41.22 367 TYR A N 1
ATOM 2855 C CA . TYR A 1 367 ? 6.451 31.396 11.228 1.00 41.22 367 TYR A CA 1
ATOM 2856 C C . TYR A 1 367 ? 6.952 31.592 12.647 1.00 41.22 367 TYR A C 1
ATOM 2858 O O . TYR A 1 367 ? 8.143 31.552 12.956 1.00 41.22 367 TYR A O 1
ATOM 2866 N N . THR A 1 368 ? 6.003 31.804 13.548 1.00 42.97 368 THR A N 1
ATOM 2867 C CA . THR A 1 368 ? 6.326 31.847 14.967 1.00 42.97 368 THR A CA 1
ATOM 2868 C C . THR A 1 368 ? 6.495 30.418 15.476 1.00 42.97 368 THR A C 1
ATOM 2870 O O . THR A 1 368 ? 5.753 29.513 15.108 1.00 42.97 368 THR A O 1
ATOM 2873 N N . LEU A 1 369 ? 7.452 30.231 16.380 1.00 46.66 369 LEU A N 1
ATOM 2874 C CA . LEU A 1 369 ? 7.835 28.999 17.089 1.00 46.66 369 LEU A CA 1
ATOM 2875 C C . LEU A 1 369 ? 6.686 28.248 17.818 1.00 46.66 369 LEU A C 1
ATOM 2877 O O . LEU A 1 369 ? 6.933 27.268 18.515 1.00 46.66 369 LEU A O 1
ATOM 2881 N N . LYS A 1 370 ? 5.437 28.710 17.683 1.00 48.81 370 LYS A N 1
ATOM 2882 C CA . LYS A 1 370 ? 4.210 28.137 18.253 1.00 48.81 370 LYS A CA 1
ATOM 2883 C C . LYS A 1 370 ? 3.512 27.125 17.331 1.00 48.81 370 LYS A C 1
ATOM 2885 O O . LYS A 1 370 ? 2.593 26.452 17.779 1.00 48.81 370 LYS A O 1
ATOM 2890 N N . GLU A 1 371 ? 3.912 27.024 16.063 1.00 62.84 371 GLU A N 1
ATOM 2891 C CA . GLU A 1 371 ? 3.185 26.260 15.028 1.00 62.84 371 GLU A CA 1
ATOM 2892 C C . GLU A 1 371 ? 3.830 24.897 14.692 1.00 62.84 371 GLU A C 1
ATOM 2894 O O . GLU A 1 371 ? 3.376 24.198 13.788 1.00 62.84 371 GLU A O 1
ATOM 2899 N N . VAL A 1 372 ? 4.884 24.509 15.419 1.00 70.12 372 VAL A N 1
ATOM 2900 C CA . VAL A 1 372 ? 5.736 23.343 15.132 1.00 70.12 372 VAL A CA 1
ATOM 2901 C C . VAL A 1 372 ? 5.987 22.536 16.411 1.00 70.12 372 VAL A C 1
ATOM 2903 O O . VAL A 1 372 ? 6.176 23.118 17.476 1.00 70.12 372 VAL A O 1
ATOM 2906 N N . VAL A 1 373 ? 6.041 21.204 16.310 1.00 77.12 373 VAL A N 1
ATOM 2907 C CA . VAL A 1 373 ? 6.298 20.282 17.437 1.00 77.12 373 VAL A CA 1
ATOM 2908 C C . VAL A 1 373 ? 7.650 19.585 17.279 1.00 77.12 373 VAL A C 1
ATOM 2910 O O . VAL A 1 373 ? 7.973 19.088 16.203 1.00 77.12 373 VAL A O 1
ATOM 2913 N N . ARG A 1 374 ? 8.446 19.495 18.353 1.00 79.00 374 ARG A N 1
ATOM 2914 C CA . ARG A 1 374 ? 9.728 18.763 18.369 1.00 79.00 374 ARG A CA 1
ATOM 2915 C C . ARG A 1 374 ? 9.510 17.250 18.515 1.00 79.00 374 ARG A C 1
ATOM 2917 O O . ARG A 1 374 ? 8.730 16.798 19.354 1.00 79.00 374 ARG A O 1
ATOM 2924 N N . THR A 1 375 ? 10.254 16.447 17.758 1.00 79.69 375 THR A N 1
ATOM 2925 C CA . THR A 1 375 ? 10.171 14.968 17.804 1.00 79.69 375 THR A CA 1
ATOM 2926 C C . THR A 1 375 ? 11.251 14.306 18.657 1.00 79.69 375 THR A C 1
ATOM 2928 O O . THR A 1 375 ? 11.180 13.112 18.922 1.00 79.69 375 THR A O 1
ATOM 2931 N N . GLY A 1 376 ? 12.274 15.058 19.067 1.00 78.88 376 GLY A N 1
ATOM 2932 C CA . GLY A 1 376 ? 13.386 14.530 19.858 1.00 78.88 376 GLY A CA 1
ATOM 2933 C C . GLY A 1 376 ? 14.442 13.769 19.056 1.00 78.88 376 GLY A C 1
ATOM 2934 O O . GLY A 1 376 ? 15.409 13.307 19.651 1.00 78.88 376 GLY A O 1
ATOM 2935 N N . VAL A 1 377 ? 14.312 13.658 17.730 1.00 79.25 377 VAL A N 1
ATOM 2936 C CA . VAL A 1 377 ? 15.287 12.963 16.870 1.00 79.25 377 VAL A CA 1
ATOM 2937 C C . VAL A 1 377 ? 16.657 13.657 16.918 1.00 79.25 377 VAL A C 1
ATOM 2939 O O . VAL A 1 377 ? 16.763 14.875 16.750 1.00 79.25 377 VAL A O 1
ATOM 2942 N N . LYS A 1 378 ? 17.722 12.879 17.167 1.00 68.44 378 LYS A N 1
ATOM 2943 C CA . LYS A 1 378 ? 19.081 13.385 17.440 1.00 68.44 378 LYS A CA 1
ATOM 2944 C C . LYS A 1 378 ? 19.849 13.826 16.191 1.00 68.44 378 LYS A C 1
ATOM 2946 O O . LYS A 1 378 ? 20.648 14.756 16.271 1.00 68.44 378 LYS A O 1
ATOM 2951 N N . GLY A 1 379 ? 19.654 13.170 15.046 1.00 58.12 379 GLY A N 1
ATOM 2952 C CA . GLY A 1 379 ? 20.515 13.359 13.873 1.00 58.12 379 GLY A CA 1
ATOM 2953 C C . GLY A 1 379 ? 20.083 12.565 12.642 1.00 58.12 379 GLY A C 1
ATOM 2954 O O . GLY A 1 379 ? 18.890 12.327 12.468 1.00 58.12 379 GLY A O 1
ATOM 2955 N N . HIS A 1 380 ? 21.061 12.198 11.796 1.00 52.88 380 HIS A N 1
ATOM 2956 C CA . HIS A 1 380 ? 20.837 11.448 10.558 1.00 52.88 380 HIS A CA 1
ATOM 2957 C C . HIS A 1 380 ? 20.051 10.182 10.841 1.00 52.88 380 HIS A C 1
ATOM 2959 O O . HIS A 1 380 ? 20.554 9.287 11.514 1.00 52.88 380 HIS A O 1
ATOM 2965 N N . SER A 1 381 ? 18.817 10.144 10.353 1.00 52.72 381 SER A N 1
ATOM 2966 C CA . SER A 1 381 ? 17.976 8.980 10.501 1.00 52.72 381 SER A CA 1
ATOM 2967 C C . SER A 1 381 ? 17.863 8.312 9.147 1.00 52.72 381 SER A C 1
ATOM 2969 O O . SER A 1 381 ? 17.225 8.821 8.246 1.00 52.72 381 SER A O 1
ATOM 2971 N N . ASN A 1 382 ? 18.420 7.126 8.983 1.00 54.22 382 ASN A N 1
ATOM 2972 C CA . ASN A 1 382 ? 18.177 6.302 7.809 1.00 54.22 382 ASN A CA 1
ATOM 2973 C C . ASN A 1 382 ? 16.676 5.971 7.635 1.00 54.22 382 ASN A C 1
ATOM 2975 O O . ASN A 1 382 ? 16.304 5.368 6.638 1.00 54.22 382 ASN A O 1
ATOM 2979 N N . VAL A 1 383 ? 15.779 6.372 8.546 1.00 54.31 383 VAL A N 1
ATOM 2980 C CA . VAL A 1 383 ? 14.341 6.055 8.545 1.00 54.31 383 VAL A CA 1
ATOM 2981 C C . VAL A 1 383 ? 13.478 6.869 7.567 1.00 54.31 383 VAL A C 1
ATOM 2983 O O . VAL A 1 383 ? 12.259 6.757 7.632 1.00 54.31 383 VAL A O 1
ATOM 2986 N N . HIS A 1 384 ? 14.066 7.638 6.641 1.00 57.12 384 HIS A N 1
ATOM 2987 C CA . HIS A 1 384 ? 13.364 8.517 5.676 1.00 57.12 384 HIS A CA 1
ATOM 2988 C C . HIS A 1 384 ? 12.585 7.811 4.549 1.00 57.12 384 HIS A C 1
ATOM 2990 O O . HIS A 1 384 ? 12.536 8.283 3.403 1.00 57.12 384 HIS A O 1
ATOM 2996 N N . GLU A 1 385 ? 12.034 6.643 4.849 1.00 64.88 385 GLU A N 1
ATOM 2997 C CA . GLU A 1 385 ? 11.412 5.735 3.904 1.00 64.88 385 GLU A CA 1
ATOM 2998 C C . GLU A 1 385 ? 10.013 5.330 4.374 1.00 64.88 385 GLU A C 1
ATOM 3000 O O . GLU A 1 385 ? 9.774 4.170 4.719 1.00 64.88 385 GLU A O 1
ATOM 3005 N N . LYS A 1 386 ? 9.092 6.302 4.406 1.00 70.19 386 LYS A N 1
ATOM 3006 C CA . LYS A 1 386 ? 7.764 6.144 5.020 1.00 70.19 386 LYS A CA 1
ATOM 3007 C C . LYS A 1 386 ? 7.875 5.757 6.496 1.00 70.19 386 LYS A C 1
ATOM 3009 O O . LYS A 1 386 ? 7.212 4.847 6.988 1.00 70.19 386 LYS A O 1
ATOM 3014 N N . GLY A 1 387 ? 8.749 6.452 7.218 1.00 76.88 387 GLY A N 1
ATOM 3015 C CA . GLY A 1 387 ? 8.856 6.355 8.672 1.00 76.88 387 GLY A CA 1
ATOM 3016 C C . GLY A 1 387 ? 7.792 7.165 9.416 1.00 76.88 387 GLY A C 1
ATOM 3017 O O . GLY A 1 387 ? 7.967 7.420 10.595 1.00 76.88 387 GLY A O 1
ATOM 3018 N N . PHE A 1 388 ? 6.730 7.624 8.762 1.00 84.69 388 PHE A N 1
ATOM 3019 C CA . PHE A 1 388 ? 5.754 8.564 9.312 1.00 84.69 388 PHE A CA 1
ATOM 3020 C C . PHE A 1 388 ? 4.365 8.197 8.815 1.00 84.69 388 PHE A C 1
ATOM 3022 O O . PHE A 1 388 ? 4.216 7.879 7.636 1.00 84.69 388 PHE A O 1
ATOM 3029 N N . ASP A 1 389 ? 3.379 8.241 9.700 1.00 91.12 389 ASP A N 1
ATOM 3030 C CA . ASP A 1 389 ? 2.001 7.895 9.380 1.00 91.12 389 ASP A CA 1
ATOM 3031 C C . ASP A 1 389 ? 1.034 8.721 10.227 1.00 91.12 389 ASP A C 1
ATOM 3033 O O . ASP A 1 389 ? 1.276 8.961 11.417 1.00 91.12 389 ASP A O 1
ATOM 3037 N N . VAL A 1 390 ? -0.071 9.134 9.613 1.00 92.25 390 VAL A N 1
ATOM 3038 C CA . VAL A 1 390 ? -1.201 9.746 10.314 1.00 92.25 390 VAL A CA 1
ATOM 3039 C C . VAL A 1 390 ? -2.376 8.795 10.193 1.00 92.25 390 VAL A C 1
ATOM 3041 O O . VAL A 1 390 ? -3.103 8.783 9.205 1.00 92.25 390 VAL A O 1
ATOM 3044 N N . SER A 1 391 ? -2.546 7.971 11.221 1.00 91.56 391 SER A N 1
ATOM 3045 C CA . SER A 1 391 ? -3.567 6.932 11.224 1.00 91.56 391 SER A CA 1
ATOM 3046 C C . SER A 1 391 ? -4.974 7.522 11.174 1.00 91.56 391 SER A C 1
ATOM 3048 O O . SER A 1 391 ? -5.285 8.529 11.819 1.00 91.56 391 SER A O 1
ATOM 3050 N N . VAL A 1 392 ? -5.884 6.786 10.539 1.00 87.88 392 VAL A N 1
ATOM 3051 C CA . VAL A 1 392 ? -7.332 7.049 10.611 1.00 87.88 392 VAL A CA 1
ATOM 3052 C C . VAL A 1 392 ? -7.862 6.955 12.056 1.00 87.88 392 VAL A C 1
ATOM 3054 O O . VAL A 1 392 ? -8.937 7.449 12.375 1.00 87.88 392 VAL A O 1
ATOM 3057 N N . GLY A 1 393 ? -7.093 6.351 12.968 1.00 86.31 393 GLY A N 1
ATOM 3058 C CA . GLY A 1 393 ? -7.357 6.338 14.409 1.00 86.31 393 GLY A CA 1
ATOM 3059 C C . GLY A 1 393 ? -7.063 7.660 15.127 1.00 86.31 393 GLY A C 1
ATOM 3060 O O . GLY A 1 393 ? -7.224 7.721 16.344 1.00 86.31 393 GLY A O 1
ATOM 3061 N N . GLY A 1 394 ? -6.634 8.708 14.418 1.00 88.38 394 GLY A N 1
ATOM 3062 C CA . GLY A 1 394 ? -6.374 10.021 15.008 1.00 88.38 394 GLY A CA 1
ATOM 3063 C C . GLY A 1 394 ? -5.049 10.107 15.768 1.00 88.38 394 GLY A C 1
ATOM 3064 O O . GLY A 1 394 ? -4.921 10.871 16.730 1.00 88.38 394 GLY A O 1
ATOM 3065 N N . ARG A 1 395 ? -4.052 9.321 15.351 1.00 91.44 395 ARG A N 1
ATOM 3066 C CA . ARG A 1 395 ? -2.698 9.327 15.921 1.00 91.44 395 ARG A CA 1
ATOM 3067 C C . ARG A 1 395 ? -1.649 9.582 14.853 1.00 91.44 395 ARG A C 1
ATOM 3069 O O . ARG A 1 395 ? -1.762 9.063 13.745 1.00 91.44 395 ARG A O 1
ATOM 3076 N N . ILE A 1 396 ? -0.610 10.311 15.240 1.00 91.94 396 ILE A N 1
ATOM 3077 C CA . ILE A 1 396 ? 0.604 10.521 14.456 1.00 91.94 396 ILE A CA 1
ATOM 3078 C C . ILE A 1 396 ? 1.659 9.563 14.996 1.00 91.94 396 ILE A C 1
ATOM 3080 O O . ILE A 1 396 ? 2.001 9.629 16.178 1.00 91.94 396 ILE A O 1
ATOM 3084 N N . ALA A 1 397 ? 2.190 8.698 14.145 1.00 90.94 397 ALA A N 1
ATOM 3085 C CA . ALA A 1 397 ? 3.294 7.818 14.487 1.00 90.94 397 ALA A CA 1
ATOM 3086 C C . ALA A 1 397 ? 4.524 8.192 13.662 1.00 90.94 397 ALA A C 1
ATOM 3088 O O . ALA A 1 397 ? 4.418 8.509 12.476 1.00 90.94 397 ALA A O 1
ATOM 3089 N N . TRP A 1 398 ? 5.703 8.151 14.278 1.00 87.19 398 TRP A N 1
ATOM 3090 C CA . TRP A 1 398 ? 6.952 8.284 13.541 1.00 87.19 398 TRP A CA 1
ATOM 3091 C C . TRP A 1 398 ? 8.019 7.330 14.060 1.00 87.19 398 TRP A C 1
ATOM 3093 O O . TRP A 1 398 ? 8.224 7.159 15.261 1.00 87.19 398 TRP A O 1
ATOM 3103 N N . LEU A 1 399 ? 8.711 6.717 13.117 1.00 85.38 399 LEU A N 1
ATOM 3104 C CA . LEU A 1 399 ? 9.923 5.954 13.301 1.00 85.38 399 LEU A CA 1
ATOM 3105 C C . LEU A 1 399 ? 11.088 6.939 13.478 1.00 85.38 399 LEU A C 1
ATOM 3107 O O . LEU A 1 399 ? 11.226 7.897 12.717 1.00 85.38 399 LEU A O 1
ATOM 3111 N N . TYR A 1 400 ? 11.929 6.707 14.477 1.00 83.62 400 TYR A N 1
ATOM 3112 C CA . TYR A 1 400 ? 13.162 7.455 14.711 1.00 83.62 400 TYR A CA 1
ATOM 3113 C C . TYR A 1 400 ? 14.375 6.528 14.640 1.00 83.62 400 TYR A C 1
ATOM 3115 O O . TYR A 1 400 ? 14.242 5.318 14.802 1.00 83.62 400 TYR A O 1
ATOM 3123 N N . GLU A 1 401 ? 15.565 7.105 14.466 1.00 81.62 401 GLU A N 1
ATOM 3124 C CA . GLU A 1 401 ? 16.856 6.451 14.711 1.00 81.62 401 GLU A CA 1
ATOM 3125 C C . GLU A 1 401 ? 17.683 7.362 15.612 1.00 81.62 401 GLU A C 1
ATOM 3127 O O . GLU A 1 401 ? 18.106 8.439 15.193 1.00 81.62 401 GLU A O 1
ATOM 3132 N N . GLY A 1 402 ? 17.860 6.959 16.867 1.00 82.38 402 GLY A N 1
ATOM 3133 C CA . GLY A 1 402 ? 18.502 7.788 17.881 1.00 82.38 402 GLY A CA 1
ATOM 3134 C C . GLY A 1 402 ? 17.699 9.032 18.303 1.00 82.38 402 GLY A C 1
ATOM 3135 O O . GLY A 1 402 ? 17.417 9.948 17.527 1.00 82.38 402 GLY A O 1
ATOM 3136 N N . LEU A 1 403 ? 17.417 9.123 19.597 1.00 85.06 403 LEU A N 1
ATOM 3137 C CA . LEU A 1 403 ? 16.835 10.295 20.245 1.00 85.06 403 LEU A CA 1
ATOM 3138 C C . LEU A 1 403 ? 17.899 11.132 20.962 1.00 85.06 403 LEU A C 1
ATOM 3140 O O . LEU A 1 403 ? 18.916 10.623 21.443 1.00 85.06 403 LEU A O 1
ATOM 3144 N N . ASP A 1 404 ? 17.669 12.441 21.025 1.00 85.12 404 ASP A N 1
ATOM 3145 C CA . ASP A 1 404 ? 18.434 13.357 21.863 1.00 85.12 404 ASP A CA 1
ATOM 3146 C C . ASP A 1 404 ? 18.359 12.883 23.317 1.00 85.12 404 ASP A C 1
ATOM 3148 O O . ASP A 1 404 ? 17.282 12.570 23.817 1.00 85.12 404 ASP A O 1
ATOM 3152 N N . ALA A 1 405 ? 19.499 12.818 24.005 1.00 84.81 405 ALA A N 1
ATOM 3153 C CA . ALA A 1 405 ? 19.571 12.186 25.320 1.00 84.81 405 ALA A CA 1
ATOM 3154 C C . ALA A 1 405 ? 18.745 12.934 26.375 1.00 84.81 405 ALA A C 1
ATOM 3156 O O . ALA A 1 405 ? 18.083 12.300 27.195 1.00 84.81 405 ALA A O 1
ATOM 3157 N N . GLY A 1 406 ? 18.748 14.272 26.324 1.00 84.06 406 GLY A N 1
ATOM 3158 C CA . GLY A 1 406 ? 17.934 15.097 27.214 1.00 84.06 406 GLY A CA 1
ATOM 3159 C C . GLY A 1 406 ? 16.445 14.892 26.952 1.00 84.06 406 GLY A C 1
ATOM 3160 O O . GLY A 1 406 ? 15.691 14.592 27.874 1.00 84.06 406 GLY A O 1
ATOM 3161 N N . TRP A 1 407 ? 16.035 14.966 25.682 1.00 85.88 407 TRP A N 1
ATOM 3162 C CA . TRP A 1 407 ? 14.645 14.725 25.293 1.00 85.88 407 TRP A CA 1
ATOM 3163 C C . TRP A 1 407 ? 14.167 13.311 25.654 1.00 85.88 407 TRP A C 1
ATOM 3165 O O . TRP A 1 407 ? 13.086 13.155 26.220 1.00 85.88 407 TRP A O 1
ATOM 3175 N N . ALA A 1 408 ? 14.980 12.289 25.380 1.00 87.56 408 ALA A N 1
ATOM 3176 C CA . ALA A 1 408 ? 14.690 10.894 25.698 1.00 87.56 408 ALA A CA 1
ATOM 3177 C C . ALA A 1 408 ? 14.508 10.675 27.206 1.00 87.56 408 ALA A C 1
ATOM 3179 O O . ALA A 1 408 ? 13.577 9.982 27.612 1.00 87.56 408 ALA A O 1
ATOM 3180 N N . ALA A 1 409 ? 15.355 11.296 28.036 1.00 86.44 409 ALA A N 1
ATOM 3181 C CA . ALA A 1 409 ? 15.246 11.220 29.490 1.00 86.44 409 ALA A CA 1
ATOM 3182 C C . ALA A 1 409 ? 13.960 11.887 30.004 1.00 86.44 409 ALA A C 1
ATOM 3184 O O . ALA A 1 409 ? 13.222 11.271 30.775 1.00 86.44 409 ALA A O 1
ATOM 3185 N N . THR A 1 410 ? 13.651 13.102 29.533 1.00 88.31 410 THR A N 1
ATOM 3186 C CA . THR A 1 410 ? 12.420 13.831 29.896 1.00 88.31 410 THR A CA 1
ATOM 3187 C C . THR A 1 410 ? 11.165 13.041 29.532 1.00 88.31 410 THR A C 1
ATOM 3189 O O . THR A 1 410 ? 10.220 12.972 30.317 1.00 88.31 410 THR A O 1
ATOM 3192 N N . ASN A 1 411 ? 11.176 12.392 28.367 1.00 88.38 411 ASN A N 1
ATOM 3193 C CA . ASN A 1 411 ? 10.028 11.669 27.823 1.00 88.38 411 ASN A CA 1
ATOM 3194 C C . ASN A 1 411 ? 10.059 10.159 28.109 1.00 88.38 411 ASN A C 1
ATOM 3196 O O . ASN A 1 411 ? 9.282 9.408 27.523 1.00 88.38 411 ASN A O 1
ATOM 3200 N N . LYS A 1 412 ? 10.931 9.714 29.027 1.00 89.44 412 LYS A N 1
ATOM 3201 C CA . LYS A 1 412 ? 11.020 8.324 29.511 1.00 89.44 412 LYS A CA 1
ATOM 3202 C C . LYS A 1 412 ? 11.155 7.282 28.388 1.00 89.44 412 LYS A C 1
ATOM 3204 O O . LYS A 1 412 ? 10.594 6.192 28.486 1.00 89.44 412 LYS A O 1
ATOM 3209 N N . ALA A 1 413 ? 11.892 7.610 27.328 1.00 87.56 413 ALA A N 1
ATOM 3210 C CA . ALA A 1 413 ? 12.191 6.666 26.255 1.00 87.56 413 ALA A CA 1
ATOM 3211 C C . ALA A 1 413 ? 13.067 5.501 26.759 1.00 87.56 413 ALA A C 1
ATOM 3213 O O . ALA A 1 413 ? 13.703 5.592 27.816 1.00 87.56 413 ALA A O 1
ATOM 3214 N N . ALA A 1 414 ? 13.135 4.408 25.991 1.00 84.62 414 ALA A N 1
ATOM 3215 C CA . ALA A 1 414 ? 14.015 3.287 26.315 1.00 84.62 414 ALA A CA 1
ATOM 3216 C C . ALA A 1 414 ? 15.487 3.730 26.425 1.00 84.62 414 ALA A C 1
ATOM 3218 O O . ALA A 1 414 ? 15.941 4.644 25.734 1.00 84.62 414 ALA A O 1
ATOM 3219 N N . LYS A 1 415 ? 16.259 3.069 27.299 1.00 83.38 415 LYS A N 1
ATOM 3220 C CA . LYS A 1 415 ? 17.653 3.455 27.605 1.00 83.38 415 LYS A CA 1
ATOM 3221 C C . LYS A 1 415 ? 18.543 3.511 26.360 1.00 83.38 415 LYS A C 1
ATOM 3223 O O . LYS A 1 415 ? 19.419 4.365 26.253 1.00 83.38 415 LYS A O 1
ATOM 3228 N N . ASP A 1 416 ? 18.329 2.591 25.432 1.00 85.94 416 ASP A N 1
ATOM 3229 C CA . ASP A 1 416 ? 19.072 2.444 24.186 1.00 85.94 416 ASP A CA 1
ATOM 3230 C C . ASP A 1 416 ? 18.513 3.290 23.033 1.00 85.94 416 ASP A C 1
ATOM 3232 O O . ASP A 1 416 ? 19.187 3.420 22.011 1.00 85.94 416 ASP A O 1
ATOM 3236 N N . ALA A 1 417 ? 17.365 3.954 23.214 1.00 86.25 417 ALA A N 1
ATOM 3237 C CA . ALA A 1 417 ? 16.739 4.801 22.199 1.00 86.25 417 ALA A CA 1
ATOM 3238 C C . ALA A 1 417 ? 17.610 5.992 21.765 1.00 86.25 417 ALA A C 1
ATOM 3240 O O . ALA A 1 417 ? 17.350 6.592 20.731 1.00 86.25 417 ALA A O 1
ATOM 3241 N N . THR A 1 418 ? 18.652 6.344 22.525 1.00 86.31 418 THR A N 1
ATOM 3242 C CA . THR A 1 418 ? 19.585 7.445 22.210 1.00 86.31 418 THR A CA 1
ATOM 3243 C C . THR A 1 418 ? 20.726 7.050 21.268 1.00 86.31 418 THR A C 1
ATOM 3245 O O . THR A 1 418 ? 21.514 7.903 20.833 1.00 86.31 418 THR A O 1
ATOM 3248 N N . ARG A 1 419 ? 20.850 5.754 20.964 1.00 82.62 419 ARG A N 1
ATOM 3249 C CA . ARG A 1 419 ? 21.895 5.226 20.092 1.00 82.62 419 ARG A CA 1
ATOM 3250 C C . ARG A 1 419 ? 21.533 5.449 18.625 1.00 82.62 419 ARG A C 1
ATOM 3252 O O . ARG A 1 419 ? 20.418 5.165 18.209 1.00 82.62 419 ARG A O 1
ATOM 3259 N N . GLY A 1 420 ? 22.498 5.921 17.837 1.00 75.19 420 GLY A N 1
ATOM 3260 C CA . GLY A 1 420 ? 22.298 6.271 16.422 1.00 75.19 420 GLY A CA 1
ATOM 3261 C C . GLY A 1 420 ? 22.168 5.086 15.461 1.00 75.19 420 GLY A C 1
ATOM 3262 O O . GLY A 1 420 ? 22.116 5.298 14.262 1.00 75.19 420 GLY A O 1
ATOM 3263 N N . ASP A 1 421 ? 22.165 3.857 15.973 1.00 75.06 421 ASP A N 1
ATOM 3264 C CA . ASP A 1 421 ? 21.988 2.609 15.225 1.00 75.06 421 ASP A CA 1
ATOM 3265 C C . ASP A 1 421 ? 20.739 1.832 15.677 1.00 75.06 421 ASP A C 1
ATOM 3267 O O . ASP A 1 421 ? 20.517 0.694 15.261 1.00 75.06 421 ASP A O 1
ATOM 3271 N N . VAL A 1 422 ? 19.957 2.412 16.590 1.00 79.19 422 VAL A N 1
ATOM 3272 C CA . VAL A 1 422 ? 18.739 1.826 17.142 1.00 79.19 422 VAL A CA 1
ATOM 3273 C C . VAL A 1 422 ? 17.559 2.661 16.680 1.00 79.19 422 VAL A C 1
ATOM 3275 O O . VAL A 1 422 ? 17.580 3.892 16.750 1.00 79.19 422 VAL A O 1
ATOM 3278 N N . ARG A 1 423 ? 16.514 1.971 16.233 1.00 84.94 423 ARG A N 1
ATOM 3279 C CA . ARG A 1 423 ? 15.277 2.584 15.764 1.00 84.94 423 ARG A CA 1
ATOM 3280 C C . ARG A 1 423 ? 14.141 2.282 16.722 1.00 84.94 423 ARG A C 1
ATOM 3282 O O . ARG A 1 423 ? 14.188 1.268 17.404 1.00 84.94 423 ARG A O 1
ATOM 3289 N N . GLY A 1 424 ? 13.127 3.132 16.766 1.00 87.69 424 GLY A N 1
ATOM 3290 C CA . GLY A 1 424 ? 11.913 2.922 17.558 1.00 87.69 424 GLY A CA 1
ATOM 3291 C C . GLY A 1 424 ? 10.778 3.792 17.036 1.00 87.69 424 GLY A C 1
ATOM 3292 O O . GLY A 1 424 ? 10.987 4.589 16.126 1.00 87.69 424 GLY A O 1
ATOM 3293 N N . VAL A 1 425 ? 9.572 3.633 17.575 1.00 90.62 425 VAL A N 1
ATOM 3294 C CA . VAL A 1 425 ? 8.391 4.369 17.096 1.00 90.62 425 VAL A CA 1
ATOM 3295 C C . VAL A 1 425 ? 7.861 5.238 18.212 1.00 90.62 425 VAL A C 1
ATOM 3297 O O . VAL A 1 425 ? 7.539 4.725 19.271 1.00 90.62 425 VAL A O 1
ATOM 3300 N N . ALA A 1 426 ? 7.719 6.531 17.987 1.00 91.50 426 ALA A N 1
ATOM 3301 C CA . ALA A 1 426 ? 7.030 7.412 18.914 1.00 91.50 426 ALA A CA 1
ATOM 3302 C C . ALA A 1 426 ? 5.635 7.749 18.376 1.00 91.50 426 ALA A C 1
ATOM 3304 O O . ALA A 1 426 ? 5.387 7.695 17.169 1.00 91.50 426 ALA A O 1
ATOM 3305 N N . VAL A 1 427 ? 4.707 8.046 19.287 1.00 92.75 427 VAL A N 1
ATOM 3306 C CA . VAL A 1 427 ? 3.291 8.252 18.961 1.00 92.75 427 VAL A CA 1
ATOM 3307 C C . VAL A 1 427 ? 2.761 9.491 19.666 1.00 92.75 427 VAL A C 1
ATOM 3309 O O . VAL A 1 427 ? 2.978 9.687 20.865 1.00 92.75 427 VAL A O 1
ATOM 3312 N N . ARG A 1 428 ? 2.032 10.314 18.915 1.00 91.00 428 ARG A N 1
ATOM 3313 C CA . ARG A 1 428 ? 1.345 11.526 19.364 1.00 91.00 428 ARG A CA 1
ATOM 3314 C C . ARG A 1 428 ? -0.137 11.478 18.995 1.00 91.00 428 ARG A C 1
ATOM 3316 O O . ARG A 1 428 ? -0.539 10.787 18.061 1.00 91.00 428 ARG A O 1
ATOM 3323 N N . SER A 1 429 ? -0.944 12.254 19.708 1.00 89.69 429 SER A N 1
ATOM 3324 C CA . SER A 1 429 ? -2.266 12.655 19.211 1.00 89.69 429 SER A CA 1
ATOM 3325 C C . SER A 1 429 ? -2.129 13.589 18.000 1.00 89.69 429 SER A C 1
ATOM 3327 O O . SER A 1 429 ? -1.082 14.216 17.818 1.00 89.69 429 SER A O 1
ATOM 3329 N N . MET A 1 430 ? -3.192 13.740 17.204 1.00 88.31 430 MET A N 1
ATOM 3330 C CA . MET A 1 430 ? -3.208 14.720 16.104 1.00 88.31 430 MET A CA 1
ATOM 3331 C C . MET A 1 430 ? -3.015 16.170 16.570 1.00 88.31 430 MET A C 1
ATOM 3333 O O . MET A 1 430 ? -2.481 16.977 15.818 1.00 88.31 430 MET A O 1
ATOM 3337 N N . ASP A 1 431 ? -3.355 16.496 17.820 1.00 86.12 431 ASP A N 1
ATOM 3338 C CA . ASP A 1 431 ? -3.149 17.829 18.404 1.00 86.12 431 ASP A CA 1
ATOM 3339 C C . ASP A 1 431 ? -1.787 18.017 19.083 1.00 86.12 431 ASP A C 1
ATOM 3341 O O . ASP A 1 431 ? -1.519 19.049 19.703 1.00 86.12 431 ASP A O 1
ATOM 3345 N N . GLY A 1 432 ? -0.886 17.054 18.889 1.00 83.81 432 GLY A N 1
ATOM 3346 C CA . GLY A 1 432 ? 0.529 17.180 19.206 1.00 83.81 432 GLY A CA 1
ATOM 3347 C C . GLY A 1 432 ? 0.934 16.481 20.493 1.00 83.81 432 GLY A C 1
ATOM 3348 O O . GLY A 1 432 ? 2.108 16.162 20.613 1.00 83.81 432 GLY A O 1
ATOM 3349 N N . LYS A 1 433 ? 0.007 16.157 21.405 1.00 87.81 433 LYS A N 1
ATOM 3350 C CA . LYS A 1 433 ? 0.324 15.518 22.696 1.00 87.81 433 LYS A CA 1
ATOM 3351 C C . LYS A 1 433 ? 1.122 14.222 22.533 1.00 87.81 433 LYS A C 1
ATOM 3353 O O . LYS A 1 433 ? 0.620 13.296 21.892 1.00 87.81 433 LYS A O 1
ATOM 3358 N N . LEU A 1 434 ? 2.309 14.122 23.140 1.00 90.00 434 LEU A N 1
ATOM 3359 C CA . LEU A 1 434 ? 3.090 12.874 23.184 1.00 90.00 434 LEU A CA 1
ATOM 3360 C C . LEU A 1 434 ? 2.373 11.799 24.010 1.00 90.00 434 LEU A C 1
ATOM 3362 O O . LEU A 1 434 ? 2.105 11.989 25.194 1.00 90.00 434 LEU A O 1
ATOM 3366 N N . LEU A 1 435 ? 2.090 10.653 23.386 1.00 91.00 435 LEU A N 1
ATOM 3367 C CA . LEU A 1 435 ? 1.522 9.479 24.056 1.00 91.00 435 LEU A CA 1
ATOM 3368 C C . LEU A 1 435 ? 2.627 8.527 24.521 1.00 91.00 435 LEU A C 1
ATOM 3370 O O . LEU A 1 435 ? 2.584 8.013 25.634 1.00 91.00 435 LEU A O 1
ATOM 3374 N N . THR A 1 436 ? 3.639 8.318 23.679 1.00 92.38 436 THR A N 1
ATOM 3375 C CA . THR A 1 436 ? 4.856 7.586 24.037 1.00 92.38 436 THR A CA 1
ATOM 3376 C C . THR A 1 436 ? 6.022 8.021 23.157 1.00 92.38 436 THR A C 1
ATOM 3378 O O . THR A 1 436 ? 5.845 8.315 21.974 1.00 92.38 436 THR A O 1
ATOM 3381 N N . ALA A 1 437 ? 7.223 8.027 23.731 1.00 90.62 437 ALA A N 1
ATOM 3382 C CA . ALA A 1 437 ? 8.470 8.187 22.993 1.00 90.62 437 ALA A CA 1
ATOM 3383 C C . ALA A 1 437 ? 8.981 6.871 22.382 1.00 90.62 437 ALA A C 1
ATOM 3385 O O . ALA A 1 437 ? 9.885 6.916 21.558 1.00 90.62 437 ALA A O 1
ATOM 3386 N N . ASP A 1 438 ? 8.442 5.719 22.794 1.00 90.06 438 ASP A N 1
ATOM 3387 C CA . ASP A 1 438 ? 8.837 4.403 22.287 1.00 90.06 438 ASP A CA 1
ATOM 3388 C C . ASP A 1 438 ? 7.690 3.386 22.447 1.00 90.06 438 ASP A C 1
ATOM 3390 O O . ASP A 1 438 ? 7.387 2.890 23.533 1.00 90.06 438 ASP A O 1
ATOM 3394 N N . ALA A 1 439 ? 6.988 3.120 21.353 1.00 92.25 439 ALA A N 1
ATOM 3395 C CA . ALA A 1 439 ? 5.776 2.325 21.297 1.00 92.25 439 ALA A CA 1
ATOM 3396 C C . ALA A 1 439 ? 6.053 0.835 21.144 1.00 92.25 439 ALA A C 1
ATOM 3398 O O . ALA A 1 439 ? 5.248 0.036 21.604 1.00 92.25 439 ALA A O 1
ATOM 3399 N N . ILE A 1 440 ? 7.155 0.439 20.508 1.00 89.94 440 ILE A N 1
ATOM 3400 C CA . ILE A 1 440 ? 7.443 -0.971 20.182 1.00 89.94 440 ILE A CA 1
ATOM 3401 C C . ILE A 1 440 ? 8.805 -1.439 20.705 1.00 89.94 440 ILE A C 1
ATOM 3403 O O . ILE A 1 440 ? 9.234 -2.550 20.396 1.00 89.94 440 ILE A O 1
ATOM 3407 N N . GLY A 1 441 ? 9.466 -0.612 21.513 1.00 86.06 441 GLY A N 1
ATOM 3408 C CA . GLY A 1 441 ? 10.807 -0.860 22.010 1.00 86.06 441 GLY A CA 1
ATOM 3409 C C . GLY A 1 441 ? 11.860 -0.587 20.946 1.00 86.06 441 GLY A C 1
ATOM 3410 O O . GLY A 1 441 ? 11.778 -1.065 19.811 1.00 86.06 441 GLY A O 1
ATOM 3411 N N . ALA A 1 442 ? 12.888 0.151 21.336 1.00 79.00 442 ALA A N 1
ATOM 3412 C CA . ALA A 1 442 ? 13.998 0.471 20.468 1.00 79.00 442 ALA A CA 1
ATOM 3413 C C . ALA A 1 442 ? 14.792 -0.806 20.087 1.00 79.00 442 ALA A C 1
ATOM 3415 O O . ALA A 1 442 ? 15.163 -1.605 20.945 1.00 79.00 442 ALA A O 1
ATOM 3416 N N . ALA A 1 443 ? 15.040 -1.038 18.793 1.00 76.75 443 ALA A N 1
ATOM 3417 C CA . ALA A 1 443 ? 15.849 -2.163 18.318 1.00 76.75 443 ALA A CA 1
ATOM 3418 C C . ALA A 1 443 ? 16.609 -1.844 17.020 1.00 76.75 443 ALA A C 1
ATOM 3420 O O . ALA A 1 443 ? 16.209 -0.997 16.223 1.00 76.75 443 ALA A O 1
ATOM 3421 N N . ARG A 1 444 ? 17.704 -2.579 16.775 1.00 76.38 444 ARG A N 1
ATOM 3422 C CA . ARG A 1 444 ? 18.496 -2.477 15.530 1.00 76.38 444 ARG A CA 1
ATOM 3423 C C . ARG A 1 444 ? 17.778 -3.038 14.299 1.00 76.38 444 ARG A C 1
ATOM 3425 O O . ARG A 1 444 ? 18.067 -2.633 13.182 1.00 76.38 444 ARG A O 1
ATOM 3432 N N . ASN A 1 445 ? 16.873 -4.000 14.494 1.00 74.06 445 ASN A N 1
ATOM 3433 C CA . ASN A 1 445 ? 16.269 -4.752 13.389 1.00 74.06 445 ASN A CA 1
ATOM 3434 C C . ASN A 1 445 ? 14.981 -4.131 12.848 1.00 74.06 445 ASN A C 1
ATOM 3436 O O . ASN A 1 445 ? 14.417 -4.665 11.895 1.00 74.06 445 ASN A O 1
ATOM 3440 N N . TRP A 1 446 ? 14.505 -3.023 13.416 1.00 78.06 446 TRP A N 1
ATOM 3441 C CA . TRP A 1 446 ? 13.410 -2.291 12.792 1.00 78.06 446 TRP A CA 1
ATOM 3442 C C . TRP A 1 446 ? 13.910 -1.678 11.486 1.00 78.06 446 TRP A C 1
ATOM 3444 O O . TRP A 1 446 ? 14.902 -0.959 11.457 1.00 78.06 446 TRP A O 1
ATOM 3454 N N . GLY A 1 447 ? 13.274 -2.061 10.390 1.00 72.31 447 GLY A N 1
ATOM 3455 C CA . GLY A 1 447 ? 13.447 -1.492 9.064 1.00 72.31 447 GLY A CA 1
ATOM 3456 C C . GLY A 1 447 ? 12.574 -0.251 8.910 1.00 72.31 447 GLY A C 1
ATOM 3457 O O . GLY A 1 447 ? 12.547 0.601 9.792 1.00 72.31 447 GLY A O 1
ATOM 3458 N N . HIS A 1 448 ? 11.868 -0.151 7.786 1.00 77.69 448 HIS A N 1
ATOM 3459 C CA . HIS A 1 448 ? 11.175 1.064 7.342 1.00 77.69 448 HIS A CA 1
ATOM 3460 C C . HIS A 1 448 ? 9.679 0.824 7.132 1.00 77.69 448 HIS A C 1
ATOM 3462 O O . HIS A 1 448 ? 9.168 -0.234 7.503 1.00 77.69 448 HIS A O 1
ATOM 3468 N N . GLY A 1 449 ? 8.982 1.800 6.537 1.00 81.00 449 GLY A N 1
ATOM 3469 C CA . GLY A 1 449 ? 7.563 1.698 6.210 1.00 81.00 449 GLY A CA 1
ATOM 3470 C C . GLY A 1 449 ? 6.731 1.430 7.454 1.00 81.00 449 GLY A C 1
ATOM 3471 O O . GLY A 1 449 ? 6.145 0.367 7.567 1.00 81.00 449 GLY A O 1
ATOM 3472 N N . MET A 1 450 ? 6.744 2.333 8.426 1.00 88.62 450 MET A N 1
ATOM 3473 C CA . MET A 1 450 ? 5.888 2.192 9.602 1.00 88.62 450 MET A CA 1
ATOM 3474 C C . MET A 1 450 ? 4.487 2.729 9.266 1.00 88.62 450 MET A C 1
ATOM 3476 O O . MET A 1 450 ? 4.356 3.765 8.608 1.00 88.62 450 MET A O 1
ATOM 3480 N N . ARG A 1 451 ? 3.449 1.997 9.682 1.00 92.94 451 ARG A N 1
ATOM 3481 C CA . ARG A 1 451 ? 2.030 2.338 9.499 1.00 92.94 451 ARG A CA 1
ATOM 3482 C C . ARG A 1 451 ? 1.230 2.010 10.752 1.00 92.94 451 ARG A C 1
ATOM 3484 O O . ARG A 1 451 ? 1.611 1.119 11.511 1.00 92.94 451 ARG A O 1
ATOM 3491 N N . MET A 1 452 ? 0.121 2.702 10.964 1.00 93.69 452 MET A N 1
ATOM 3492 C CA . MET A 1 452 ? -0.761 2.499 12.102 1.00 93.69 452 MET A CA 1
ATOM 3493 C C . MET A 1 452 ? -2.224 2.456 11.652 1.00 93.69 452 MET A C 1
ATOM 3495 O O . MET A 1 452 ? -2.715 3.358 10.980 1.00 93.69 452 MET A O 1
ATOM 3499 N N . ASP A 1 453 ? -2.945 1.411 12.061 1.00 93.62 453 ASP A N 1
ATOM 3500 C CA . ASP A 1 453 ? -4.379 1.312 11.775 1.00 93.62 453 ASP A CA 1
ATOM 3501 C C . ASP A 1 453 ? -5.240 2.051 12.813 1.00 93.62 453 ASP A C 1
ATOM 3503 O O . ASP A 1 453 ? -4.756 2.560 13.829 1.00 93.62 453 ASP A O 1
ATOM 3507 N N . ARG A 1 454 ? -6.554 2.108 12.562 1.00 90.38 454 ARG A N 1
ATOM 3508 C CA . ARG A 1 454 ? -7.530 2.750 13.456 1.00 90.38 454 ARG A CA 1
ATOM 3509 C C . ARG A 1 454 ? -7.455 2.250 14.898 1.00 90.38 454 ARG A C 1
ATOM 3511 O O . ARG A 1 454 ? -7.630 3.041 15.826 1.00 90.38 454 ARG A O 1
ATOM 3518 N N . ASP A 1 455 ? -7.205 0.960 15.085 1.00 88.88 455 ASP A N 1
ATOM 3519 C CA . ASP A 1 455 ? -7.208 0.322 16.400 1.00 88.88 455 ASP A CA 1
ATOM 3520 C C . ASP A 1 455 ? -5.880 0.541 17.150 1.00 88.88 455 ASP A C 1
ATOM 3522 O O . ASP A 1 455 ? -5.691 0.054 18.269 1.00 88.88 455 ASP A O 1
ATOM 3526 N N . GLY A 1 456 ? -4.954 1.305 16.557 1.00 91.06 456 GLY A N 1
ATOM 3527 C CA . GLY A 1 456 ? -3.639 1.599 17.114 1.00 91.06 456 GLY A CA 1
ATOM 3528 C C . GLY A 1 456 ? -2.658 0.437 16.978 1.00 91.06 456 GLY A C 1
ATOM 3529 O O . GLY A 1 456 ? -1.650 0.415 17.687 1.00 91.06 456 GLY A O 1
ATOM 3530 N N . ASN A 1 457 ? -2.932 -0.546 16.112 1.00 94.00 457 ASN A N 1
ATOM 3531 C CA . ASN A 1 457 ? -1.929 -1.551 15.782 1.00 94.00 457 ASN A CA 1
ATOM 3532 C C . ASN A 1 457 ? -0.831 -0.905 14.939 1.00 94.00 457 ASN A C 1
ATOM 3534 O O . ASN A 1 457 ? -1.125 -0.126 14.034 1.00 94.00 457 ASN A O 1
ATOM 3538 N N . ILE A 1 458 ? 0.422 -1.264 15.211 1.00 94.69 458 ILE A N 1
ATOM 3539 C CA . ILE A 1 458 ? 1.581 -0.742 14.483 1.00 94.69 458 ILE A CA 1
ATOM 3540 C C . ILE A 1 458 ? 2.111 -1.819 13.550 1.00 94.69 458 ILE A C 1
ATOM 3542 O O . ILE A 1 458 ? 2.412 -2.932 13.977 1.00 94.69 458 ILE A O 1
ATOM 3546 N N . TYR A 1 459 ? 2.264 -1.462 12.287 1.00 94.88 459 TYR A N 1
ATOM 3547 C CA . TYR A 1 459 ? 2.845 -2.278 11.240 1.00 94.88 459 TYR A CA 1
ATOM 3548 C C . TYR A 1 459 ? 4.219 -1.714 10.939 1.00 94.88 459 TYR A C 1
ATOM 3550 O O . TYR A 1 459 ? 4.371 -0.515 10.717 1.00 94.88 459 TYR A O 1
ATOM 3558 N N . ILE A 1 460 ? 5.233 -2.563 10.955 1.00 91.75 460 ILE A N 1
ATOM 3559 C CA . ILE A 1 460 ? 6.598 -2.138 10.666 1.00 91.75 460 ILE A CA 1
ATOM 3560 C C . ILE A 1 460 ? 7.343 -3.262 9.975 1.00 91.75 460 ILE A C 1
ATOM 3562 O O . ILE A 1 460 ? 7.096 -4.443 10.228 1.00 91.75 460 ILE A O 1
ATOM 3566 N N . VAL A 1 461 ? 8.264 -2.913 9.087 1.00 90.25 461 VAL A N 1
ATOM 3567 C CA . VAL A 1 461 ? 9.148 -3.913 8.507 1.00 90.25 461 VAL A CA 1
ATOM 3568 C C . VAL A 1 461 ? 10.242 -4.247 9.509 1.00 90.25 461 VAL A C 1
ATOM 3570 O O . VAL A 1 461 ? 10.977 -3.372 9.942 1.00 90.25 461 VAL A O 1
ATOM 3573 N N . ALA A 1 462 ? 10.383 -5.514 9.871 1.00 89.81 462 ALA A N 1
ATOM 3574 C CA . ALA A 1 462 ? 11.515 -6.041 10.612 1.00 89.81 462 ALA A CA 1
ATOM 3575 C C . ALA A 1 462 ? 12.554 -6.577 9.610 1.00 89.81 462 ALA A C 1
ATOM 3577 O O . ALA A 1 462 ? 12.332 -7.583 8.930 1.00 89.81 462 ALA A O 1
ATOM 3578 N N . ALA A 1 463 ? 13.678 -5.876 9.473 1.00 86.19 463 ALA A N 1
ATOM 3579 C CA . ALA A 1 463 ? 14.707 -6.169 8.483 1.00 86.19 463 ALA A CA 1
ATOM 3580 C C . ALA A 1 463 ? 15.618 -7.323 8.930 1.00 86.19 463 ALA A C 1
ATOM 3582 O O . ALA A 1 463 ? 16.066 -7.404 10.077 1.00 86.19 463 ALA A O 1
ATOM 3583 N N . GLY A 1 464 ? 15.926 -8.218 7.994 1.00 84.94 464 GLY A N 1
ATOM 3584 C CA . GLY A 1 464 ? 16.802 -9.368 8.196 1.00 84.94 464 GLY A CA 1
ATOM 3585 C C . GLY A 1 464 ? 16.203 -10.491 9.044 1.00 84.94 464 GLY A C 1
ATOM 3586 O O . GLY A 1 464 ? 16.966 -11.330 9.523 1.00 84.94 464 GLY A O 1
ATOM 3587 N N . VAL A 1 465 ? 14.885 -10.510 9.260 1.00 88.69 465 VAL A N 1
ATOM 3588 C CA . VAL A 1 465 ? 14.164 -11.559 10.005 1.00 88.69 465 VAL A CA 1
ATOM 3589 C C . VAL A 1 465 ? 12.998 -12.102 9.188 1.00 88.69 465 VAL A C 1
ATOM 3591 O O . VAL A 1 465 ? 12.384 -11.373 8.403 1.00 88.69 465 VAL A O 1
ATOM 3594 N N . MET A 1 466 ? 12.693 -13.381 9.383 1.00 92.25 466 MET A N 1
ATOM 3595 C CA . MET A 1 466 ? 11.658 -14.115 8.650 1.00 92.25 466 MET A CA 1
ATOM 3596 C C . MET A 1 466 ? 10.753 -14.892 9.611 1.00 92.25 466 MET A C 1
ATOM 3598 O O . MET A 1 466 ? 11.201 -15.236 10.708 1.00 92.25 466 MET A O 1
ATOM 3602 N N . PRO A 1 467 ? 9.507 -15.225 9.225 1.00 95.50 467 PRO A N 1
ATOM 3603 C CA . PRO A 1 467 ? 8.704 -16.188 9.971 1.00 95.50 467 PRO A CA 1
ATOM 3604 C C . PRO A 1 467 ? 9.474 -17.497 10.173 1.00 95.50 467 PRO A C 1
ATOM 3606 O O . PRO A 1 467 ? 10.183 -17.956 9.272 1.00 95.50 467 PRO A O 1
ATOM 3609 N N . ALA A 1 468 ? 9.347 -18.107 11.353 1.00 95.44 468 ALA A N 1
ATOM 3610 C CA . ALA A 1 468 ? 10.076 -19.331 11.670 1.00 95.44 468 ALA A CA 1
ATOM 3611 C C . ALA A 1 468 ? 9.828 -20.427 10.613 1.00 95.44 468 ALA A C 1
ATOM 3613 O O . ALA A 1 468 ? 8.691 -20.743 10.269 1.00 95.44 468 ALA A O 1
ATOM 3614 N N . GLY A 1 469 ? 10.911 -21.009 10.090 1.00 92.75 469 GLY A N 1
ATOM 3615 C CA . GLY A 1 469 ? 10.864 -22.060 9.068 1.00 92.75 469 GLY A CA 1
ATOM 3616 C C . GLY A 1 469 ? 10.722 -21.570 7.621 1.00 92.75 469 GLY A C 1
ATOM 3617 O O . GLY A 1 469 ? 10.931 -22.364 6.701 1.00 92.75 469 GLY A O 1
ATOM 3618 N N . GLN A 1 470 ? 10.441 -20.285 7.384 1.00 93.12 470 GLN A N 1
ATOM 3619 C CA . GLN A 1 470 ? 10.359 -19.734 6.033 1.00 93.12 470 GLN A CA 1
ATOM 3620 C C . GLN A 1 470 ? 11.759 -19.527 5.432 1.00 93.12 470 GLN A C 1
ATOM 3622 O O . GLN A 1 470 ? 12.574 -18.773 5.954 1.00 93.12 470 GLN A O 1
ATOM 3627 N N . LYS A 1 471 ? 12.033 -20.186 4.297 1.00 90.50 471 LYS A N 1
ATOM 3628 C CA . LYS A 1 471 ? 13.348 -20.161 3.618 1.00 90.50 471 LYS A CA 1
ATOM 3629 C C . LYS A 1 471 ? 13.400 -19.297 2.356 1.00 90.50 471 LYS A C 1
ATOM 3631 O O . LYS A 1 471 ? 14.484 -19.023 1.847 1.00 90.50 471 LYS A O 1
ATOM 3636 N N . LYS A 1 472 ? 12.244 -18.891 1.829 1.00 91.12 472 LYS A N 1
ATOM 3637 C CA . LYS A 1 472 ? 12.101 -18.131 0.578 1.00 91.12 472 LYS A CA 1
ATOM 3638 C C . LYS A 1 472 ? 11.224 -16.911 0.815 1.00 91.12 472 LYS A C 1
ATOM 3640 O O . LYS A 1 472 ? 10.373 -16.939 1.704 1.00 91.12 472 LYS A O 1
ATOM 3645 N N . LEU A 1 473 ? 11.427 -15.855 0.031 1.00 90.38 473 LEU A N 1
ATOM 3646 C CA . LEU A 1 473 ? 10.475 -14.746 0.013 1.00 90.38 473 LEU A CA 1
ATOM 3647 C C . LEU A 1 473 ? 9.114 -15.257 -0.452 1.00 90.38 473 LEU A C 1
ATOM 3649 O O . LEU A 1 473 ? 9.032 -16.141 -1.309 1.00 90.38 473 LEU A O 1
ATOM 3653 N N . ASP A 1 474 ? 8.058 -14.683 0.111 1.00 92.50 474 ASP A N 1
ATOM 3654 C CA . ASP A 1 474 ? 6.702 -15.016 -0.303 1.00 92.50 474 ASP A CA 1
ATOM 3655 C C . ASP A 1 474 ? 6.527 -14.865 -1.829 1.00 92.50 474 ASP A C 1
ATOM 3657 O O . ASP A 1 474 ? 6.978 -13.888 -2.440 1.00 92.50 474 ASP A O 1
ATOM 3661 N N . GLY A 1 475 ? 5.910 -15.882 -2.436 1.00 92.12 475 GLY A N 1
ATOM 3662 C CA . GLY A 1 475 ? 5.656 -15.963 -3.872 1.00 92.12 475 GLY A CA 1
ATOM 3663 C C . GLY A 1 475 ? 6.819 -16.465 -4.739 1.00 92.12 475 GLY A C 1
ATOM 3664 O O . GLY A 1 475 ? 6.615 -16.574 -5.944 1.00 92.12 475 GLY A O 1
ATOM 3665 N N . ILE A 1 476 ? 7.991 -16.803 -4.181 1.00 92.75 476 ILE A N 1
ATOM 3666 C CA . ILE A 1 476 ? 9.161 -17.326 -4.921 1.00 92.75 476 ILE A CA 1
ATOM 3667 C C . ILE A 1 476 ? 9.416 -18.806 -4.607 1.00 92.75 476 ILE A C 1
ATOM 3669 O O . ILE A 1 476 ? 9.400 -19.213 -3.446 1.00 92.75 476 ILE A O 1
ATOM 3673 N N . THR A 1 477 ? 9.702 -19.620 -5.631 1.00 93.56 477 THR A N 1
ATOM 3674 C CA . THR A 1 477 ? 9.832 -21.084 -5.485 1.00 93.56 477 THR A CA 1
ATOM 3675 C C . THR A 1 477 ? 11.257 -21.619 -5.546 1.00 93.56 477 THR A C 1
ATOM 3677 O O . THR A 1 477 ? 11.491 -22.727 -5.075 1.00 93.56 477 THR A O 1
ATOM 3680 N N . ASP A 1 478 ? 12.209 -20.886 -6.124 1.00 89.19 478 ASP A N 1
ATOM 3681 C CA . ASP A 1 478 ? 13.532 -21.415 -6.500 1.00 89.19 478 ASP A CA 1
ATOM 3682 C C . ASP A 1 478 ? 14.727 -20.569 -6.025 1.00 89.19 478 ASP A C 1
ATOM 3684 O O . ASP A 1 478 ? 15.872 -20.951 -6.260 1.00 89.19 478 ASP A O 1
ATOM 3688 N N . VAL A 1 479 ? 14.486 -19.469 -5.304 1.00 85.00 479 VAL A N 1
ATOM 3689 C CA . VAL A 1 479 ? 15.539 -18.622 -4.718 1.00 85.00 479 VAL A CA 1
ATOM 3690 C C . VAL A 1 479 ? 15.367 -18.534 -3.203 1.00 85.00 479 VAL A C 1
ATOM 3692 O O . VAL A 1 479 ? 14.339 -18.068 -2.713 1.00 85.00 479 VAL A O 1
ATOM 3695 N N . ASP A 1 480 ? 16.385 -18.968 -2.461 1.00 83.88 480 ASP A N 1
ATOM 3696 C CA . ASP A 1 480 ? 16.419 -18.868 -0.998 1.00 83.88 480 ASP A CA 1
ATOM 3697 C C . ASP A 1 480 ? 16.820 -17.457 -0.527 1.00 83.88 480 ASP A C 1
ATOM 3699 O O . ASP A 1 480 ? 17.607 -16.765 -1.174 1.00 83.88 480 ASP A O 1
ATOM 3703 N N . ILE A 1 481 ? 16.323 -17.047 0.646 1.00 74.56 481 ILE A N 1
ATOM 3704 C CA . ILE A 1 481 ? 16.548 -15.713 1.250 1.00 74.56 481 ILE A CA 1
ATOM 3705 C C . ILE A 1 481 ? 18.023 -15.366 1.506 1.00 74.56 481 ILE A C 1
ATOM 3707 O O . ILE A 1 481 ? 18.380 -14.191 1.533 1.00 74.56 481 ILE A O 1
ATOM 3711 N N . GLY A 1 482 ? 18.890 -16.370 1.679 1.00 60.69 482 GLY A N 1
ATOM 3712 C CA . GLY A 1 482 ? 20.333 -16.170 1.871 1.00 60.69 482 GLY A CA 1
ATOM 3713 C C . GLY A 1 482 ? 21.054 -15.724 0.596 1.00 60.69 482 GLY A C 1
ATOM 3714 O O . GLY A 1 482 ? 22.200 -15.272 0.642 1.00 60.69 482 GLY A O 1
ATOM 3715 N N . TYR A 1 483 ? 20.386 -15.831 -0.552 1.00 55.44 483 TYR A N 1
ATOM 3716 C CA . TYR A 1 483 ? 20.905 -15.345 -1.812 1.00 55.44 483 TYR A CA 1
ATOM 3717 C C . TYR A 1 483 ? 20.663 -13.835 -1.885 1.00 55.44 483 TYR A C 1
ATOM 3719 O O . TYR A 1 483 ? 19.524 -13.371 -1.875 1.00 55.44 483 TYR A O 1
ATOM 3727 N N . ARG A 1 484 ? 21.744 -13.049 -1.978 1.00 62.78 484 ARG A N 1
ATOM 3728 C CA . ARG A 1 484 ? 21.729 -11.572 -2.052 1.00 62.78 484 ARG A CA 1
ATOM 3729 C C . ARG A 1 484 ? 21.134 -11.031 -3.365 1.00 62.78 484 ARG A C 1
ATOM 3731 O O . ARG A 1 484 ? 21.599 -10.038 -3.896 1.00 62.78 484 ARG A O 1
ATOM 3738 N N . VAL A 1 485 ? 20.165 -11.725 -3.946 1.00 60.53 485 VAL A N 1
ATOM 3739 C CA . VAL A 1 485 ? 19.576 -11.429 -5.253 1.00 60.53 485 VAL A CA 1
ATOM 3740 C C . VAL A 1 485 ? 18.433 -10.437 -5.164 1.00 60.53 485 VAL A C 1
ATOM 3742 O O . VAL A 1 485 ? 18.053 -9.909 -6.191 1.00 60.53 485 VAL A O 1
ATOM 3745 N N . PHE A 1 486 ? 17.936 -10.113 -3.969 1.00 64.06 486 PHE A N 1
ATOM 3746 C CA . PHE A 1 486 ? 16.846 -9.149 -3.780 1.00 64.06 486 PHE A CA 1
ATOM 3747 C C . PHE A 1 486 ? 17.211 -7.953 -2.893 1.00 64.06 486 PHE A C 1
ATOM 3749 O O . PHE A 1 486 ? 16.313 -7.291 -2.388 1.00 64.06 486 PHE A O 1
ATOM 3756 N N . GLY A 1 487 ? 18.500 -7.665 -2.682 1.00 66.19 487 GLY A N 1
ATOM 3757 C CA . GLY A 1 487 ? 18.931 -6.494 -1.906 1.00 66.19 487 GLY A CA 1
ATOM 3758 C C . GLY A 1 487 ? 18.647 -6.593 -0.411 1.00 66.19 487 GLY A C 1
ATOM 3759 O O . GLY A 1 487 ? 18.444 -5.577 0.234 1.00 66.19 487 GLY A O 1
ATOM 3760 N N . GLY A 1 488 ? 18.567 -7.808 0.137 1.00 78.06 488 GLY A N 1
ATOM 3761 C CA . GLY A 1 488 ? 18.141 -8.058 1.517 1.00 78.06 488 GLY A CA 1
ATOM 3762 C C . GLY A 1 488 ? 16.695 -8.544 1.615 1.00 78.06 488 GLY A C 1
ATOM 3763 O O . GLY A 1 488 ? 15.984 -8.667 0.616 1.00 78.06 488 GLY A O 1
ATOM 3764 N N . HIS A 1 489 ? 16.268 -8.861 2.832 1.00 84.50 489 HIS A N 1
ATOM 3765 C CA . HIS A 1 489 ? 14.959 -9.443 3.119 1.00 84.50 489 HIS A CA 1
ATOM 3766 C C . HIS A 1 489 ? 14.472 -9.000 4.494 1.00 84.50 489 HIS A C 1
ATOM 3768 O O . HIS A 1 489 ? 15.266 -8.657 5.367 1.00 84.50 489 HIS A O 1
ATOM 3774 N N . GLY A 1 490 ? 13.166 -9.033 4.707 1.00 89.00 490 GLY A N 1
ATOM 3775 C CA . GLY A 1 490 ? 12.557 -8.755 5.995 1.00 89.00 490 GLY A CA 1
ATOM 3776 C C . GLY A 1 490 ? 11.121 -9.242 6.047 1.00 89.00 490 GLY A C 1
ATOM 3777 O O . GLY A 1 490 ? 10.608 -9.848 5.101 1.00 89.00 490 GLY A O 1
ATOM 3778 N N . SER A 1 491 ? 10.466 -8.929 7.156 1.00 93.12 491 SER A N 1
ATOM 3779 C CA . SER A 1 491 ? 9.064 -9.260 7.370 1.00 93.12 491 SER A CA 1
ATOM 3780 C C . SER A 1 491 ? 8.269 -8.025 7.734 1.00 93.12 491 SER A C 1
ATOM 3782 O O . SER A 1 491 ? 8.697 -7.270 8.598 1.00 93.12 491 SER A O 1
ATOM 3784 N N . LEU A 1 492 ? 7.101 -7.832 7.129 1.00 95.38 492 LEU A N 1
ATOM 3785 C CA . LEU A 1 492 ? 6.121 -6.904 7.688 1.00 95.38 492 LEU A CA 1
ATOM 3786 C C . LEU A 1 492 ? 5.516 -7.571 8.923 1.00 95.38 492 LEU A C 1
ATOM 3788 O O . LEU A 1 492 ? 5.021 -8.693 8.817 1.00 95.38 492 LEU A O 1
ATOM 3792 N N . VAL A 1 493 ? 5.580 -6.915 10.077 1.00 96.00 493 VAL A N 1
ATOM 3793 C CA . VAL A 1 493 ? 5.034 -7.430 11.338 1.00 96.00 493 VAL A CA 1
ATOM 3794 C C . VAL A 1 493 ? 3.969 -6.490 11.879 1.00 96.00 493 VAL A C 1
ATOM 3796 O O . VAL A 1 493 ? 4.093 -5.276 11.727 1.00 96.00 493 VAL A O 1
ATOM 3799 N N . LYS A 1 494 ? 2.945 -7.049 12.531 1.00 96.12 494 LYS A N 1
ATOM 3800 C CA . LYS A 1 494 ? 1.882 -6.286 13.200 1.00 96.12 494 LYS A CA 1
ATOM 3801 C C . LYS A 1 494 ? 1.997 -6.407 14.716 1.00 96.12 494 LYS A C 1
ATOM 3803 O O . LYS A 1 494 ? 1.870 -7.504 15.252 1.00 96.12 494 LYS A O 1
ATOM 3808 N N . PHE A 1 495 ? 2.153 -5.285 15.406 1.00 94.94 495 PHE A N 1
ATOM 3809 C CA . PHE A 1 495 ? 2.035 -5.170 16.858 1.00 94.94 495 PHE A CA 1
ATOM 3810 C C . PHE A 1 495 ? 0.600 -4.884 17.269 1.00 94.94 495 PHE A C 1
ATOM 3812 O O . PHE A 1 495 ? -0.066 -4.039 16.672 1.00 94.94 495 PHE A O 1
ATOM 3819 N N . ARG A 1 496 ? 0.142 -5.543 18.334 1.00 90.75 496 ARG A N 1
ATOM 3820 C CA . ARG A 1 496 ? -1.195 -5.308 18.884 1.00 90.75 496 ARG A CA 1
ATOM 3821 C C . ARG A 1 496 ? -1.299 -3.933 19.539 1.00 90.75 496 ARG A C 1
ATOM 3823 O O . ARG A 1 496 ? -0.633 -3.691 20.544 1.00 90.75 496 ARG A O 1
ATOM 3830 N N . GLY A 1 497 ? -2.212 -3.101 19.050 1.00 88.38 497 GLY A N 1
ATOM 3831 C CA . GLY A 1 497 ? -2.624 -1.864 19.702 1.00 88.38 497 GLY A CA 1
ATOM 3832 C C . GLY A 1 497 ? -3.277 -2.133 21.058 1.00 88.38 497 GLY A C 1
ATOM 3833 O O . GLY A 1 497 ? -4.021 -3.102 21.240 1.00 88.38 497 GLY A O 1
ATOM 3834 N N . ARG A 1 498 ? -2.979 -1.283 22.042 1.00 85.38 498 ARG A N 1
ATOM 3835 C CA . ARG A 1 498 ? -3.534 -1.366 23.405 1.00 85.38 498 ARG A CA 1
ATOM 3836 C C . ARG A 1 498 ? -4.082 -0.013 23.854 1.00 85.38 498 ARG A C 1
ATOM 3838 O O . ARG A 1 498 ? -3.888 0.402 24.997 1.00 85.38 498 ARG A O 1
ATOM 3845 N N . GLY A 1 499 ? -4.769 0.673 22.937 1.00 83.31 499 GLY A N 1
ATOM 3846 C CA . GLY A 1 499 ? -5.202 2.050 23.142 1.00 83.31 499 GLY A CA 1
ATOM 3847 C C . GLY A 1 499 ? -3.970 2.924 23.337 1.00 83.31 499 GLY A C 1
ATOM 3848 O O . GLY A 1 499 ? -3.069 2.898 22.504 1.00 83.31 499 GLY A O 1
ATOM 3849 N N . ASP A 1 500 ? -3.897 3.613 24.472 1.00 83.12 500 ASP A N 1
ATOM 3850 C CA . ASP A 1 500 ? -2.748 4.458 24.817 1.00 83.12 500 ASP A CA 1
ATOM 3851 C C . ASP A 1 500 ? -1.770 3.771 25.796 1.00 83.12 500 ASP A C 1
ATOM 3853 O O . ASP A 1 500 ? -0.933 4.425 26.414 1.00 83.12 500 ASP A O 1
ATOM 3857 N N . SER A 1 501 ? -1.867 2.444 25.958 1.00 88.25 501 SER A N 1
ATOM 3858 C CA . SER A 1 501 ? -0.960 1.665 26.814 1.00 88.25 501 SER A CA 1
ATOM 3859 C C . SER A 1 501 ? 0.262 1.171 26.038 1.00 88.25 501 SER A C 1
ATOM 3861 O O . SER A 1 501 ? 0.148 0.295 25.182 1.00 88.25 501 SER A O 1
ATOM 3863 N N . TYR A 1 502 ? 1.442 1.678 26.393 1.00 89.88 502 TYR A N 1
ATOM 3864 C CA . TYR A 1 502 ? 2.734 1.340 25.784 1.00 89.88 502 TYR A CA 1
ATOM 3865 C C . TYR A 1 502 ? 3.719 0.778 26.830 1.00 89.88 502 TYR A C 1
ATOM 3867 O O . TYR A 1 502 ? 3.568 1.079 28.018 1.00 89.88 502 TYR A O 1
ATOM 3875 N N . PRO A 1 503 ? 4.737 -0.012 26.426 1.00 92.06 503 PRO A N 1
ATOM 3876 C CA . PRO A 1 503 ? 5.054 -0.427 25.056 1.00 92.06 503 PRO A CA 1
ATOM 3877 C C . PRO A 1 503 ? 4.262 -1.666 24.590 1.00 92.06 503 PRO A C 1
ATOM 3879 O O . PRO A 1 503 ? 3.816 -2.502 25.382 1.00 92.06 503 PRO A O 1
ATOM 3882 N N . LEU A 1 504 ? 4.094 -1.792 23.272 1.00 91.94 504 LEU A N 1
ATOM 3883 C CA . LEU A 1 504 ? 3.321 -2.846 22.608 1.00 91.94 504 LEU A CA 1
ATOM 3884 C C . LEU A 1 504 ? 4.089 -4.170 22.484 1.00 91.94 504 LEU A C 1
ATOM 3886 O O . LEU A 1 504 ? 3.464 -5.218 22.338 1.00 91.94 504 LEU A O 1
ATOM 3890 N N . ASN A 1 505 ? 5.421 -4.152 22.578 1.00 91.19 505 ASN A N 1
ATOM 3891 C CA . ASN A 1 505 ? 6.298 -5.324 22.447 1.00 91.19 505 ASN A CA 1
ATOM 3892 C C . ASN A 1 505 ? 6.353 -6.192 23.721 1.00 91.19 505 ASN A C 1
ATOM 3894 O O . ASN A 1 505 ? 7.418 -6.569 24.206 1.00 91.19 505 ASN A O 1
ATOM 3898 N N . THR A 1 506 ? 5.195 -6.491 24.304 1.00 88.69 506 THR A N 1
ATOM 3899 C CA . THR A 1 506 ? 5.084 -7.225 25.572 1.00 88.69 506 THR A CA 1
ATOM 3900 C C . THR A 1 506 ? 4.085 -8.373 25.467 1.00 88.69 506 THR A C 1
ATOM 3902 O O . THR A 1 506 ? 3.118 -8.301 24.710 1.00 88.69 506 THR A O 1
ATOM 3905 N N . GLY A 1 507 ? 4.267 -9.418 26.278 1.00 87.44 507 GLY A N 1
ATOM 3906 C CA . GLY A 1 507 ? 3.416 -10.613 26.268 1.00 87.44 507 GLY A CA 1
ATOM 3907 C C . GLY A 1 507 ? 3.838 -11.641 25.215 1.00 87.44 507 GLY A C 1
ATOM 3908 O O . GLY A 1 507 ? 4.972 -11.612 24.745 1.00 87.44 507 GLY A O 1
ATOM 3909 N N . ALA A 1 508 ? 2.926 -12.556 24.870 1.00 90.00 508 ALA A N 1
ATOM 3910 C CA . ALA A 1 508 ? 3.165 -13.562 23.834 1.00 90.00 508 ALA A CA 1
ATOM 3911 C C . ALA A 1 508 ? 3.511 -12.902 22.492 1.00 90.00 508 ALA A C 1
ATOM 3913 O O . ALA A 1 508 ? 3.005 -11.821 22.171 1.00 90.00 508 ALA A O 1
ATOM 3914 N N . GLY A 1 509 ? 4.387 -13.544 21.730 1.00 92.62 509 GLY A N 1
ATOM 3915 C CA . GLY A 1 509 ? 4.884 -13.040 20.465 1.00 92.62 509 GLY A CA 1
ATOM 3916 C C . GLY A 1 509 ? 4.737 -14.019 19.315 1.00 92.62 509 GLY A C 1
ATOM 3917 O O . GLY A 1 509 ? 4.280 -15.154 19.456 1.00 92.62 509 GLY A O 1
ATOM 3918 N N . PHE A 1 510 ? 5.176 -13.564 18.147 1.00 95.25 510 PHE A N 1
ATOM 3919 C CA . PHE A 1 510 ? 5.233 -14.388 16.951 1.00 95.25 510 PHE A CA 1
ATOM 3920 C C . PHE A 1 510 ? 6.619 -15.022 16.806 1.00 95.25 510 PHE A C 1
ATOM 3922 O O . PHE A 1 510 ? 7.644 -14.376 17.041 1.00 95.25 510 PHE A O 1
ATOM 3929 N N . LYS A 1 511 ? 6.668 -16.295 16.405 1.00 96.19 511 LYS A N 1
ATOM 3930 C CA . LYS A 1 511 ? 7.929 -17.025 16.227 1.00 96.19 511 LYS A CA 1
ATOM 3931 C C . LYS A 1 511 ? 8.609 -16.619 14.920 1.00 96.19 511 LYS A C 1
ATOM 3933 O O . LYS A 1 511 ? 8.105 -16.915 13.836 1.00 96.19 511 LYS A O 1
ATOM 3938 N N . MET A 1 512 ? 9.785 -16.010 15.033 1.00 94.75 512 MET A N 1
ATOM 3939 C CA . MET A 1 512 ? 10.665 -15.701 13.906 1.00 94.75 512 MET A CA 1
ATOM 3940 C C . MET A 1 512 ? 11.845 -16.678 13.859 1.00 94.75 512 MET A C 1
ATOM 3942 O O . MET A 1 512 ? 12.110 -17.418 14.808 1.00 94.75 512 MET A O 1
ATOM 3946 N N . ASP A 1 513 ? 12.585 -16.666 12.755 1.00 93.06 513 ASP A N 1
ATOM 3947 C CA . ASP A 1 513 ? 13.810 -17.446 12.550 1.00 93.06 513 ASP A CA 1
ATOM 3948 C C . ASP A 1 513 ? 14.924 -17.134 13.567 1.00 93.06 513 ASP A C 1
ATOM 3950 O O . ASP A 1 513 ? 15.715 -18.012 13.907 1.00 93.06 513 ASP A O 1
ATOM 3954 N N . LYS A 1 514 ? 14.964 -15.900 14.084 1.00 91.00 514 LYS A N 1
ATOM 3955 C CA . LYS A 1 514 ? 15.951 -15.424 15.073 1.00 91.00 514 LYS A CA 1
ATOM 3956 C C . LYS A 1 514 ? 15.410 -15.311 16.501 1.00 91.00 514 LYS A C 1
ATOM 3958 O O . LYS A 1 514 ? 16.035 -14.664 17.338 1.00 91.00 514 LYS A O 1
ATOM 3963 N N . GLY A 1 515 ? 14.268 -15.934 16.781 1.00 92.81 515 GLY A N 1
ATOM 3964 C CA . GLY A 1 515 ? 13.630 -15.924 18.096 1.00 92.81 515 GLY A CA 1
ATOM 3965 C C . GLY A 1 515 ? 12.211 -15.368 18.066 1.00 92.81 515 GLY A C 1
ATOM 3966 O O . GLY A 1 515 ? 11.721 -14.884 17.050 1.00 92.81 515 GLY A O 1
ATOM 3967 N N . GLU A 1 516 ? 11.521 -15.474 19.193 1.00 93.88 516 GLU A N 1
ATOM 3968 C CA . GLU A 1 516 ? 10.178 -14.919 19.337 1.00 93.88 516 GLU A CA 1
ATOM 3969 C C . GLU A 1 516 ? 10.224 -13.386 19.415 1.00 93.88 516 GLU A C 1
ATOM 3971 O O . GLU A 1 516 ? 11.116 -12.821 20.048 1.00 93.88 516 GLU A O 1
ATOM 3976 N N . MET A 1 517 ? 9.261 -12.718 18.775 1.00 93.31 517 MET A N 1
ATOM 3977 C CA . MET A 1 517 ? 9.067 -11.268 18.855 1.00 93.31 517 MET A CA 1
ATOM 3978 C C . MET A 1 517 ? 7.819 -10.945 19.688 1.00 93.31 517 MET A C 1
ATOM 3980 O O . MET A 1 517 ? 6.706 -11.036 19.160 1.00 93.31 517 MET A O 1
ATOM 3984 N N . PRO A 1 518 ? 7.971 -10.576 20.975 1.00 92.50 518 PRO A N 1
ATOM 3985 C CA . PRO A 1 518 ? 6.856 -10.273 21.872 1.00 92.50 518 PRO A CA 1
ATOM 3986 C C . PRO A 1 518 ? 5.911 -9.199 21.324 1.00 92.50 518 PRO A C 1
ATOM 3988 O O . PRO A 1 518 ? 6.353 -8.205 20.749 1.00 92.50 518 PRO A O 1
ATOM 3991 N N . GLY A 1 519 ? 4.603 -9.379 21.520 1.00 91.56 519 GLY A N 1
ATOM 3992 C CA . GLY A 1 519 ? 3.575 -8.416 21.106 1.00 91.56 519 GLY A CA 1
ATOM 3993 C C . GLY A 1 519 ? 3.246 -8.402 19.608 1.00 91.56 519 GLY A C 1
ATOM 3994 O O . GLY A 1 519 ? 2.261 -7.768 19.214 1.00 91.56 519 GLY A O 1
ATOM 3995 N N . VAL A 1 520 ? 4.025 -9.112 18.783 1.00 95.25 520 VAL A N 1
ATOM 3996 C CA . VAL A 1 520 ? 3.730 -9.324 17.361 1.00 95.25 520 VAL A CA 1
ATOM 3997 C C . VAL A 1 520 ? 2.619 -10.363 17.211 1.00 95.25 520 VAL A C 1
ATOM 3999 O O . VAL A 1 520 ? 2.693 -11.448 17.781 1.00 95.25 520 VAL A O 1
ATOM 4002 N N . LEU A 1 521 ? 1.600 -10.030 16.419 1.00 95.50 521 LEU A N 1
ATOM 4003 C CA . LEU A 1 521 ? 0.441 -10.879 16.139 1.00 95.50 521 LEU A CA 1
ATOM 4004 C C . LEU A 1 521 ? 0.668 -11.815 14.951 1.00 95.50 521 LEU A C 1
ATOM 4006 O O . LEU A 1 521 ? 0.248 -12.968 14.979 1.00 95.50 521 LEU A O 1
ATOM 4010 N N . TRP A 1 522 ? 1.327 -11.313 13.910 1.00 97.12 522 TRP A N 1
ATOM 4011 C CA . TRP A 1 522 ? 1.669 -12.060 12.705 1.00 97.12 522 TRP A CA 1
ATOM 4012 C C . TRP A 1 522 ? 2.849 -11.409 11.984 1.00 97.12 522 TRP A C 1
ATOM 4014 O O . TRP A 1 522 ? 3.180 -10.243 12.225 1.00 97.12 522 TRP A O 1
ATOM 4024 N N . ALA A 1 523 ? 3.469 -12.170 11.082 1.00 97.12 523 ALA A N 1
ATOM 4025 C CA . ALA A 1 523 ? 4.557 -11.708 10.230 1.00 97.12 523 ALA A CA 1
ATOM 4026 C C . ALA A 1 523 ? 4.376 -12.187 8.780 1.00 97.12 523 ALA A C 1
ATOM 4028 O O . ALA A 1 523 ? 4.016 -13.339 8.541 1.00 97.12 523 ALA A O 1
ATOM 4029 N N . TYR A 1 524 ? 4.677 -11.316 7.816 1.00 96.69 524 TYR A N 1
ATOM 4030 C CA . TYR A 1 524 ? 4.673 -11.610 6.382 1.00 96.69 524 TYR A CA 1
ATOM 4031 C C . TYR A 1 524 ? 6.085 -11.488 5.798 1.00 96.69 524 TYR A C 1
ATOM 4033 O O . TYR A 1 524 ? 6.612 -10.385 5.649 1.00 96.69 524 TYR A O 1
ATOM 4041 N N . GLY A 1 525 ? 6.687 -12.620 5.422 1.00 93.50 525 GLY A N 1
ATOM 4042 C CA . GLY A 1 525 ? 8.053 -12.713 4.888 1.00 93.50 525 GLY A CA 1
ATOM 4043 C C . GLY A 1 525 ? 8.200 -12.367 3.399 1.00 93.50 525 GLY A C 1
ATOM 4044 O O . GLY A 1 525 ? 8.983 -12.997 2.691 1.00 93.50 525 GLY A O 1
ATOM 4045 N N . GLY A 1 526 ? 7.403 -11.438 2.871 1.00 90.56 526 GLY A N 1
ATOM 4046 C CA . GLY A 1 526 ? 7.473 -11.019 1.464 1.00 90.56 526 GLY A CA 1
ATOM 4047 C C . GLY A 1 526 ? 8.149 -9.669 1.234 1.00 90.56 526 GLY A C 1
ATOM 4048 O O . GLY A 1 526 ? 8.075 -9.154 0.117 1.00 90.56 526 GLY A O 1
ATOM 4049 N N . MET A 1 527 ? 8.790 -9.086 2.254 1.00 89.19 527 MET A N 1
ATOM 4050 C CA . MET A 1 527 ? 9.476 -7.797 2.128 1.00 89.19 527 MET A CA 1
ATOM 4051 C C . MET A 1 527 ? 10.874 -8.003 1.539 1.00 89.19 527 MET A C 1
ATOM 4053 O O . MET A 1 527 ? 11.833 -8.311 2.248 1.00 89.19 527 MET A O 1
ATOM 4057 N N . SER A 1 528 ? 11.000 -7.838 0.225 1.00 83.38 528 SER A N 1
ATOM 4058 C CA . SER A 1 528 ? 12.298 -7.776 -0.453 1.00 83.38 528 SER A CA 1
ATOM 4059 C C . SER A 1 528 ? 13.023 -6.460 -0.172 1.00 83.38 528 SER A C 1
ATOM 4061 O O . SER A 1 528 ? 12.383 -5.460 0.162 1.00 83.38 528 SER A O 1
ATOM 4063 N N . ASN A 1 529 ? 14.333 -6.436 -0.426 1.00 79.69 529 ASN A N 1
ATOM 4064 C CA . ASN A 1 529 ? 15.142 -5.221 -0.443 1.00 79.69 529 ASN A CA 1
ATOM 4065 C C . ASN A 1 529 ? 15.084 -4.487 0.901 1.00 79.69 529 ASN A C 1
ATOM 4067 O O . ASN A 1 529 ? 14.754 -3.311 0.963 1.00 79.69 529 ASN A O 1
ATOM 4071 N N . GLN A 1 530 ? 15.310 -5.240 1.979 1.00 75.88 530 GLN A N 1
ATOM 4072 C CA . GLN A 1 530 ? 15.393 -4.750 3.354 1.00 75.88 530 GLN A CA 1
ATOM 4073 C C . GLN A 1 530 ? 16.786 -5.089 3.880 1.00 75.88 530 GLN A C 1
ATOM 4075 O O . GLN A 1 530 ? 17.064 -6.234 4.251 1.00 75.88 530 GLN A O 1
ATOM 4080 N N . MET A 1 531 ? 17.685 -4.115 3.839 1.00 67.75 531 MET A N 1
ATOM 4081 C CA . MET A 1 531 ? 19.042 -4.233 4.352 1.00 67.75 531 MET A CA 1
ATOM 4082 C C . MET A 1 531 ? 19.093 -3.798 5.816 1.00 67.75 531 MET A C 1
ATOM 4084 O O . MET A 1 531 ? 18.341 -2.944 6.277 1.00 67.75 531 MET A O 1
ATOM 4088 N N . ASN A 1 532 ? 19.994 -4.421 6.566 1.00 61.28 532 ASN A N 1
ATOM 4089 C CA . ASN A 1 532 ? 20.288 -4.079 7.951 1.00 61.28 532 ASN A CA 1
ATOM 4090 C C . ASN A 1 532 ? 21.755 -4.458 8.228 1.00 61.28 532 ASN A C 1
ATOM 4092 O O . ASN A 1 532 ? 22.111 -5.603 7.928 1.00 61.28 532 ASN A O 1
ATOM 4096 N N . PRO A 1 533 ? 22.611 -3.569 8.773 1.00 51.91 533 PRO A N 1
ATOM 4097 C CA . PRO A 1 533 ? 22.361 -2.186 9.213 1.00 51.91 533 PRO A CA 1
ATOM 4098 C C . PRO A 1 533 ? 22.642 -1.113 8.140 1.00 51.91 533 PRO A C 1
ATOM 4100 O O . PRO A 1 533 ? 22.666 0.072 8.462 1.00 51.91 533 PRO A O 1
ATOM 4103 N N . ASP A 1 534 ? 22.886 -1.521 6.893 1.00 53.97 534 ASP A N 1
ATOM 4104 C CA . ASP A 1 534 ? 23.408 -0.652 5.830 1.00 53.97 534 ASP A CA 1
ATOM 4105 C C . ASP A 1 534 ? 22.393 0.362 5.263 1.00 53.97 534 ASP A C 1
ATOM 4107 O O . ASP A 1 534 ? 21.197 0.316 5.549 1.00 53.97 534 ASP A O 1
ATOM 4111 N N . CYS A 1 535 ? 22.915 1.285 4.442 1.00 54.72 535 CYS A N 1
ATOM 4112 C CA . CYS A 1 535 ? 22.225 2.433 3.850 1.00 54.72 535 CYS A CA 1
ATOM 4113 C C . CYS A 1 535 ? 20.824 2.084 3.323 1.00 54.72 535 CYS A C 1
ATOM 4115 O O . CYS A 1 535 ? 20.669 1.306 2.380 1.00 54.72 535 CYS A O 1
ATOM 4117 N N . SER A 1 536 ? 19.807 2.707 3.914 1.00 60.66 536 SER A N 1
ATOM 4118 C CA . SER A 1 536 ? 18.407 2.342 3.718 1.00 60.66 536 SER A CA 1
ATOM 4119 C C . SER A 1 536 ? 17.829 2.751 2.381 1.00 60.66 536 SER A C 1
ATOM 4121 O O . SER A 1 536 ? 16.824 2.203 1.976 1.00 60.66 536 SER A O 1
ATOM 4123 N N . CYS A 1 537 ? 18.485 3.650 1.648 1.00 60.41 537 CYS A N 1
ATOM 4124 C CA . CYS A 1 537 ? 17.924 4.378 0.511 1.00 60.41 537 CYS A CA 1
ATOM 4125 C C . CYS A 1 537 ? 17.454 3.505 -0.668 1.00 60.41 537 CYS A C 1
ATOM 4127 O O . CYS A 1 537 ? 17.076 4.038 -1.707 1.00 60.41 537 CYS A O 1
ATOM 4129 N N . ASN A 1 538 ? 17.495 2.178 -0.588 1.00 67.50 538 ASN A N 1
ATOM 4130 C CA . ASN A 1 538 ? 16.852 1.312 -1.560 1.00 67.50 538 ASN A CA 1
ATOM 4131 C C . ASN A 1 538 ? 15.562 0.647 -1.079 1.00 67.50 538 ASN A C 1
ATOM 4133 O O . ASN A 1 538 ? 14.950 -0.023 -1.900 1.00 67.50 538 ASN A O 1
ATOM 4137 N N . HIS A 1 539 ? 15.115 0.781 0.169 1.00 77.44 539 HIS A N 1
ATOM 4138 C CA . HIS A 1 539 ? 14.086 -0.136 0.643 1.00 77.44 539 HIS A CA 1
ATOM 4139 C C . HIS A 1 539 ? 12.703 0.081 0.031 1.00 77.44 539 HIS A C 1
ATOM 4141 O O . HIS A 1 539 ? 12.329 1.161 -0.439 1.00 77.44 539 HIS A O 1
ATOM 4147 N N . THR A 1 540 ? 11.932 -1.005 0.052 1.00 80.12 540 THR A N 1
ATOM 4148 C CA . THR A 1 540 ? 10.515 -1.014 -0.304 1.00 80.12 540 THR A CA 1
ATOM 4149 C C . THR A 1 540 ? 9.707 -0.144 0.660 1.00 80.12 540 THR A C 1
ATOM 4151 O O . THR A 1 540 ? 9.822 -0.291 1.877 1.00 80.12 540 THR A O 1
ATOM 4154 N N . ARG A 1 541 ? 8.825 0.697 0.109 1.00 84.38 541 ARG A N 1
ATOM 4155 C CA . ARG A 1 541 ? 7.964 1.632 0.847 1.00 84.38 541 ARG A CA 1
ATOM 4156 C C . ARG A 1 541 ? 6.502 1.281 0.620 1.00 84.38 541 ARG A C 1
ATOM 4158 O O . ARG A 1 541 ? 5.918 1.645 -0.398 1.00 84.38 541 ARG A O 1
ATOM 4165 N N . HIS A 1 542 ? 5.943 0.525 1.554 1.00 91.00 542 HIS A N 1
ATOM 4166 C CA . HIS A 1 542 ? 4.543 0.127 1.495 1.00 91.00 542 HIS A CA 1
ATOM 4167 C C . HIS A 1 542 ? 3.621 1.257 1.960 1.00 91.00 542 HIS A C 1
ATOM 4169 O O . HIS A 1 542 ? 4.073 2.203 2.605 1.00 91.00 542 HIS A O 1
ATOM 4175 N N . ASP A 1 543 ? 2.337 1.152 1.630 1.00 93.50 543 ASP A N 1
ATOM 4176 C CA . ASP A 1 543 ? 1.310 2.054 2.153 1.00 93.50 543 ASP A CA 1
ATOM 4177 C C . ASP A 1 543 ? 0.234 1.318 2.938 1.00 93.50 543 ASP A C 1
ATOM 4179 O O . ASP A 1 543 ? 0.100 0.101 2.803 1.00 93.50 543 ASP A O 1
ATOM 4183 N N . MET A 1 544 ? -0.543 2.065 3.718 1.00 94.38 544 MET A N 1
ATOM 4184 C CA . MET A 1 544 ? -1.748 1.569 4.366 1.00 94.38 544 MET A CA 1
ATOM 4185 C C . MET A 1 544 ? -2.897 2.526 4.085 1.00 94.38 544 MET A C 1
ATOM 4187 O O . MET A 1 544 ? -2.757 3.720 4.311 1.00 94.38 544 MET A O 1
ATOM 4191 N N . ASP A 1 545 ? -4.015 2.002 3.590 1.00 94.94 545 ASP A N 1
ATOM 4192 C CA . ASP A 1 545 ? -5.217 2.813 3.382 1.00 94.94 545 ASP A CA 1
ATOM 4193 C C . ASP A 1 545 ? -6.135 2.818 4.610 1.00 94.94 545 ASP A C 1
ATOM 4195 O O . ASP A 1 545 ? -5.898 2.122 5.603 1.00 94.94 545 ASP A O 1
ATOM 4199 N N . GLY A 1 546 ? -7.233 3.575 4.530 1.00 93.19 546 GLY A N 1
ATOM 4200 C CA . GLY A 1 546 ? -8.175 3.704 5.638 1.00 93.19 546 GLY A CA 1
ATOM 4201 C C . GLY A 1 546 ? -8.866 2.402 6.057 1.00 93.19 546 GLY A C 1
ATOM 4202 O O . GLY A 1 546 ? -9.384 2.329 7.171 1.00 93.19 546 GLY A O 1
ATOM 4203 N N . PHE A 1 547 ? -8.841 1.350 5.228 1.00 96.38 547 PHE A N 1
ATOM 4204 C CA . PHE A 1 547 ? -9.356 0.021 5.579 1.00 96.38 547 PHE A CA 1
ATOM 4205 C C . PHE A 1 547 ? -8.316 -0.874 6.272 1.00 96.38 547 PHE A C 1
ATOM 4207 O O . PHE A 1 547 ? -8.595 -2.053 6.503 1.00 96.38 547 PHE A O 1
ATOM 4214 N N . ALA A 1 548 ? -7.131 -0.343 6.591 1.00 95.94 548 ALA A N 1
ATOM 4215 C CA . ALA A 1 548 ? -5.996 -1.087 7.130 1.00 95.94 548 ALA A CA 1
ATOM 4216 C C . ALA A 1 548 ? -5.470 -2.184 6.185 1.00 95.94 548 ALA A C 1
ATOM 4218 O O . ALA A 1 548 ? -4.973 -3.220 6.638 1.00 95.94 548 ALA A O 1
ATOM 4219 N N . ARG A 1 549 ? -5.571 -1.971 4.864 1.00 97.81 549 ARG A N 1
ATOM 4220 C CA . ARG A 1 549 ? -4.914 -2.837 3.876 1.00 97.81 549 ARG A CA 1
ATOM 4221 C C . ARG A 1 549 ? -3.476 -2.384 3.665 1.00 97.81 549 ARG A C 1
ATOM 4223 O O . ARG A 1 549 ? -3.245 -1.214 3.376 1.00 97.81 549 ARG A O 1
ATOM 4230 N N . SER A 1 550 ? -2.516 -3.302 3.747 1.00 97.44 550 SER A N 1
ATOM 4231 C CA . SER A 1 550 ? -1.114 -3.021 3.420 1.00 97.44 550 SER A CA 1
ATOM 4232 C C . SER A 1 550 ? -0.859 -3.226 1.927 1.00 97.44 550 SER A C 1
ATOM 4234 O O . SER A 1 550 ? -0.951 -4.346 1.424 1.00 97.44 550 SER A O 1
ATOM 4236 N N . TRP A 1 551 ? -0.482 -2.157 1.231 1.00 97.50 551 TRP A N 1
ATOM 4237 C CA . TRP A 1 551 ? -0.108 -2.146 -0.183 1.00 97.50 551 TRP A CA 1
ATOM 4238 C C . TRP A 1 551 ? 1.404 -2.273 -0.299 1.00 97.50 551 TRP A C 1
ATOM 4240 O O . TRP A 1 551 ? 2.129 -1.304 -0.101 1.00 97.50 551 TRP A O 1
ATOM 4250 N N . ILE A 1 552 ? 1.895 -3.480 -0.560 1.00 95.94 552 ILE A N 1
ATOM 4251 C CA . ILE A 1 552 ? 3.312 -3.830 -0.456 1.00 95.94 552 ILE A CA 1
ATOM 4252 C C . ILE A 1 552 ? 3.933 -3.928 -1.850 1.00 95.94 552 ILE A C 1
ATOM 4254 O O . ILE A 1 552 ? 3.579 -4.841 -2.599 1.00 95.94 552 ILE A O 1
ATOM 4258 N N . PRO A 1 553 ? 4.913 -3.077 -2.203 1.00 92.94 553 PRO A N 1
ATOM 4259 C CA . PRO A 1 553 ? 5.725 -3.295 -3.392 1.00 92.94 553 PRO A CA 1
ATOM 4260 C C . PRO A 1 553 ? 6.567 -4.575 -3.239 1.00 92.94 553 PRO A C 1
ATOM 4262 O O . PRO A 1 553 ? 7.622 -4.600 -2.603 1.00 92.94 553 PRO A O 1
ATOM 4265 N N . ALA A 1 554 ? 6.087 -5.666 -3.829 1.00 91.69 554 ALA A N 1
ATOM 4266 C CA . ALA A 1 554 ? 6.762 -6.955 -3.864 1.00 91.69 554 ALA A CA 1
ATOM 4267 C C . ALA A 1 554 ? 7.678 -6.992 -5.090 1.00 91.69 554 ALA A C 1
ATOM 4269 O O . ALA A 1 554 ? 7.315 -7.500 -6.157 1.00 91.69 554 ALA A O 1
ATOM 4270 N N . ARG A 1 555 ? 8.871 -6.407 -4.949 1.00 85.44 555 ARG A N 1
ATOM 4271 C CA . ARG A 1 555 ? 9.848 -6.267 -6.037 1.00 85.44 555 ARG A CA 1
ATOM 4272 C C . ARG A 1 555 ? 10.240 -7.614 -6.630 1.00 85.44 555 ARG A C 1
ATOM 4274 O O . ARG A 1 555 ? 10.309 -7.741 -7.846 1.00 85.44 555 ARG A O 1
ATOM 4281 N N . GLN A 1 556 ? 10.422 -8.627 -5.784 1.00 86.88 556 GLN A N 1
ATOM 4282 C CA . GLN A 1 556 ? 10.732 -9.995 -6.202 1.00 86.88 556 GLN A CA 1
ATOM 4283 C C . GLN A 1 556 ? 9.667 -10.594 -7.133 1.00 86.88 556 GLN A C 1
ATOM 4285 O O . GLN A 1 556 ? 9.965 -11.492 -7.913 1.00 86.88 556 GLN A O 1
ATOM 4290 N N . LEU A 1 557 ? 8.438 -10.077 -7.072 1.00 92.00 557 LEU A N 1
ATOM 4291 C CA . LEU A 1 557 ? 7.306 -10.509 -7.884 1.00 92.00 557 LEU A CA 1
ATOM 4292 C C . LEU A 1 557 ? 6.959 -9.528 -9.012 1.00 92.00 557 LEU A C 1
ATOM 4294 O O . LEU A 1 557 ? 6.012 -9.794 -9.758 1.00 92.00 557 LEU A O 1
ATOM 4298 N N . CYS A 1 558 ? 7.669 -8.396 -9.109 1.00 93.38 558 CYS A N 1
ATOM 4299 C CA . CYS A 1 558 ? 7.324 -7.265 -9.971 1.00 93.38 558 CYS A CA 1
ATOM 4300 C C . CYS A 1 558 ? 5.829 -6.914 -9.882 1.00 93.38 558 CYS A C 1
ATOM 4302 O O . CYS A 1 558 ? 5.135 -6.817 -10.892 1.00 93.38 558 CYS A O 1
ATOM 4304 N N . SER A 1 559 ? 5.320 -6.802 -8.654 1.00 95.81 559 SER A N 1
ATOM 4305 C CA . SER A 1 559 ? 3.897 -6.601 -8.371 1.00 95.81 559 SER A CA 1
ATOM 4306 C C . SER A 1 559 ? 3.695 -5.845 -7.061 1.00 95.81 559 SER A C 1
ATOM 4308 O O . SER A 1 559 ? 4.630 -5.703 -6.275 1.00 95.81 559 SER A O 1
ATOM 4310 N N . VAL A 1 560 ? 2.464 -5.424 -6.793 1.00 98.06 560 VAL A N 1
ATOM 4311 C CA . VAL A 1 560 ? 2.022 -4.976 -5.470 1.00 98.06 560 VAL A CA 1
ATOM 4312 C C . VAL A 1 560 ? 1.196 -6.090 -4.828 1.00 98.06 560 VAL A C 1
ATOM 4314 O O . VAL A 1 560 ? 0.209 -6.540 -5.407 1.00 98.06 560 VAL A O 1
ATOM 4317 N N . VAL A 1 561 ? 1.605 -6.562 -3.652 1.00 97.88 561 VAL A N 1
ATOM 4318 C CA . VAL A 1 561 ? 0.818 -7.495 -2.835 1.00 97.88 561 VAL A CA 1
ATOM 4319 C C . VAL A 1 561 ? -0.054 -6.686 -1.887 1.00 97.88 561 VAL A C 1
ATOM 4321 O O . VAL A 1 561 ? 0.439 -5.776 -1.228 1.00 97.88 561 VAL A O 1
ATOM 4324 N N . VAL A 1 562 ? -1.338 -7.022 -1.817 1.00 98.56 562 VAL A N 1
ATOM 4325 C CA . VAL A 1 562 ? -2.299 -6.375 -0.921 1.00 98.56 562 VAL A CA 1
ATOM 4326 C C . VAL A 1 562 ? -2.640 -7.345 0.197 1.00 98.56 562 VAL A C 1
ATOM 4328 O O . VAL A 1 562 ? -3.186 -8.419 -0.074 1.00 98.56 562 VAL A O 1
ATOM 4331 N N . LEU A 1 563 ? -2.307 -6.976 1.432 1.00 98.62 563 LEU A N 1
ATOM 4332 C CA . LEU A 1 563 ? -2.660 -7.745 2.622 1.00 98.62 563 LEU A CA 1
ATOM 4333 C C . LEU A 1 563 ? -3.783 -7.064 3.396 1.00 98.62 563 LEU A C 1
ATOM 4335 O O . LEU A 1 563 ? -3.834 -5.838 3.451 1.00 98.62 563 LEU A O 1
ATOM 4339 N N . ASP A 1 564 ? -4.653 -7.854 4.017 1.00 98.44 564 ASP A N 1
ATOM 4340 C CA . ASP A 1 564 ? -5.574 -7.342 5.031 1.00 98.44 564 ASP A CA 1
ATOM 4341 C C . ASP A 1 564 ? -4.913 -7.215 6.413 1.00 98.44 564 ASP A C 1
ATOM 4343 O O . ASP A 1 564 ? -3.767 -7.624 6.629 1.00 98.44 564 ASP A O 1
ATOM 4347 N N . SER A 1 565 ? -5.647 -6.658 7.377 1.00 97.00 565 SER A N 1
ATOM 4348 C CA . SER A 1 565 ? -5.128 -6.373 8.719 1.00 97.00 565 SER A CA 1
ATOM 4349 C C . SER A 1 565 ? -4.804 -7.628 9.551 1.00 97.00 565 SER A C 1
ATOM 4351 O O . SER A 1 565 ? -4.205 -7.515 10.628 1.00 97.00 565 SER A O 1
ATOM 4353 N N . ASN A 1 566 ? -5.155 -8.830 9.077 1.00 97.44 566 ASN A N 1
ATOM 4354 C CA . ASN A 1 566 ? -4.811 -10.107 9.705 1.00 97.44 566 ASN A CA 1
ATOM 4355 C C . ASN A 1 566 ? -3.874 -10.969 8.836 1.00 97.44 566 ASN A C 1
ATOM 4357 O O . ASN A 1 566 ? -3.737 -12.171 9.064 1.00 97.44 566 ASN A O 1
ATOM 4361 N N . GLY A 1 567 ? -3.210 -10.347 7.856 1.00 97.25 567 GLY A N 1
ATOM 4362 C CA . GLY A 1 567 ? -2.147 -10.956 7.062 1.00 97.25 567 GLY A CA 1
ATOM 4363 C C . GLY A 1 567 ? -2.624 -11.843 5.910 1.00 97.25 567 GLY A C 1
ATOM 4364 O O . GLY A 1 567 ? -1.804 -12.566 5.347 1.00 97.25 567 GLY A O 1
ATOM 4365 N N . ASN A 1 568 ? -3.910 -11.820 5.538 1.00 98.38 568 ASN A N 1
ATOM 4366 C CA . ASN A 1 568 ? -4.388 -12.558 4.362 1.00 98.38 568 ASN A CA 1
ATOM 4367 C C . ASN A 1 568 ? -4.068 -11.812 3.075 1.00 98.38 568 ASN A C 1
ATOM 4369 O O . ASN A 1 568 ? -4.119 -10.583 3.039 1.00 98.38 568 ASN A O 1
ATOM 4373 N N . ARG A 1 569 ? -3.825 -12.549 1.990 1.00 97.69 569 ARG A N 1
ATOM 4374 C CA . ARG A 1 569 ? -3.604 -11.951 0.675 1.00 97.69 569 ARG A CA 1
ATOM 4375 C C . ARG A 1 569 ? -4.942 -11.671 -0.000 1.00 97.69 569 ARG A C 1
ATOM 4377 O O . ARG A 1 569 ? -5.659 -12.589 -0.396 1.00 97.69 569 ARG A O 1
ATOM 4384 N N . ILE A 1 570 ? -5.242 -10.388 -0.179 1.00 98.31 570 ILE A N 1
ATOM 4385 C CA . ILE A 1 570 ? -6.389 -9.931 -0.969 1.00 98.31 570 ILE A CA 1
ATOM 4386 C C . ILE A 1 570 ? -6.059 -10.043 -2.457 1.00 98.31 570 ILE A C 1
ATOM 4388 O O . ILE A 1 570 ? -6.843 -10.582 -3.225 1.00 98.31 570 ILE A O 1
ATOM 4392 N N . ALA A 1 571 ? -4.901 -9.528 -2.879 1.00 97.06 571 ALA A N 1
ATOM 4393 C CA . ALA A 1 571 ? -4.543 -9.481 -4.292 1.00 97.06 571 ALA A CA 1
ATOM 4394 C C . ALA A 1 571 ? -3.027 -9.461 -4.519 1.00 97.06 571 ALA A C 1
ATOM 4396 O O . ALA A 1 571 ? -2.245 -9.040 -3.664 1.00 97.06 571 ALA A O 1
ATOM 4397 N N . ARG A 1 572 ? -2.624 -9.865 -5.728 1.00 96.56 572 ARG A N 1
ATOM 4398 C CA . ARG A 1 572 ? -1.314 -9.573 -6.321 1.00 96.56 572 ARG A CA 1
ATOM 4399 C C . ARG A 1 572 ? -1.545 -8.802 -7.618 1.00 96.56 572 ARG A C 1
ATOM 4401 O O . ARG A 1 572 ? -2.079 -9.350 -8.578 1.00 96.56 572 ARG A O 1
ATOM 4408 N N . ILE A 1 573 ? -1.152 -7.535 -7.636 1.00 98.06 573 ILE A N 1
ATOM 4409 C CA . ILE A 1 573 ? -1.437 -6.599 -8.723 1.00 98.06 573 ILE A CA 1
ATOM 4410 C C . ILE A 1 573 ? -0.173 -6.370 -9.550 1.00 98.06 573 ILE A C 1
ATOM 4412 O O . ILE A 1 573 ? 0.820 -5.836 -9.059 1.00 98.06 573 ILE A O 1
ATOM 4416 N N . GLY A 1 574 ? -0.236 -6.738 -10.827 1.00 96.75 574 GLY A N 1
ATOM 4417 C CA . GLY A 1 574 ? 0.836 -6.537 -11.801 1.00 96.75 574 GLY A CA 1
ATOM 4418 C C . GLY A 1 574 ? 1.768 -7.735 -11.981 1.00 96.75 574 GLY A C 1
ATOM 4419 O O . GLY A 1 574 ? 1.699 -8.722 -11.247 1.00 96.75 574 GLY A O 1
ATOM 4420 N N . LYS A 1 575 ? 2.618 -7.650 -13.009 1.00 95.62 575 LYS A N 1
ATOM 4421 C CA . LYS A 1 575 ? 3.678 -8.626 -13.314 1.00 95.62 575 LYS A CA 1
ATOM 4422 C C . LYS A 1 575 ? 4.915 -7.911 -13.859 1.00 95.62 575 LYS A C 1
ATOM 4424 O O . LYS A 1 575 ? 4.871 -6.711 -14.124 1.00 95.62 575 LYS A O 1
ATOM 4429 N N . TYR A 1 576 ? 5.978 -8.671 -14.118 1.00 95.19 576 TYR A N 1
ATOM 4430 C CA . TYR A 1 576 ? 7.153 -8.147 -14.809 1.00 95.19 576 TYR A CA 1
ATOM 4431 C C . TYR A 1 576 ? 6.804 -7.531 -16.170 1.00 95.19 576 TYR A C 1
ATOM 4433 O O . TYR A 1 576 ? 6.012 -8.095 -16.929 1.00 95.19 576 TYR A O 1
ATOM 4441 N N . GLY A 1 577 ? 7.417 -6.386 -16.453 1.00 93.94 577 GLY A N 1
ATOM 4442 C CA . GLY A 1 577 ? 7.458 -5.758 -17.766 1.00 93.94 577 GLY A CA 1
ATOM 4443 C C . GLY A 1 577 ? 8.018 -4.343 -17.700 1.00 93.94 577 GLY A C 1
ATOM 4444 O O . GLY A 1 577 ? 8.107 -3.728 -16.630 1.00 93.94 577 GLY A O 1
ATOM 4445 N N . ASN A 1 578 ? 8.408 -3.831 -18.857 1.00 92.56 578 ASN A N 1
ATOM 4446 C CA . ASN A 1 578 ? 8.827 -2.456 -19.008 1.00 92.56 578 ASN A CA 1
ATOM 4447 C C . ASN A 1 578 ? 7.631 -1.536 -19.308 1.00 92.56 578 ASN A C 1
ATOM 4449 O O . ASN A 1 578 ? 6.462 -1.916 -19.211 1.00 92.56 578 ASN A O 1
ATOM 4453 N N . VAL A 1 579 ? 7.932 -0.278 -19.609 1.00 90.56 579 VAL A N 1
ATOM 4454 C CA . VAL A 1 579 ? 6.930 0.770 -19.797 1.00 90.56 579 VAL A CA 1
ATOM 4455 C C . VAL A 1 579 ? 5.995 0.558 -20.999 1.00 90.56 579 VAL A C 1
ATOM 4457 O O . VAL A 1 579 ? 4.854 1.022 -20.970 1.00 90.56 579 VAL A O 1
ATOM 4460 N N . ASP A 1 580 ? 6.465 -0.175 -22.007 1.00 93.44 580 ASP A N 1
ATOM 4461 C CA . ASP A 1 580 ? 5.784 -0.447 -23.275 1.00 93.44 580 ASP A CA 1
ATOM 4462 C C . ASP A 1 580 ? 4.925 -1.728 -23.247 1.00 93.44 580 ASP A C 1
ATOM 4464 O O . ASP A 1 580 ? 4.237 -2.056 -24.219 1.00 93.44 580 ASP A O 1
ATOM 4468 N N . ASP A 1 581 ? 4.980 -2.491 -22.155 1.00 94.50 581 ASP A N 1
ATOM 4469 C CA . ASP A 1 581 ? 4.197 -3.712 -21.998 1.00 94.50 581 ASP A CA 1
ATOM 4470 C C . ASP A 1 581 ? 2.748 -3.386 -21.571 1.00 94.50 581 ASP A C 1
ATOM 4472 O O . ASP A 1 581 ? 2.488 -2.481 -20.771 1.00 94.50 581 ASP A O 1
ATOM 4476 N N . GLU A 1 582 ? 1.775 -4.146 -22.084 1.00 92.69 582 GLU A N 1
ATOM 4477 C CA . GLU A 1 582 ? 0.354 -3.942 -21.776 1.00 92.69 582 GLU A CA 1
ATOM 4478 C C . GLU A 1 582 ? -0.026 -4.345 -20.346 1.00 92.69 582 GLU A C 1
ATOM 4480 O O . GLU A 1 582 ? 0.476 -5.328 -19.792 1.00 92.69 582 GLU A O 1
ATOM 4485 N N . GLY A 1 583 ? -1.015 -3.642 -19.788 1.00 94.19 583 GLY A N 1
ATOM 4486 C CA . GLY A 1 583 ? -1.549 -3.896 -18.454 1.00 94.19 583 GLY A CA 1
ATOM 4487 C C . GLY A 1 583 ? -0.691 -3.293 -17.342 1.00 94.19 583 GLY A C 1
ATOM 4488 O O . GLY A 1 583 ? 0.085 -2.363 -17.552 1.00 94.19 583 GLY A O 1
ATOM 4489 N N . ILE A 1 584 ? -0.856 -3.805 -16.121 1.00 97.31 584 ILE A N 1
ATOM 4490 C CA . ILE A 1 584 ? -0.072 -3.347 -14.970 1.00 97.31 584 ILE A CA 1
ATOM 4491 C C . ILE A 1 584 ? 1.263 -4.093 -14.967 1.00 97.31 584 ILE A C 1
ATOM 4493 O O . ILE A 1 584 ? 1.323 -5.294 -14.683 1.00 97.31 584 ILE A O 1
ATOM 4497 N N . ARG A 1 585 ? 2.332 -3.374 -15.307 1.00 95.44 585 ARG A N 1
ATOM 4498 C CA . ARG A 1 585 ? 3.674 -3.926 -15.489 1.00 95.44 585 ARG A CA 1
ATOM 4499 C C . ARG A 1 585 ? 4.675 -3.159 -14.660 1.00 95.44 585 ARG A C 1
ATOM 4501 O O . ARG A 1 585 ? 4.664 -1.929 -14.665 1.00 95.44 585 ARG A O 1
ATOM 4508 N N . PHE A 1 586 ? 5.540 -3.890 -13.978 1.00 94.56 586 PHE A N 1
ATOM 4509 C CA . PHE A 1 586 ? 6.595 -3.294 -13.184 1.00 94.56 586 PHE A CA 1
ATOM 4510 C C . PHE A 1 586 ? 7.933 -3.931 -13.498 1.00 94.56 586 PHE A C 1
ATOM 4512 O O . PHE A 1 586 ? 8.026 -5.135 -13.731 1.00 94.56 586 PHE A O 1
ATOM 4519 N N . ALA A 1 587 ? 8.984 -3.130 -13.416 1.00 89.62 587 ALA A N 1
ATOM 4520 C CA . ALA A 1 587 ? 10.341 -3.647 -13.388 1.00 89.62 587 ALA A CA 1
ATOM 4521 C C . ALA A 1 587 ? 10.929 -3.506 -11.986 1.00 89.62 587 ALA A C 1
ATOM 4523 O O . ALA A 1 587 ? 11.572 -4.430 -11.505 1.00 89.62 587 ALA A O 1
ATOM 4524 N N . HIS A 1 588 ? 10.658 -2.405 -11.289 1.00 86.56 588 HIS A N 1
ATOM 4525 C CA . HIS A 1 588 ? 11.118 -2.173 -9.926 1.00 86.56 588 HIS A CA 1
ATOM 4526 C C . HIS A 1 588 ? 10.092 -1.309 -9.175 1.00 86.56 588 HIS A C 1
ATOM 4528 O O . HIS A 1 588 ? 10.320 -0.116 -8.957 1.00 86.56 588 HIS A O 1
ATOM 4534 N N . PRO A 1 589 ? 8.960 -1.903 -8.752 1.00 90.12 589 PRO A N 1
ATOM 4535 C CA . PRO A 1 589 ? 7.982 -1.197 -7.941 1.00 90.12 589 PRO A CA 1
ATOM 4536 C C . PRO A 1 589 ? 8.583 -0.980 -6.554 1.00 90.12 589 PRO A C 1
ATOM 4538 O O . PRO A 1 589 ? 8.971 -1.937 -5.880 1.00 90.12 589 PRO A O 1
ATOM 4541 N N . ARG A 1 590 ? 8.699 0.280 -6.144 1.00 85.69 590 ARG A N 1
ATOM 4542 C CA . ARG A 1 590 ? 9.474 0.646 -4.958 1.00 85.69 590 ARG A CA 1
ATOM 4543 C C . ARG A 1 590 ? 8.653 1.324 -3.878 1.00 85.69 590 ARG A C 1
ATOM 4545 O O . ARG A 1 590 ? 8.883 1.059 -2.701 1.00 85.69 590 ARG A O 1
ATOM 4552 N N . ALA A 1 591 ? 7.724 2.188 -4.263 1.00 89.50 591 ALA A N 1
ATOM 4553 C CA . ALA A 1 591 ? 6.851 2.878 -3.327 1.00 89.50 591 ALA A CA 1
ATOM 4554 C C . ALA A 1 591 ? 5.411 2.850 -3.818 1.00 89.50 591 ALA A C 1
ATOM 4556 O O . ALA A 1 591 ? 5.171 2.923 -5.022 1.00 89.50 591 ALA A O 1
ATOM 4557 N N . THR A 1 592 ? 4.470 2.759 -2.889 1.00 94.19 592 THR A N 1
ATOM 4558 C CA . THR A 1 592 ? 3.035 2.795 -3.176 1.00 94.19 592 THR A CA 1
ATOM 4559 C C . THR A 1 592 ? 2.356 3.914 -2.404 1.00 94.19 592 THR A C 1
ATOM 4561 O O . THR A 1 592 ? 2.787 4.269 -1.304 1.00 94.19 592 THR A O 1
ATOM 4564 N N . ALA A 1 593 ? 1.280 4.440 -2.979 1.00 94.50 593 ALA A N 1
ATOM 4565 C CA . ALA A 1 593 ? 0.254 5.196 -2.278 1.00 94.50 593 ALA A CA 1
ATOM 4566 C C . ALA A 1 593 ? -1.125 4.730 -2.750 1.00 94.50 593 ALA A C 1
ATOM 4568 O O . ALA A 1 593 ? -1.286 4.467 -3.944 1.00 94.50 593 ALA A O 1
ATOM 4569 N N . ALA A 1 594 ? -2.098 4.619 -1.853 1.00 95.06 594 ALA A N 1
ATOM 4570 C CA . ALA A 1 594 ? -3.456 4.214 -2.206 1.00 95.06 594 ALA A CA 1
ATOM 4571 C C . ALA A 1 594 ? -4.483 5.261 -1.761 1.00 95.06 594 ALA A C 1
ATOM 4573 O O . ALA A 1 594 ? -4.448 5.732 -0.629 1.00 95.06 594 ALA A O 1
ATOM 4574 N N . SER A 1 595 ? -5.404 5.599 -2.659 1.00 94.56 595 SER A N 1
ATOM 4575 C CA . SER A 1 595 ? -6.652 6.294 -2.343 1.00 94.56 595 SER A CA 1
ATOM 4576 C C . SER A 1 595 ? -7.826 5.310 -2.372 1.00 94.56 595 SER A C 1
ATOM 4578 O O . SER A 1 595 ? -7.648 4.112 -2.619 1.00 94.56 595 SER A O 1
ATOM 4580 N N . ASP A 1 596 ? -9.050 5.809 -2.189 1.00 94.12 596 ASP A N 1
ATOM 4581 C CA . ASP A 1 596 ? -10.262 4.988 -2.289 1.00 94.12 596 ASP A CA 1
ATOM 4582 C C . ASP A 1 596 ? -10.476 4.400 -3.690 1.00 94.12 596 ASP A C 1
ATOM 4584 O O . ASP A 1 596 ? -11.125 3.360 -3.843 1.00 94.12 596 ASP A O 1
ATOM 4588 N N . THR A 1 597 ? -9.956 5.080 -4.715 1.00 95.31 597 THR A N 1
ATOM 4589 C CA . THR A 1 597 ? -10.234 4.794 -6.128 1.00 95.31 597 THR A CA 1
ATOM 4590 C C . THR A 1 597 ? -8.994 4.506 -6.960 1.00 95.31 597 THR A C 1
ATOM 4592 O O . THR A 1 597 ? -9.130 4.098 -8.115 1.00 95.31 597 THR A O 1
ATOM 4595 N N . ALA A 1 598 ? -7.790 4.675 -6.414 1.00 96.56 598 ALA A N 1
ATOM 4596 C CA . ALA A 1 598 ? -6.563 4.491 -7.171 1.00 96.56 598 ALA A CA 1
ATOM 4597 C C . ALA A 1 598 ? -5.406 3.929 -6.339 1.00 96.56 598 ALA A C 1
ATOM 4599 O O . ALA A 1 598 ? -5.225 4.233 -5.165 1.00 96.56 598 ALA A O 1
ATOM 4600 N N . LEU A 1 599 ? -4.565 3.148 -7.011 1.00 97.81 599 LEU A N 1
ATOM 4601 C CA . LEU A 1 599 ? -3.238 2.760 -6.554 1.00 97.81 599 LEU A CA 1
ATOM 4602 C C . LEU A 1 599 ? -2.196 3.503 -7.391 1.00 97.81 599 LEU A C 1
ATOM 4604 O O . LEU A 1 599 ? -2.175 3.380 -8.617 1.00 97.81 599 LEU A O 1
ATOM 4608 N N . PHE A 1 600 ? -1.292 4.210 -6.726 1.00 96.56 600 PHE A N 1
ATOM 4609 C CA . PHE A 1 600 ? -0.121 4.839 -7.321 1.00 96.56 600 PHE A CA 1
ATOM 4610 C C . PHE A 1 600 ? 1.123 4.031 -6.967 1.00 96.56 600 PHE A C 1
ATOM 4612 O O . PHE A 1 600 ? 1.339 3.692 -5.803 1.00 96.56 600 PHE A O 1
ATOM 4619 N N . VAL A 1 601 ? 1.956 3.729 -7.960 1.00 95.50 601 VAL A N 1
ATOM 4620 C CA . VAL A 1 601 ? 3.177 2.937 -7.781 1.00 95.50 601 VAL A CA 1
ATOM 4621 C C . VAL A 1 601 ? 4.352 3.643 -8.431 1.00 95.50 601 VAL A C 1
ATOM 4623 O O . VAL A 1 601 ? 4.364 3.859 -9.640 1.00 95.50 601 VAL A O 1
ATOM 4626 N N . VAL A 1 602 ? 5.369 3.960 -7.638 1.00 91.25 602 VAL A N 1
ATOM 4627 C CA . VAL A 1 602 ? 6.652 4.458 -8.136 1.00 91.25 602 VAL A CA 1
ATOM 4628 C C . VAL A 1 602 ? 7.449 3.264 -8.654 1.00 91.25 602 VAL A C 1
ATOM 4630 O O . VAL A 1 602 ? 7.919 2.435 -7.869 1.00 91.25 602 VAL A O 1
ATOM 4633 N N . ASP A 1 603 ? 7.567 3.165 -9.974 1.00 89.94 603 ASP A N 1
ATOM 4634 C CA . ASP A 1 603 ? 8.294 2.107 -10.672 1.00 89.94 603 ASP A CA 1
ATOM 4635 C C . ASP A 1 603 ? 9.643 2.650 -11.146 1.00 89.94 603 ASP A C 1
ATOM 4637 O O . ASP A 1 603 ? 9.777 3.256 -12.212 1.00 89.94 603 ASP A O 1
ATOM 4641 N N . ASP A 1 604 ? 10.645 2.468 -10.294 1.00 82.56 604 ASP A N 1
ATOM 4642 C CA . ASP A 1 604 ? 11.910 3.200 -10.334 1.00 82.56 604 ASP A CA 1
ATOM 4643 C C . ASP A 1 604 ? 12.741 2.847 -11.579 1.00 82.56 604 ASP A C 1
ATOM 4645 O O . ASP A 1 604 ? 13.360 3.705 -12.207 1.00 82.56 604 ASP A O 1
ATOM 4649 N N . ALA A 1 605 ? 12.699 1.579 -11.996 1.00 82.38 605 ALA A N 1
ATOM 4650 C CA . ALA A 1 605 ? 13.422 1.100 -13.172 1.00 82.38 605 ALA A CA 1
ATOM 4651 C C . ALA A 1 605 ? 12.785 1.559 -14.487 1.00 82.38 605 ALA A C 1
ATOM 4653 O O . ALA A 1 605 ? 13.505 1.872 -15.435 1.00 82.38 605 ALA A O 1
ATOM 4654 N N . ASN A 1 606 ? 11.453 1.638 -14.534 1.00 87.31 606 ASN A N 1
ATOM 4655 C CA . ASN A 1 606 ? 10.735 2.198 -15.679 1.00 87.31 606 ASN A CA 1
ATOM 4656 C C . ASN A 1 606 ? 10.648 3.732 -15.632 1.00 87.31 606 ASN A C 1
ATOM 4658 O O . ASN A 1 606 ? 10.184 4.330 -16.599 1.00 87.31 606 ASN A O 1
ATOM 4662 N N . ARG A 1 607 ? 11.113 4.364 -14.543 1.00 84.19 607 ARG A N 1
ATOM 4663 C CA . ARG A 1 607 ? 11.127 5.819 -14.328 1.00 84.19 607 ARG A CA 1
ATOM 4664 C C . ARG A 1 607 ? 9.768 6.461 -14.568 1.00 84.19 607 ARG A C 1
ATOM 4666 O O . ARG A 1 607 ? 9.643 7.389 -15.366 1.00 84.19 607 ARG A O 1
ATOM 4673 N N . ARG A 1 608 ? 8.751 5.921 -13.899 1.00 87.62 608 ARG A N 1
ATOM 4674 C CA . ARG A 1 608 ? 7.368 6.406 -13.952 1.00 87.62 608 ARG A CA 1
ATOM 4675 C C . ARG A 1 608 ? 6.679 6.247 -12.607 1.00 87.62 608 ARG A C 1
ATOM 4677 O O . ARG A 1 608 ? 7.066 5.403 -11.797 1.00 87.62 608 ARG A O 1
ATOM 4684 N N . ILE A 1 609 ? 5.591 6.983 -12.430 1.00 91.00 609 ILE A N 1
ATOM 4685 C CA . ILE A 1 609 ? 4.548 6.634 -11.470 1.00 91.00 609 ILE A CA 1
ATOM 4686 C C . ILE A 1 609 ? 3.404 6.003 -12.260 1.00 91.00 609 ILE A C 1
ATOM 4688 O O . ILE A 1 609 ? 2.809 6.651 -13.115 1.00 91.00 609 ILE A O 1
ATOM 4692 N N . LEU A 1 610 ? 3.097 4.737 -12.005 1.00 93.94 610 LEU A N 1
ATOM 4693 C CA . LEU A 1 610 ? 1.944 4.066 -12.597 1.00 93.94 610 LEU A CA 1
ATOM 4694 C C . LEU A 1 610 ? 0.723 4.308 -11.712 1.00 93.94 610 LEU A C 1
ATOM 4696 O O . LEU A 1 610 ? 0.779 4.061 -10.509 1.00 93.94 610 LEU A O 1
ATOM 4700 N N . LYS A 1 611 ? -0.387 4.740 -12.313 1.00 95.62 611 LYS A N 1
ATOM 4701 C CA . LYS A 1 611 ? -1.701 4.791 -11.670 1.00 95.62 611 LYS A CA 1
ATOM 4702 C C . LYS A 1 611 ? -2.559 3.632 -12.167 1.00 95.62 611 LYS A C 1
ATOM 4704 O O . LYS A 1 611 ? -2.752 3.459 -13.375 1.00 95.62 611 LYS A O 1
ATOM 4709 N N . ALA A 1 612 ? -3.101 2.863 -11.232 1.00 97.69 612 ALA A N 1
ATOM 4710 C CA . ALA A 1 612 ? -4.127 1.869 -11.491 1.00 97.69 612 ALA A CA 1
ATOM 4711 C C . ALA A 1 612 ? -5.446 2.297 -10.840 1.00 97.69 612 ALA A C 1
ATOM 4713 O O . ALA A 1 612 ? -5.465 2.624 -9.656 1.00 97.69 612 ALA A O 1
ATOM 4714 N N . ALA A 1 613 ? -6.537 2.265 -11.602 1.00 97.50 613 ALA A N 1
ATOM 4715 C CA . ALA A 1 613 ? -7.885 2.439 -11.077 1.00 97.50 613 ALA A CA 1
ATOM 4716 C C . ALA A 1 613 ? -8.271 1.211 -10.247 1.00 97.50 613 ALA A C 1
ATOM 4718 O O . ALA A 1 613 ? -8.059 0.078 -10.693 1.00 97.50 613 ALA A O 1
ATOM 4719 N N . LEU A 1 614 ? -8.842 1.440 -9.067 1.00 97.81 614 LEU A N 1
ATOM 4720 C CA . LEU A 1 614 ? -9.361 0.401 -8.187 1.00 97.81 614 LEU A CA 1
ATOM 4721 C C . LEU A 1 614 ? -10.868 0.240 -8.388 1.00 97.81 614 LEU A C 1
ATOM 4723 O O . LEU A 1 614 ? -11.612 1.213 -8.500 1.00 97.81 614 LEU A O 1
ATOM 4727 N N . SER A 1 615 ? -11.316 -1.008 -8.423 1.00 97.88 615 SER A N 1
ATOM 4728 C CA . SER A 1 615 ? -12.727 -1.374 -8.536 1.00 97.88 615 SER A CA 1
ATOM 4729 C C . SER A 1 615 ? -12.997 -2.673 -7.783 1.00 97.88 615 SER A C 1
ATOM 4731 O O . SER A 1 615 ? -12.089 -3.264 -7.198 1.00 97.88 615 SER A O 1
ATOM 4733 N N . TYR A 1 616 ? -14.243 -3.134 -7.808 1.00 98.56 616 TYR A N 1
ATOM 4734 C CA . TYR A 1 616 ? -14.643 -4.414 -7.233 1.00 98.56 616 TYR A CA 1
ATOM 4735 C C . TYR A 1 616 ? -15.433 -5.224 -8.257 1.00 98.56 616 TYR A C 1
ATOM 4737 O O . TYR A 1 616 ? -16.101 -4.655 -9.120 1.00 98.56 616 TYR A O 1
ATOM 4745 N N . ALA A 1 617 ? -15.345 -6.550 -8.168 1.00 98.56 617 ALA A N 1
ATOM 4746 C CA . ALA A 1 617 ? -16.069 -7.456 -9.052 1.00 98.56 617 ALA A CA 1
ATOM 4747 C C . ALA A 1 617 ? -17.591 -7.356 -8.860 1.00 98.56 617 ALA A C 1
ATOM 4749 O O . ALA A 1 617 ? -18.341 -7.435 -9.831 1.00 98.56 617 ALA A O 1
ATOM 4750 N N . VAL A 1 618 ? -18.037 -7.179 -7.613 1.00 98.44 618 VAL A N 1
ATOM 4751 C CA . VAL A 1 618 ? -19.447 -6.988 -7.252 1.00 98.44 618 VAL A CA 1
ATOM 4752 C C . VAL A 1 618 ? -19.553 -5.907 -6.184 1.00 98.44 618 VAL A C 1
ATOM 4754 O O . VAL A 1 618 ? -18.738 -5.858 -5.265 1.00 98.44 618 VAL A O 1
ATOM 4757 N N . GLU A 1 619 ? -20.575 -5.062 -6.286 1.00 98.12 619 GLU A N 1
ATOM 4758 C CA . GLU A 1 619 ? -20.863 -4.002 -5.325 1.00 98.12 619 GLU A CA 1
ATOM 4759 C C . GLU A 1 619 ? -22.369 -3.907 -5.077 1.00 98.12 619 GLU A C 1
ATOM 4761 O O . GLU A 1 619 ? -23.166 -3.928 -6.014 1.00 98.12 619 GLU A O 1
ATOM 4766 N N . GLU A 1 620 ? -22.758 -3.799 -3.809 1.00 98.31 620 GLU A N 1
ATOM 4767 C CA . GLU A 1 620 ? -24.140 -3.575 -3.391 1.00 98.31 620 GLU A CA 1
ATOM 4768 C C . GLU A 1 620 ? -24.192 -2.386 -2.424 1.00 98.31 620 GLU A C 1
ATOM 4770 O O . GLU A 1 620 ? -23.392 -2.282 -1.489 1.00 98.31 620 GLU A O 1
ATOM 4775 N N . ASN A 1 621 ? -25.162 -1.501 -2.650 1.00 97.38 621 ASN A N 1
ATOM 4776 C CA . ASN A 1 621 ? -25.376 -0.278 -1.884 1.00 97.38 621 ASN A CA 1
ATOM 4777 C C . ASN A 1 621 ? -26.724 -0.353 -1.163 1.00 97.38 621 ASN A C 1
ATOM 4779 O O . ASN A 1 621 ? -27.747 -0.643 -1.783 1.00 97.38 621 ASN A O 1
ATOM 4783 N N . VAL A 1 622 ? -26.733 -0.070 0.138 1.00 96.00 622 VAL A N 1
ATOM 4784 C CA . VAL A 1 622 ? -27.935 -0.107 0.979 1.00 96.00 622 VAL A CA 1
ATOM 4785 C C . VAL A 1 622 ? -28.108 1.228 1.678 1.00 96.00 622 VAL A C 1
ATOM 4787 O O . VAL A 1 622 ? -27.217 1.678 2.396 1.00 96.00 622 VAL A O 1
ATOM 4790 N N . THR A 1 623 ? -29.261 1.861 1.491 1.00 92.25 623 THR A N 1
ATOM 4791 C CA . THR A 1 623 ? -29.578 3.123 2.160 1.00 92.25 623 THR A CA 1
ATOM 4792 C C . THR A 1 623 ? -29.771 2.910 3.660 1.00 92.25 623 THR A C 1
ATOM 4794 O O . THR A 1 623 ? -30.480 1.996 4.078 1.00 92.25 623 THR A O 1
ATOM 4797 N N . VAL A 1 624 ? -29.151 3.771 4.464 1.00 84.62 624 VAL A N 1
ATOM 4798 C CA . VAL A 1 624 ? -29.375 3.836 5.910 1.00 84.62 624 VAL A CA 1
ATOM 4799 C C . VAL A 1 624 ? -30.731 4.506 6.145 1.00 84.62 624 VAL A C 1
ATOM 4801 O O . VAL A 1 624 ? -30.915 5.653 5.741 1.00 84.62 624 VAL A O 1
ATOM 4804 N N . GLN A 1 625 ? -31.684 3.768 6.722 1.00 66.94 625 GLN A N 1
ATOM 4805 C CA . GLN A 1 625 ? -33.043 4.248 7.020 1.00 66.94 625 GLN A CA 1
ATOM 4806 C C . GLN A 1 625 ? -33.143 4.958 8.367 1.00 66.94 625 GLN A C 1
ATOM 4808 O O . GLN A 1 625 ? -32.539 4.456 9.348 1.00 66.94 625 GLN A O 1
#